Protein 5ZOP (pdb70)

Sequence (395 aa):
FTTGLVYDTLMLKHQCTCGSSSSHPEHAGRIQSIWSRLQETGLRGKCECIRGRKATLEELQTVHSEAHTLLYGTNPSVFVRLPCGGVGVDSDTIWNEVHSAGAARLAVGCVVELVFKVATGELKNGFAVVRPPGHHAEESTPMGFCYFNSVAVAAKLLQQRLSVSKILIVDWDVHHGNGTQQAFYSDPSVLYMSLHRYDDGNFFPGSGAPDEVGTGPGVGFNVNMAFTGGLDPPMGDAEYLAAFRTVVMPIASEFAPDVVLVSSGFDAVEGHPTPLGGYNLSARCFGYLTKQLMGLAGGRIVLALEGGYDLTAICDASEACVSALLGNELDPLPEKVLQQRPNANAVRSMEKVMEIHSKYWRCLQRTTSTAGRSLIEAQTCENEGSITQGTPLKY

GO terms:
  GO:0005634 nucleus (C, IDA)
  GO:0000122 negative regulation of transcription by RNA polymerase II (P, IDA)
  GO:0016604 nuclear body (C, IDA)
  GO:0008047 enzyme activator activity (F, IDA)
  GO:0016363 nuclear matrix (C, IDA)
  GO:0005634 nucleus (C, EXP)
  GO:0003714 transcription corepressor activity (F, IMP)
  GO:0045892 negative regulation of DNA-templated transcription (P, IMP)
  GO:0060766 negative regulation of androgen receptor signaling pathway (P, IMP)
  GO:0005515 protein binding (F, IPI)
  GO:0003714 transcription corepressor activity (F, TAS)
  GO:0005654 nucleoplasm (C, TAS)
  GO:0060633 negative regulation of transcription initiation by RNA polymerase II (P, TAS)
  GO:0000785 chromatin (C, IDA)
  GO:0003714 transcription corepressor activity (F, IDA)
  GO:0017053 transcription repressor complex (C, IDA)
  GO:0005634 nucleus (C, IC)
  GO:0010565 regulation of ketone metabolic process (P, IMP)
  GO:1902894 negative regulation of miRNA transcription (P, IMP)
  GO:0000122 negative regulation of transcription by RNA polymerase II (P, IMP)

Secondary structure (DSSP, 8-state):
---TTTTPPP--/--EEEE--GGGGG---TT--GGG-SS-THHHHHHHHHHHHTSHHHHSEEE---PPPHHHHTTTS-HHHHHHHH------EE-TTSSEESSSS-B--TTTHHHHHHHHHHHHHHHHHHHHTTS-SEEEE--SS--TT--SS--BTTBSS-HHHHHHHHHHHHH--S-EEEEE-SSS--HHHHHHTTT-TTEEEEEEEE-TTTTSTT----TT----GGGTT-EEEEEE-STTSSPP-HHHHHHHIIIIIHHHHHHH--SEEEEEE--TTBTTS-GGG----B-HHHHHHHHHHHTTGGGG-EEEEE-----HHHHHHHHHHHHHHHTTPPPPPPPHHHHHPPPPHHHHHHHHHHHHHHTTT-TTTTTTTT-TT--HHHHHHHT-

Foldseek 3Di:
DAEEEEDDLLLQVFAWPLPDPVQALQHSVLLVLQVVLCVVVCLVVRHHYDYFDFADLVLLLLFAPSVLCPCQQDAPPQWDQEPSGTIANDSHAGGDRPRRNRQQRRQLRRQLRQLVCLLVPVHLEYEYSGDDFALQDARRDDDDNHRTHSLLSSVSCCCVPVVFQAEEEEEAAQADRPRSCVRCLAPLRYAYAYEYEAQCQPAPPSDQDLLSQGDHNRGLRYFRLYFHDAPPPAFELQLVVLCCVQPVVLVLVLSQGLAYEYADAQQLDPPHDRNSHNHHYQLLSLLVVLLSCCVGNVSRYYYYYHHDRDNVRSNSNSVSNSCSSSVHDGDDDDPCQQQDWTDVRSQVSSLVSLVNSVVPRVSSPVVVDVSGGGNVRVVVVVD/DADPVVPGDDDD

Structure (mmCIF, N/CA/C/O backbone):
data_5ZOP
#
_entry.id   5ZOP
#
_cell.length_a   131.998
_cell.length_b   131.998
_cell.length_c   67.786
_cell.angle_alpha   90.000
_cell.angle_beta   90.000
_cell.angle_gamma   120.000
#
_symmetry.space_group_name_H-M   'P 31 2 1'
#
loop_
_entity.id
_entity.type
_entity.pdbx_description
1 polymer 'Histone deacetylase 4'
2 polymer 'SMRT corepressor SP2 fragment'
3 non-polymer 'POTASSIUM ION'
4 non-polymer 'ZINC ION'
5 water water
#
loop_
_atom_site.group_PDB
_atom_site.id
_atom_site.type_symbol
_atom_site.label_atom_id
_atom_site.label_alt_id
_atom_site.label_comp_id
_atom_site.label_asym_id
_atom_site.label_entity_id
_atom_site.label_seq_id
_atom_site.pdbx_PDB_ins_code
_atom_site.Cartn_x
_atom_site.Cartn_y
_atom_site.Cartn_z
_atom_site.occupancy
_atom_site.B_iso_or_equiv
_atom_site.auth_seq_id
_atom_site.auth_comp_id
_atom_site.auth_asym_id
_atom_site.auth_atom_id
_atom_site.pdbx_PDB_model_num
ATOM 1 N N . PHE A 1 1 ? -71.645 36.180 10.238 1.00 55.60 652 PHE G N 1
ATOM 2 C CA . PHE A 1 1 ? -71.008 36.534 8.974 1.00 52.72 652 PHE G CA 1
ATOM 3 C C . PHE A 1 1 ? -71.183 35.410 7.952 1.00 49.73 652 PHE G C 1
ATOM 4 O O . PHE A 1 1 ? -71.251 34.235 8.311 1.00 49.25 652 PHE G O 1
ATOM 12 N N . THR A 1 2 ? -71.262 35.788 6.678 1.00 46.92 653 THR G N 1
ATOM 13 C CA . THR A 1 2 ? -71.602 34.842 5.624 1.00 43.20 653 THR G CA 1
ATOM 14 C C . THR A 1 2 ? -70.492 33.821 5.394 1.00 34.34 653 THR G C 1
ATOM 15 O O . THR A 1 2 ? -69.304 34.156 5.383 1.00 32.16 653 THR G O 1
ATOM 19 N N . THR A 1 3 ? -70.892 32.563 5.220 1.00 28.55 654 THR G N 1
ATOM 20 C CA . THR A 1 3 ? -70.037 31.548 4.622 1.00 23.73 654 THR G CA 1
ATOM 21 C C . THR A 1 3 ? -70.032 31.712 3.104 1.00 23.00 654 THR G C 1
ATOM 22 O O . THR A 1 3 ? -71.010 32.172 2.507 1.00 24.68 654 THR G O 1
ATOM 26 N N . GLY A 1 4 ? -68.927 31.331 2.479 1.00 20.84 655 GLY G N 1
ATOM 27 C CA . GLY A 1 4 ? -68.768 31.459 1.038 1.00 21.48 655 GLY G CA 1
ATOM 28 C C . GLY A 1 4 ? -68.529 30.119 0.369 1.00 23.59 655 GLY G C 1
ATOM 29 O O . GLY A 1 4 ? -67.809 29.272 0.899 1.00 23.66 655 GLY G O 1
ATOM 30 N N . LEU A 1 5 ? -69.146 29.935 -0.797 1.00 24.63 656 LEU G N 1
ATOM 31 C CA . LEU A 1 5 ? -68.900 28.792 -1.666 1.00 20.67 656 LEU G CA 1
ATOM 32 C C . LEU A 1 5 ? -68.367 29.293 -3.000 1.00 20.88 656 LEU G C 1
ATOM 33 O O . LEU A 1 5 ? -68.804 30.335 -3.499 1.00 22.37 656 LEU G O 1
ATOM 38 N N . VAL A 1 6 ? -67.432 28.549 -3.583 1.00 21.03 657 VAL G N 1
ATOM 39 C CA . VAL A 1 6 ? -66.925 28.854 -4.914 1.00 21.37 657 VAL G CA 1
ATOM 40 C C . VAL A 1 6 ? -66.969 27.584 -5.752 1.00 20.92 657 VAL G C 1
ATOM 41 O O . VAL A 1 6 ? -66.633 26.494 -5.272 1.00 19.99 657 VAL G O 1
ATOM 45 N N . TYR A 1 7 ? -67.408 27.728 -6.998 1.00 21.10 658 TYR G N 1
ATOM 46 C CA . TYR A 1 7 ? -67.611 26.604 -7.899 1.00 22.95 658 TYR G CA 1
ATOM 47 C C . TYR A 1 7 ? -67.710 27.150 -9.315 1.00 29.57 658 TYR G C 1
ATOM 48 O O . TYR A 1 7 ? -68.224 28.250 -9.532 1.00 32.73 658 TYR G O 1
ATOM 57 N N . ASP A 1 8 ? -67.209 26.375 -10.273 1.00 32.48 659 ASP G N 1
ATOM 58 C CA . ASP A 1 8 ? -67.268 26.778 -11.670 1.00 35.00 659 ASP G CA 1
ATOM 59 C C . ASP A 1 8 ? -67.403 25.533 -12.530 1.00 35.15 659 ASP G C 1
ATOM 60 O O . ASP A 1 8 ? -66.720 24.531 -12.300 1.00 35.47 659 ASP G O 1
ATOM 65 N N . THR A 1 9 ? -68.281 25.611 -13.528 1.00 35.84 660 THR G N 1
ATOM 66 C CA . THR A 1 9 ? -68.565 24.467 -14.380 1.00 35.13 660 THR G CA 1
ATOM 67 C C . THR A 1 9 ? -67.504 24.233 -15.446 1.00 35.96 660 THR G C 1
ATOM 68 O O . THR A 1 9 ? -67.528 23.182 -16.094 1.00 40.74 660 THR G O 1
ATOM 72 N N . LEU A 1 10 ? -66.584 25.178 -15.649 1.00 32.23 661 LEU G N 1
ATOM 73 C CA . LEU A 1 10 ? -65.471 24.935 -16.559 1.00 31.27 661 LEU G CA 1
ATOM 74 C C . LEU A 1 10 ? -64.542 23.844 -16.047 1.00 31.09 661 LEU G C 1
ATOM 75 O O . LEU A 1 10 ? -63.850 23.208 -16.849 1.00 33.77 661 LEU G O 1
ATOM 80 N N . MET A 1 11 ? -64.508 23.616 -14.732 1.00 29.88 662 MET G N 1
ATOM 81 C CA . MET A 1 11 ? -63.724 22.519 -14.182 1.00 28.97 662 MET G CA 1
ATOM 82 C C . MET A 1 11 ? -64.278 21.156 -14.583 1.00 28.66 662 MET G C 1
ATOM 83 O O . MET A 1 11 ? -63.549 20.160 -14.513 1.00 29.08 662 MET G O 1
ATOM 88 N N . LEU A 1 12 ? -65.549 21.087 -14.991 1.00 26.74 663 LEU G N 1
ATOM 89 C CA . LEU A 1 12 ? -66.097 19.837 -15.509 1.00 30.22 663 LEU G CA 1
ATOM 90 C C . LEU A 1 12 ? -65.416 19.420 -16.807 1.00 30.98 663 LEU G C 1
ATOM 91 O O . LEU A 1 12 ? -65.397 18.231 -17.144 1.00 32.90 663 LEU G O 1
ATOM 96 N N . LYS A 1 13 ? -64.859 20.381 -17.548 1.00 33.16 664 LYS G N 1
ATOM 97 C CA . LYS A 1 13 ? -64.271 20.089 -18.851 1.00 34.77 664 LYS G CA 1
ATOM 98 C C . LYS A 1 13 ? -62.998 19.256 -18.752 1.00 37.37 664 LYS G C 1
ATOM 99 O O . LYS A 1 13 ? -62.588 18.659 -19.753 1.00 37.86 664 LYS G O 1
ATOM 105 N N . HIS A 1 14 ? -62.358 19.212 -17.584 1.00 38.28 665 HIS G N 1
ATOM 106 C CA . HIS A 1 14 ? -61.160 18.394 -17.393 1.00 39.59 665 HIS G CA 1
ATOM 107 C C . HIS A 1 14 ? -61.571 16.929 -17.402 1.00 41.55 665 HIS G C 1
ATOM 108 O O . HIS A 1 14 ? -61.997 16.380 -16.383 1.00 43.46 665 HIS G O 1
ATOM 115 N N . GLN A 1 15 ? -61.440 16.284 -18.558 1.00 41.74 666 GLN G N 1
ATOM 116 C CA . GLN A 1 15 ? -61.968 14.943 -18.742 1.00 42.83 666 GLN G CA 1
ATOM 117 C C . GLN A 1 15 ? -61.134 14.218 -19.787 1.00 41.18 666 GLN G C 1
ATOM 118 O O . GLN A 1 15 ? -60.641 14.828 -20.740 1.00 43.40 666 GLN G O 1
ATOM 124 N N . CYS A 1 16 ? -60.973 12.912 -19.594 1.00 38.74 667 CYS G N 1
ATOM 125 C CA . CYS A 1 16 ? -60.205 12.109 -20.533 1.00 39.62 667 CYS G CA 1
ATOM 126 C C . CYS A 1 16 ? -60.977 11.901 -21.832 1.00 43.56 667 CYS G C 1
ATOM 127 O O . CYS A 1 16 ? -62.208 11.813 -21.848 1.00 45.68 667 CYS G O 1
ATOM 130 N N . THR A 1 17 ? -60.231 11.817 -22.933 1.00 44.36 668 THR G N 1
ATOM 131 C CA . THR A 1 17 ? -60.819 11.647 -24.255 1.00 44.44 668 THR G CA 1
ATOM 132 C C . THR A 1 17 ? -61.288 10.223 -24.531 1.00 50.04 668 THR G C 1
ATOM 133 O O . THR A 1 17 ? -62.021 10.013 -25.503 1.00 51.97 668 THR G O 1
ATOM 137 N N . CYS A 1 18 ? -60.885 9.248 -23.710 1.00 54.60 669 CYS G N 1
ATOM 138 C CA . CYS A 1 18 ? -61.160 7.848 -24.022 1.00 59.35 669 CYS G CA 1
ATOM 139 C C . CYS A 1 18 ? -62.650 7.529 -24.007 1.00 65.21 669 CYS G C 1
ATOM 140 O O . CYS A 1 18 ? -63.095 6.634 -24.734 1.00 66.26 669 CYS G O 1
ATOM 143 N N . GLY A 1 19 ? -63.433 8.243 -23.202 1.00 71.07 670 GLY G N 1
ATOM 144 C CA . GLY A 1 19 ? -64.835 7.915 -23.046 1.00 80.17 670 GLY G CA 1
ATOM 145 C C . GLY A 1 19 ? -65.132 6.785 -22.085 1.00 87.86 670 GLY G C 1
ATOM 146 O O . GLY A 1 19 ? -66.269 6.300 -22.060 1.00 89.56 670 GLY G O 1
ATOM 147 N N . SER A 1 20 ? -64.149 6.338 -21.307 1.00 88.53 671 SER G N 1
ATOM 148 C CA . SER A 1 20 ? -64.339 5.306 -20.288 1.00 86.27 671 SER G CA 1
ATOM 149 C C . SER A 1 20 ? -64.338 5.988 -18.922 1.00 83.15 671 SER G C 1
ATOM 150 O O . SER A 1 20 ? -63.277 6.232 -18.341 1.00 82.76 671 SER G O 1
ATOM 153 N N . SER A 1 21 ? -65.534 6.301 -18.417 1.00 79.71 672 SER G N 1
ATOM 154 C CA . SER A 1 21 ? -65.642 6.978 -17.127 1.00 73.89 672 SER G CA 1
ATOM 155 C C . SER A 1 21 ? -65.182 6.091 -15.976 1.00 68.67 672 SER G C 1
ATOM 156 O O . SER A 1 21 ? -64.740 6.603 -14.941 1.00 67.68 672 SER G O 1
ATOM 159 N N . SER A 1 22 ? -65.291 4.768 -16.130 1.00 63.43 673 SER G N 1
ATOM 160 C CA . SER A 1 22 ? -64.953 3.856 -15.040 1.00 57.34 673 SER G CA 1
ATOM 161 C C . SER A 1 22 ? -63.464 3.870 -14.708 1.00 49.87 673 SER G C 1
ATOM 162 O O . SER A 1 22 ? -63.086 3.597 -13.563 1.00 45.38 673 SER G O 1
ATOM 165 N N . SER A 1 23 ? -62.609 4.180 -15.683 1.00 46.34 674 SER G N 1
ATOM 166 C CA . SER A 1 23 ? -61.166 4.064 -15.503 1.00 39.60 674 SER G CA 1
ATOM 167 C C . SER A 1 23 ? -60.543 5.244 -14.767 1.00 34.37 674 SER G C 1
ATOM 168 O O . SER A 1 23 ? -59.369 5.163 -14.391 1.00 31.25 674 SER G O 1
ATOM 171 N N . HIS A 1 24 ? -61.280 6.334 -14.562 1.00 33.17 675 HIS G N 1
ATOM 172 C CA . HIS A 1 24 ? -60.738 7.552 -13.961 1.00 31.57 675 HIS G CA 1
ATOM 173 C C . HIS A 1 24 ? -61.601 7.964 -12.778 1.00 28.36 675 HIS G C 1
ATOM 174 O O . HIS A 1 24 ? -62.622 8.646 -12.946 1.00 26.33 675 HIS G O 1
ATOM 181 N N . PRO A 1 25 ? -61.229 7.553 -11.562 1.00 28.96 676 PRO G N 1
ATOM 182 C CA . PRO A 1 25 ? -62.041 7.904 -10.384 1.00 28.93 676 PRO G CA 1
ATOM 183 C C . PRO A 1 25 ? -62.197 9.401 -10.179 1.00 28.17 676 PRO G C 1
ATOM 184 O O . PRO A 1 25 ? -63.245 9.842 -9.690 1.00 26.45 676 PRO G O 1
ATOM 188 N N . GLU A 1 26 ? -61.186 10.196 -10.532 1.00 28.72 677 GLU G N 1
ATOM 189 C CA . GLU A 1 26 ? -61.267 11.653 -10.422 1.00 28.46 677 GLU G CA 1
ATOM 190 C C . GLU A 1 26 ? -61.920 12.186 -11.694 1.00 25.88 677 GLU G C 1
ATOM 191 O O . GLU A 1 26 ? -61.261 12.640 -12.631 1.00 27.22 677 GLU G O 1
ATOM 197 N N . HIS A 1 27 ? -63.246 12.122 -11.721 1.00 22.64 678 HIS G N 1
ATOM 198 C CA . HIS A 1 27 ? -64.022 12.528 -12.882 1.00 24.74 678 HIS G CA 1
ATOM 199 C C . HIS A 1 27 ? -64.868 13.753 -12.554 1.00 25.95 678 HIS G C 1
ATOM 200 O O . HIS A 1 27 ? -65.037 14.135 -11.393 1.00 28.91 678 HIS G O 1
ATOM 207 N N . ALA A 1 28 ? -65.406 14.365 -13.613 1.00 25.79 679 ALA G N 1
ATOM 208 C CA . ALA A 1 28 ? -66.104 15.639 -13.487 1.00 23.11 679 ALA G CA 1
ATOM 209 C C . ALA A 1 28 ? -67.350 15.557 -12.614 1.00 24.92 679 ALA G C 1
ATOM 210 O O . ALA A 1 28 ? -67.753 16.575 -12.042 1.00 28.21 679 ALA G O 1
ATOM 212 N N . GLY A 1 29 ? -67.960 14.381 -12.477 1.00 24.06 680 GLY G N 1
ATOM 213 C CA . GLY A 1 29 ? -69.186 14.287 -11.706 1.00 25.74 680 GLY G CA 1
ATOM 214 C C . GLY A 1 29 ? -69.005 14.363 -10.209 1.00 25.55 680 GLY G C 1
ATOM 215 O O . GLY A 1 29 ? -69.999 14.494 -9.488 1.00 26.40 680 GLY G O 1
ATOM 216 N N . ARG A 1 30 ? -67.762 14.282 -9.724 1.00 25.29 681 ARG G N 1
ATOM 217 C CA . ARG A 1 30 ? -67.521 14.379 -8.287 1.00 22.76 681 ARG G CA 1
ATOM 218 C C . ARG A 1 30 ? -67.937 15.739 -7.739 1.00 24.71 681 ARG G C 1
ATOM 219 O O . ARG A 1 30 ? -68.485 15.828 -6.634 1.00 24.52 681 ARG G O 1
ATOM 227 N N . ILE A 1 31 ? -67.698 16.808 -8.495 1.00 26.44 682 ILE G N 1
ATOM 228 C CA . ILE A 1 31 ? -68.093 18.132 -8.029 1.00 26.35 682 ILE G CA 1
ATOM 229 C C . ILE A 1 31 ? -69.523 18.468 -8.439 1.00 26.37 682 ILE G C 1
ATOM 230 O O . ILE A 1 31 ? -70.201 19.228 -7.740 1.00 24.49 682 ILE G O 1
ATOM 235 N N . GLN A 1 32 ? -69.992 17.931 -9.568 1.00 28.42 683 GLN G N 1
ATOM 236 C CA . GLN A 1 32 ? -71.360 18.208 -9.987 1.00 28.46 683 GLN G CA 1
ATOM 237 C C . GLN A 1 32 ? -72.366 17.612 -9.010 1.00 26.87 683 GLN G C 1
ATOM 238 O O . GLN A 1 32 ? -73.376 18.249 -8.686 1.00 24.80 683 GLN G O 1
ATOM 244 N N . SER A 1 33 ? -72.103 16.396 -8.522 0.50 25.18 684 SER G N 1
ATOM 245 C CA . SER A 1 33 ? -72.969 15.806 -7.508 0.50 17.60 684 SER G CA 1
ATOM 246 C C . SER A 1 33 ? -72.886 16.566 -6.192 0.50 17.02 684 SER G C 1
ATOM 247 O O . SER A 1 33 ? -73.886 16.672 -5.474 0.50 17.36 684 SER G O 1
ATOM 250 N N . ILE A 1 34 ? -71.713 17.113 -5.870 1.00 16.25 685 ILE G N 1
ATOM 251 C CA . ILE A 1 34 ? -71.556 17.863 -4.628 1.00 19.94 685 ILE G CA 1
ATOM 252 C C . ILE A 1 34 ? -72.306 19.183 -4.712 1.00 20.86 685 ILE G C 1
ATOM 253 O O . ILE A 1 34 ? -73.035 19.564 -3.788 1.00 25.66 685 ILE G O 1
ATOM 258 N N . TRP A 1 35 ? -72.143 19.899 -5.827 1.00 20.14 686 TRP G N 1
ATOM 259 C CA . TRP A 1 35 ? -72.866 21.151 -5.999 1.00 18.00 686 TRP G CA 1
ATOM 260 C C . TRP A 1 35 ? -74.368 20.918 -6.060 1.00 20.09 686 TRP G C 1
ATOM 261 O O . TRP A 1 35 ? -75.143 21.742 -5.564 1.00 22.32 686 TRP G O 1
ATOM 272 N N . SER A 1 36 ? -74.797 19.801 -6.651 0.50 19.74 687 SER G N 1
ATOM 273 C CA . SER A 1 36 ? -76.221 19.492 -6.674 0.50 18.29 687 SER G CA 1
ATOM 274 C C . SER A 1 36 ? -76.743 19.193 -5.274 0.50 22.06 687 SER G C 1
ATOM 275 O O . SER A 1 36 ? -77.875 19.558 -4.937 0.50 18.97 687 SER G O 1
ATOM 278 N N . ARG A 1 37 ? -75.929 18.534 -4.442 1.00 22.59 688 ARG G N 1
ATOM 279 C CA . ARG A 1 37 ? -76.338 18.259 -3.068 1.00 20.46 688 ARG G CA 1
ATOM 280 C C . ARG A 1 37 ? -76.430 19.531 -2.237 1.00 21.64 688 ARG G C 1
ATOM 281 O O . ARG A 1 37 ? -77.303 19.642 -1.369 1.00 23.46 688 ARG G O 1
ATOM 289 N N . LEU A 1 38 ? -75.550 20.501 -2.492 1.00 19.82 689 LEU G N 1
ATOM 290 C CA . LEU A 1 38 ? -75.629 21.769 -1.783 1.00 22.51 689 LEU G CA 1
ATOM 291 C C . LEU A 1 38 ? -76.828 22.593 -2.225 1.00 24.40 689 LEU G C 1
ATOM 292 O O . LEU A 1 38 ? -77.288 23.454 -1.468 1.00 25.76 689 LEU G O 1
ATOM 297 N N . GLN A 1 39 ? -77.336 22.352 -3.434 1.00 25.81 690 GLN G N 1
ATOM 298 C CA . GLN A 1 39 ? -78.515 23.067 -3.903 1.00 27.66 690 GLN G CA 1
ATOM 299 C C . GLN A 1 39 ? -79.796 22.442 -3.365 1.00 30.77 690 GLN G C 1
ATOM 300 O O . GLN A 1 39 ? -80.688 23.151 -2.886 1.00 32.05 690 GLN G O 1
ATOM 306 N N . GLU A 1 40 ? -79.908 21.112 -3.437 1.00 33.56 691 GLU G N 1
ATOM 307 C CA . GLU A 1 40 ? -81.128 20.449 -2.985 1.00 37.62 691 GLU G CA 1
ATOM 308 C C . GLU A 1 40 ? -81.301 20.523 -1.470 1.00 35.47 691 GLU G C 1
ATOM 309 O O . GLU A 1 40 ? -82.435 20.494 -0.980 1.00 36.26 691 GLU G O 1
ATOM 315 N N . THR A 1 41 ? -80.206 20.609 -0.714 1.00 32.90 692 THR G N 1
ATOM 316 C CA . THR A 1 41 ? -80.308 20.739 0.736 1.00 32.98 692 THR G CA 1
ATOM 317 C C . THR A 1 41 ? -80.589 22.166 1.189 1.00 33.17 692 THR G C 1
ATOM 318 O O . THR A 1 41 ? -80.890 22.375 2.370 1.00 32.77 692 THR G O 1
ATOM 322 N N . GLY A 1 42 ? -80.492 23.143 0.292 1.00 31.69 693 GLY G N 1
ATOM 323 C CA . GLY A 1 42 ? -80.702 24.528 0.642 1.00 29.12 693 GLY G CA 1
ATOM 324 C C . GLY A 1 42 ? -79.500 25.222 1.239 1.00 26.43 693 GLY G C 1
ATOM 325 O O . GLY A 1 42 ? -79.589 26.417 1.552 1.00 25.88 693 GLY G O 1
ATOM 326 N N . LEU A 1 43 ? -78.378 24.516 1.409 1.00 24.90 694 LEU G N 1
ATOM 327 C CA . LEU A 1 43 ? -77.180 25.144 1.953 1.00 25.88 694 LEU G CA 1
ATOM 328 C C . LEU A 1 43 ? -76.601 26.183 1.002 1.00 26.74 694 LEU G C 1
ATOM 329 O O . LEU A 1 43 ? -75.973 27.148 1.453 1.00 29.08 694 LEU G O 1
ATOM 334 N N . ARG A 1 44 ? -76.798 26.009 -0.308 1.00 27.44 695 ARG G N 1
ATOM 335 C CA . ARG A 1 44 ? -76.276 26.983 -1.261 1.00 28.26 695 ARG G CA 1
ATOM 336 C C . ARG A 1 44 ? -76.945 28.341 -1.095 1.00 31.10 695 ARG G C 1
ATOM 337 O O . ARG A 1 44 ? -76.309 29.375 -1.325 1.00 31.30 695 ARG G O 1
ATOM 345 N N . GLY A 1 45 ? -78.213 28.362 -0.673 1.00 33.03 696 GLY G N 1
ATOM 346 C CA . GLY A 1 45 ? -78.883 29.626 -0.437 1.00 32.68 696 GLY G CA 1
ATOM 347 C C . GLY A 1 45 ? -78.489 30.305 0.854 1.00 32.72 696 GLY G C 1
ATOM 348 O O . GLY A 1 45 ? -78.745 31.502 1.015 1.00 33.57 696 GLY G O 1
ATOM 349 N N . LYS A 1 46 ? -77.877 29.565 1.779 1.00 32.17 697 LYS G N 1
ATOM 350 C CA . LYS A 1 46 ? -77.353 30.150 3.004 1.00 32.34 697 LYS G CA 1
ATOM 351 C C . LYS A 1 46 ? -75.969 30.761 2.830 1.00 31.21 697 LYS G C 1
ATOM 352 O O . LYS A 1 46 ? -75.523 31.500 3.715 1.00 32.27 697 LYS G O 1
ATOM 358 N N . CYS A 1 47 ? -75.288 30.483 1.722 1.00 30.36 698 CYS G N 1
ATOM 359 C CA . CYS A 1 47 ? -73.917 30.923 1.508 1.00 28.57 698 CYS G CA 1
ATOM 360 C C . CYS A 1 47 ? -73.846 31.957 0.392 1.00 29.10 698 CYS G C 1
ATOM 361 O O . CYS A 1 47 ? -74.701 32.000 -0.497 1.00 29.04 698 CYS G O 1
ATOM 364 N N . GLU A 1 48 ? -72.822 32.803 0.462 1.00 29.77 699 GLU G N 1
ATOM 365 C CA . GLU A 1 48 ? -72.508 33.697 -0.642 1.00 35.49 699 GLU G CA 1
ATOM 366 C C . GLU A 1 48 ? -71.938 32.905 -1.814 1.00 32.48 699 GLU G C 1
ATOM 367 O O . GLU A 1 48 ? -71.194 31.939 -1.627 1.00 31.22 699 GLU G O 1
ATOM 373 N N . CYS A 1 49 ? -72.290 33.317 -3.031 1.00 34.04 700 CYS G N 1
ATOM 374 C CA . CYS A 1 49 ? -71.776 32.683 -4.242 1.00 32.32 700 CYS G CA 1
ATOM 375 C C . CYS A 1 49 ? -70.540 33.446 -4.702 1.00 30.95 700 CYS G C 1
ATOM 376 O O . CYS A 1 49 ? -70.637 34.602 -5.126 1.00 30.91 700 CYS G O 1
ATOM 379 N N . ILE A 1 50 ? -69.378 32.804 -4.614 1.00 29.42 701 ILE G N 1
ATOM 380 C CA . ILE A 1 50 ? -68.110 33.413 -4.998 1.00 29.45 701 ILE G CA 1
ATOM 381 C C . ILE A 1 50 ? -67.776 32.989 -6.420 1.00 29.94 701 ILE G C 1
ATOM 382 O O . ILE A 1 50 ? -67.842 31.799 -6.754 1.00 30.11 701 ILE G O 1
ATOM 387 N N . ARG A 1 51 ? -67.421 33.959 -7.259 1.00 30.98 702 ARG G N 1
ATOM 388 C CA . ARG A 1 51 ? -67.022 33.684 -8.632 1.00 30.59 702 ARG G CA 1
ATOM 389 C C . ARG A 1 51 ? -65.524 33.425 -8.703 1.00 26.98 702 ARG G C 1
ATOM 390 O O . ARG A 1 51 ? -64.725 34.142 -8.094 1.00 26.97 702 ARG G O 1
ATOM 398 N N . GLY A 1 52 ? -65.148 32.394 -9.459 1.00 25.94 703 GLY G N 1
ATOM 399 C CA . GLY A 1 52 ? -63.759 32.017 -9.596 1.00 26.01 703 GLY G CA 1
ATOM 400 C C . GLY A 1 52 ? -63.045 32.768 -10.704 1.00 27.87 703 GLY G C 1
ATOM 401 O O . GLY A 1 52 ? -63.620 33.574 -11.435 1.00 30.25 703 GLY G O 1
ATOM 402 N N . ARG A 1 53 ? -61.752 32.481 -10.820 1.00 26.70 704 ARG G N 1
ATOM 403 C CA . ARG A 1 53 ? -60.915 33.042 -11.869 1.00 26.36 704 ARG G CA 1
ATOM 404 C C . ARG A 1 53 ? -59.734 32.109 -12.072 1.00 24.99 704 ARG G C 1
ATOM 405 O O . ARG A 1 53 ? -59.378 31.331 -11.184 1.00 22.52 704 ARG G O 1
ATOM 413 N N . LYS A 1 54 ? -59.141 32.178 -13.258 1.00 27.11 705 LYS G N 1
ATOM 414 C CA . LYS A 1 54 ? -57.910 31.443 -13.498 1.00 26.47 705 LYS G CA 1
ATOM 415 C C . LYS A 1 54 ? -56.762 32.083 -12.728 1.00 23.83 705 LYS G C 1
ATOM 416 O O . LYS A 1 54 ? -56.680 33.308 -12.605 1.00 21.43 705 LYS G O 1
ATOM 422 N N . ALA A 1 55 ? -55.887 31.244 -12.180 1.00 23.55 706 ALA G N 1
ATOM 423 C CA . ALA A 1 55 ? -54.670 31.744 -11.559 1.00 21.62 706 ALA G CA 1
ATOM 424 C C . ALA A 1 55 ? -53.689 32.216 -12.625 1.00 23.77 706 ALA G C 1
ATOM 425 O O . ALA A 1 55 ? -53.591 31.627 -13.706 1.00 24.61 706 ALA G O 1
ATOM 427 N N . THR A 1 56 ? -52.965 33.289 -12.322 1.00 25.19 707 THR G N 1
ATOM 428 C CA . THR A 1 56 ? -51.909 33.753 -13.209 1.00 25.67 707 THR G CA 1
ATOM 429 C C . THR A 1 56 ? -50.689 32.844 -13.100 1.00 25.05 707 THR G C 1
ATOM 430 O O . THR A 1 56 ? -50.473 32.165 -12.092 1.00 23.55 707 THR G O 1
ATOM 434 N N . LEU A 1 57 ? -49.892 32.823 -14.172 1.00 28.44 708 LEU G N 1
ATOM 435 C CA . LEU A 1 57 ? -48.675 32.018 -14.162 1.00 31.67 708 LEU G CA 1
ATOM 436 C C . LEU A 1 57 ? -47.715 32.465 -13.067 1.00 36.48 708 LEU G C 1
ATOM 437 O O . LEU A 1 57 ? -47.002 31.634 -12.492 1.00 36.51 708 LEU G O 1
ATOM 442 N N . GLU A 1 58 ? -47.682 33.765 -12.758 1.00 42.03 709 GLU G N 1
ATOM 443 C CA . GLU A 1 58 ? -46.860 34.228 -11.645 1.00 45.17 709 GLU G CA 1
ATOM 444 C C . GLU A 1 58 ? -47.384 33.718 -10.308 1.00 37.66 709 GLU G C 1
ATOM 445 O O . GLU A 1 58 ? -46.595 33.461 -9.392 1.00 36.15 709 GLU G O 1
ATOM 451 N N . GLU A 1 59 ? -48.705 33.564 -10.176 1.00 32.34 710 GLU G N 1
ATOM 452 C CA . GLU A 1 59 ? -49.262 33.014 -8.944 1.00 29.49 710 GLU G CA 1
ATOM 453 C C . GLU A 1 59 ? -48.900 31.544 -8.782 1.00 29.82 710 GLU G C 1
ATOM 454 O O . GLU A 1 59 ? -48.580 31.096 -7.674 1.00 30.13 710 GLU G O 1
ATOM 460 N N . LEU A 1 60 ? -48.931 30.782 -9.879 1.00 31.00 711 LEU G N 1
ATOM 461 C CA . LEU A 1 60 ? -48.547 29.377 -9.825 1.00 28.39 711 LEU G CA 1
ATOM 462 C C . LEU A 1 60 ? -47.059 29.191 -9.566 1.00 30.29 711 LEU G C 1
ATOM 463 O O . LEU A 1 60 ? -46.661 28.149 -9.035 1.00 31.59 711 LEU G O 1
ATOM 468 N N . GLN A 1 61 ? -46.231 30.176 -9.918 1.00 31.35 712 GLN G N 1
ATOM 469 C CA . GLN A 1 61 ? -44.785 30.057 -9.781 1.00 32.62 712 GLN G CA 1
ATOM 470 C C . GLN A 1 61 ? -44.294 30.301 -8.361 1.00 31.10 712 GLN G C 1
ATOM 471 O O . GLN A 1 61 ? -43.101 30.114 -8.098 1.00 32.78 712 GLN G O 1
ATOM 477 N N . THR A 1 62 ? -45.170 30.727 -7.447 1.00 29.56 713 THR G N 1
ATOM 478 C CA . THR A 1 62 ? -44.786 30.768 -6.041 1.00 29.94 713 THR G CA 1
ATOM 479 C C . THR A 1 62 ? -44.480 29.373 -5.513 1.00 31.16 713 THR G C 1
ATOM 480 O O . THR A 1 62 ? -43.683 29.222 -4.580 1.00 33.47 713 THR G O 1
ATOM 484 N N . VAL A 1 63 ? -45.092 28.348 -6.101 1.00 29.46 714 VAL G N 1
ATOM 485 C CA . VAL A 1 63 ? -44.916 26.964 -5.680 1.00 26.48 714 VAL G CA 1
ATOM 486 C C . VAL A 1 63 ? -44.182 26.146 -6.739 1.00 27.56 714 VAL G C 1
ATOM 487 O O . VAL A 1 63 ? -43.249 25.404 -6.426 1.00 28.61 714 VAL G O 1
ATOM 491 N N . HIS A 1 64 ? -44.595 26.262 -7.997 1.00 25.90 715 HIS G N 1
ATOM 492 C CA . HIS A 1 64 ? -44.078 25.421 -9.065 1.00 27.21 715 HIS G CA 1
ATOM 493 C C . HIS A 1 64 ? -43.042 26.155 -9.909 1.00 30.78 715 HIS G C 1
ATOM 494 O O . HIS A 1 64 ? -43.063 27.382 -10.034 1.00 30.92 715 HIS G O 1
ATOM 501 N N . SER A 1 65 ? -42.134 25.377 -10.495 1.00 33.73 716 SER G N 1
ATOM 502 C CA . SER A 1 65 ? -41.141 25.918 -11.410 1.00 35.20 716 SER G CA 1
ATOM 503 C C . SER A 1 65 ? -41.809 26.421 -12.685 1.00 38.98 716 SER G C 1
ATOM 504 O O . SER A 1 65 ? -42.883 25.954 -13.075 1.00 39.68 716 SER G O 1
ATOM 507 N N . GLU A 1 66 ? -41.164 27.399 -13.328 1.00 41.28 717 GLU G N 1
ATOM 508 C CA . GLU A 1 66 ? -41.755 28.023 -14.508 1.00 43.18 717 GLU G CA 1
ATOM 509 C C . GLU A 1 66 ? -41.977 27.021 -15.633 1.00 43.62 717 GLU G C 1
ATOM 510 O O . GLU A 1 66 ? -42.953 27.140 -16.382 1.00 44.12 717 GLU G O 1
ATOM 516 N N . ALA A 1 67 ? -41.095 26.027 -15.767 1.00 44.79 718 ALA G N 1
ATOM 517 C CA . ALA A 1 67 ? -41.306 24.997 -16.779 1.00 45.13 718 ALA G CA 1
ATOM 518 C C . ALA A 1 67 ? -42.550 24.170 -16.488 1.00 41.91 718 ALA G C 1
ATOM 519 O O . ALA A 1 67 ? -43.215 23.702 -17.419 1.00 40.97 718 ALA G O 1
ATOM 521 N N . HIS A 1 68 ? -42.884 23.988 -15.208 1.00 41.44 719 HIS G N 1
ATOM 522 C CA . HIS A 1 68 ? -44.082 23.235 -14.853 1.00 40.01 719 HIS G CA 1
ATOM 523 C C . HIS A 1 68 ? -45.344 24.030 -15.162 1.00 37.74 719 HIS G C 1
ATOM 524 O O . HIS A 1 68 ? -46.311 23.484 -15.707 1.00 36.29 719 HIS G O 1
ATOM 531 N N . THR A 1 69 ? -45.354 25.323 -14.820 1.00 37.01 720 THR G N 1
ATOM 532 C CA . THR A 1 69 ? -46.522 26.150 -15.100 1.00 35.49 720 THR G CA 1
ATOM 533 C C . THR A 1 69 ? -46.733 26.349 -16.596 1.00 34.46 720 THR G C 1
ATOM 534 O O . THR A 1 69 ? -47.876 26.464 -17.047 1.00 35.10 720 THR G O 1
ATOM 538 N N . LEU A 1 70 ? -45.654 26.398 -17.380 1.00 33.47 721 LEU G N 1
ATOM 539 C CA . LEU A 1 70 ? -45.808 26.539 -18.825 1.00 34.45 721 LEU G CA 1
ATOM 540 C C . LEU A 1 70 ? -46.269 25.240 -19.474 1.00 35.55 721 LEU G C 1
ATOM 541 O O . LEU A 1 70 ? -47.016 25.271 -20.458 1.00 37.72 721 LEU G O 1
ATOM 546 N N . LEU A 1 71 ? -45.834 24.095 -18.943 1.00 33.52 722 LEU G N 1
ATOM 547 C CA . LEU A 1 71 ? -46.203 22.816 -19.540 1.00 32.28 722 LEU G CA 1
ATOM 548 C C . LEU A 1 71 ? -47.678 22.503 -19.319 1.00 30.41 722 LEU G C 1
ATOM 549 O O . LEU A 1 71 ? -48.357 22.013 -20.228 1.00 31.60 722 LEU G O 1
ATOM 554 N N . TYR A 1 72 ? -48.193 22.780 -18.120 1.00 30.39 723 TYR G N 1
ATOM 555 C CA . TYR A 1 72 ? -49.552 22.403 -17.760 1.00 29.72 723 TYR G CA 1
ATOM 556 C C . TYR A 1 72 ? -50.501 23.584 -17.608 1.00 29.79 723 TYR G C 1
ATOM 557 O O . TYR A 1 72 ? -51.701 23.366 -17.410 1.00 28.79 723 TYR G O 1
ATOM 566 N N . GLY A 1 73 ? -50.008 24.816 -17.687 1.00 31.43 724 GLY G N 1
ATOM 567 C CA . GLY A 1 73 ? -50.878 25.971 -17.592 1.00 36.09 724 GLY G CA 1
ATOM 568 C C . GLY A 1 73 ? -51.220 26.616 -18.920 1.00 43.61 724 GLY G C 1
ATOM 569 O O . GLY A 1 73 ? -52.080 27.499 -18.977 1.00 44.42 724 GLY G O 1
ATOM 570 N N . THR A 1 74 ? -50.559 26.190 -19.996 1.00 50.53 725 THR G N 1
ATOM 571 C CA . THR A 1 74 ? -50.725 26.814 -21.302 1.00 53.96 725 THR G CA 1
ATOM 572 C C . THR A 1 74 ? -50.726 25.744 -22.384 1.00 60.54 725 THR G C 1
ATOM 573 O O . THR A 1 74 ? -50.310 24.604 -22.163 1.00 59.53 725 THR G O 1
ATOM 577 N N . ASN A 1 75 ? -51.202 26.133 -23.564 1.00 69.29 726 ASN G N 1
ATOM 578 C CA . ASN A 1 75 ? -51.283 25.268 -24.729 1.00 76.65 726 ASN G CA 1
ATOM 579 C C . ASN A 1 75 ? -50.691 25.969 -25.942 1.00 79.55 726 ASN G C 1
ATOM 580 O O . ASN A 1 75 ? -50.715 27.202 -26.027 1.00 80.18 726 ASN G O 1
ATOM 585 N N . PRO A 1 76 ? -50.145 25.204 -26.902 1.00 81.89 727 PRO G N 1
ATOM 586 C CA . PRO A 1 76 ? -49.628 25.764 -28.157 1.00 82.88 727 PRO G CA 1
ATOM 587 C C . PRO A 1 76 ? -50.743 26.211 -29.100 1.00 80.71 727 PRO G C 1
ATOM 588 O O . PRO A 1 76 ? -50.839 27.401 -29.402 1.00 78.89 727 PRO G O 1
ATOM 592 N N . SER A 1 93 ? -41.085 14.595 -25.099 1.00 88.41 744 SER G N 1
ATOM 593 C CA . SER A 1 93 ? -42.325 15.090 -24.511 1.00 86.88 744 SER G CA 1
ATOM 594 C C . SER A 1 93 ? -42.755 14.211 -23.340 1.00 86.02 744 SER G C 1
ATOM 595 O O . SER A 1 93 ? -42.730 12.983 -23.434 1.00 85.90 744 SER G O 1
ATOM 598 N N . VAL A 1 94 ? -43.140 14.849 -22.231 1.00 83.67 745 VAL G N 1
ATOM 599 C CA . VAL A 1 94 ? -43.570 14.098 -21.055 1.00 80.17 745 VAL G CA 1
ATOM 600 C C . VAL A 1 94 ? -44.876 13.356 -21.318 1.00 77.85 745 VAL G C 1
ATOM 601 O O . VAL A 1 94 ? -45.157 12.338 -20.673 1.00 78.38 745 VAL G O 1
ATOM 605 N N . PHE A 1 95 ? -45.692 13.842 -22.252 1.00 74.59 746 PHE G N 1
ATOM 606 C CA . PHE A 1 95 ? -46.971 13.207 -22.540 1.00 71.81 746 PHE G CA 1
ATOM 607 C C . PHE A 1 95 ? -46.774 11.853 -23.214 1.00 75.06 746 PHE G C 1
ATOM 608 O O . PHE A 1 95 ? -45.832 11.643 -23.982 1.00 78.76 746 PHE G O 1
ATOM 616 N N . VAL A 1 96 ? -47.691 10.926 -22.920 1.00 75.67 747 VAL G N 1
ATOM 617 C CA . VAL A 1 96 ? -47.631 9.561 -23.427 1.00 72.55 747 VAL G CA 1
ATOM 618 C C . VAL A 1 96 ? -49.041 9.090 -23.757 1.00 64.25 747 VAL G C 1
ATOM 619 O O . VAL A 1 96 ? -50.036 9.643 -23.282 1.00 62.67 747 VAL G O 1
ATOM 623 N N . ARG A 1 97 ? -49.116 8.056 -24.594 1.00 58.60 748 ARG G N 1
ATOM 624 C CA . ARG A 1 97 ? -50.391 7.439 -24.939 1.00 51.80 748 ARG G CA 1
ATOM 625 C C . ARG A 1 97 ? -50.762 6.410 -23.877 1.00 47.76 748 ARG G C 1
ATOM 626 O O . ARG A 1 97 ? -50.043 5.423 -23.682 1.00 47.04 748 ARG G O 1
ATOM 634 N N . LEU A 1 98 ? -51.881 6.639 -23.197 1.00 43.91 749 LEU G N 1
ATOM 635 C CA . LEU A 1 98 ? -52.341 5.770 -22.126 1.00 37.90 749 LEU G CA 1
ATOM 636 C C . LEU A 1 98 ? -52.999 4.508 -22.676 1.00 33.83 749 LEU G C 1
ATOM 637 O O . LEU A 1 98 ? -53.476 4.487 -23.813 1.00 32.35 749 LEU G O 1
ATOM 642 N N . PRO A 1 99 ? -53.025 3.431 -21.884 1.00 35.43 750 PRO G N 1
ATOM 643 C CA . PRO A 1 99 ? -53.757 2.225 -22.311 1.00 36.81 750 PRO G CA 1
ATOM 644 C C . PRO A 1 99 ? -55.232 2.476 -22.565 1.00 35.66 750 PRO G C 1
ATOM 645 O O . PRO A 1 99 ? -55.830 1.799 -23.411 1.00 35.16 750 PRO G O 1
ATOM 649 N N . CYS A 1 100 ? -55.846 3.420 -21.847 1.00 36.67 751 CYS G N 1
ATOM 650 C CA . CYS A 1 100 ? -57.235 3.774 -22.111 1.00 38.51 751 CYS G CA 1
ATOM 651 C C . CYS A 1 100 ? -57.418 4.419 -23.480 1.00 41.20 751 CYS G C 1
ATOM 652 O O . CYS A 1 100 ? -58.535 4.413 -24.009 1.00 42.40 751 CYS G O 1
ATOM 655 N N . GLY A 1 101 ? -56.352 4.967 -24.063 1.00 41.43 752 GLY G N 1
ATOM 656 C CA . GLY A 1 101 ? -56.419 5.656 -25.333 1.00 41.68 752 GLY G CA 1
ATOM 6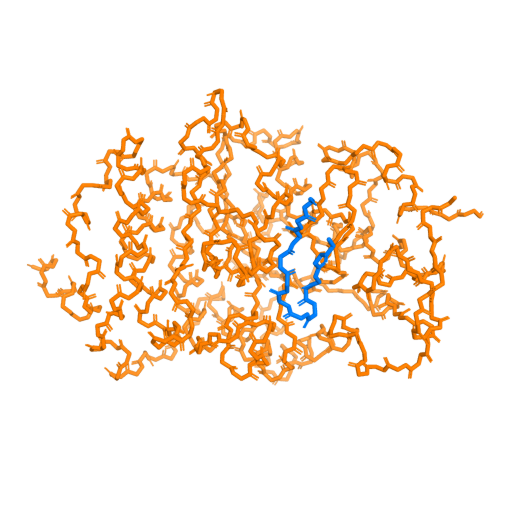57 C C . GLY A 1 101 ? -56.341 7.166 -25.248 1.00 45.12 752 GLY G C 1
ATOM 658 O O . GLY A 1 101 ? -56.128 7.816 -26.279 1.00 50.92 752 GLY G O 1
ATOM 659 N N . GLY A 1 102 ? -56.517 7.746 -24.061 1.00 41.43 753 GLY G N 1
ATOM 660 C CA . GLY A 1 102 ? -56.318 9.169 -23.902 1.00 42.51 753 GLY G CA 1
ATOM 661 C C . GLY A 1 102 ? -54.859 9.533 -23.694 1.00 41.52 753 GLY G C 1
ATOM 662 O O . GLY A 1 102 ? -53.995 8.683 -23.485 1.00 41.34 753 GLY G O 1
ATOM 663 N N . VAL A 1 103 ? -54.588 10.832 -23.774 1.00 42.23 754 VAL G N 1
ATOM 664 C CA . VAL A 1 103 ? -53.270 11.365 -23.449 1.00 41.23 754 VAL G CA 1
ATOM 665 C C . VAL A 1 103 ? -53.139 11.506 -21.937 1.00 43.10 754 VAL G C 1
ATOM 666 O O . VAL A 1 103 ? -54.130 11.679 -21.219 1.00 41.20 754 VAL G O 1
ATOM 670 N N . GLY A 1 104 ? -51.906 11.434 -21.446 1.00 46.90 755 GLY G N 1
ATOM 671 C CA . GLY A 1 104 ? -51.654 11.652 -20.032 1.00 51.13 755 GLY G CA 1
ATOM 672 C C . GLY A 1 104 ? -50.169 11.658 -19.749 1.00 55.11 755 GLY G C 1
ATOM 673 O O . GLY A 1 104 ? -49.347 11.328 -20.609 1.00 55.86 755 GLY G O 1
ATOM 674 N N . VAL A 1 105 ? -49.834 12.056 -18.524 1.00 59.98 756 VAL G N 1
ATOM 675 C CA . VAL A 1 105 ? -48.445 12.018 -18.082 1.00 65.79 756 VAL G CA 1
ATOM 676 C C . VAL A 1 105 ? -48.088 10.673 -17.452 1.00 73.34 756 VAL G C 1
ATOM 677 O O . VAL A 1 105 ? -46.928 10.253 -17.508 1.00 78.60 756 VAL G O 1
ATOM 681 N N . ASP A 1 106 ? -49.063 9.989 -16.860 1.00 73.59 757 ASP G N 1
ATOM 682 C CA . ASP A 1 106 ? -48.884 8.647 -16.321 1.00 74.21 757 ASP G CA 1
ATOM 683 C C . ASP A 1 106 ? -50.253 7.978 -16.296 1.00 70.92 757 ASP G C 1
ATOM 684 O O . ASP A 1 106 ? -51.250 8.549 -16.747 1.00 68.94 757 ASP G O 1
ATOM 689 N N . SER A 1 107 ? -50.293 6.750 -15.776 1.00 70.10 758 SER G N 1
ATOM 690 C CA . SER A 1 107 ? -51.540 5.991 -15.785 1.00 67.15 758 SER G CA 1
ATOM 691 C C . SER A 1 107 ? -52.629 6.665 -14.958 1.00 60.88 758 SER G C 1
ATOM 692 O O . SER A 1 107 ? -53.817 6.522 -15.268 1.00 60.44 758 SER G O 1
ATOM 695 N N . ASP A 1 108 ? -52.254 7.401 -13.910 1.00 55.65 759 ASP G N 1
ATOM 696 C CA . ASP A 1 108 ? -53.258 8.016 -13.047 1.00 52.95 759 ASP G CA 1
ATOM 697 C C . ASP A 1 108 ? -53.768 9.337 -13.613 1.00 51.87 759 ASP G C 1
ATOM 698 O O . ASP A 1 108 ? -54.979 9.583 -13.642 1.00 53.61 759 ASP G O 1
ATOM 703 N N . THR A 1 109 ? -52.862 10.192 -14.079 1.00 48.52 760 THR G N 1
ATOM 704 C CA . THR A 1 109 ? -53.169 11.596 -14.346 1.00 45.13 760 THR G CA 1
ATOM 705 C C . THR A 1 109 ? -53.367 11.800 -15.846 1.00 38.80 760 THR G C 1
ATOM 706 O O . THR A 1 109 ? -52.403 11.970 -16.598 1.00 35.19 760 THR G O 1
ATOM 710 N N . ILE A 1 110 ? -54.630 11.789 -16.276 1.00 36.96 761 ILE G N 1
ATOM 711 C CA . ILE A 1 110 ? -54.967 12.055 -17.670 1.00 36.28 761 ILE G CA 1
ATOM 712 C C . ILE A 1 110 ? -54.842 13.546 -17.969 1.00 35.02 761 ILE G C 1
ATOM 713 O O . ILE A 1 110 ? -54.985 14.398 -17.083 1.00 36.26 761 ILE G O 1
ATOM 718 N N . TRP A 1 111 ? -54.590 13.871 -19.236 1.00 32.77 762 TRP G N 1
ATOM 719 C CA . TRP A 1 111 ? -54.424 15.257 -19.667 1.00 32.54 762 TRP G CA 1
ATOM 720 C C . TRP A 1 111 ? -55.223 15.501 -20.942 1.00 32.84 762 TRP G C 1
ATOM 721 O O . TRP A 1 111 ? -54.907 14.937 -21.995 1.00 35.64 762 TRP G O 1
ATOM 732 N N . ASN A 1 112 ? -56.252 16.341 -20.849 1.00 30.82 763 ASN G N 1
ATOM 733 C CA . ASN A 1 112 ? -56.989 16.797 -22.021 1.00 32.23 763 ASN G CA 1
ATOM 734 C C . ASN A 1 112 ? -56.271 18.008 -22.603 1.00 36.17 763 ASN G C 1
ATOM 735 O O . ASN A 1 112 ? -56.161 19.047 -21.942 1.00 37.07 763 ASN G O 1
ATOM 740 N N . GLU A 1 113 ? -55.806 17.885 -23.845 1.00 40.87 764 GLU G N 1
ATOM 741 C CA . GLU A 1 113 ? -54.947 18.913 -24.422 1.00 44.78 764 GLU G CA 1
ATOM 742 C C . GLU A 1 113 ? -55.671 20.235 -24.639 1.00 44.28 764 GLU G C 1
ATOM 743 O O . GLU A 1 113 ? -55.010 21.268 -24.791 1.00 43.84 764 GLU G O 1
ATOM 749 N N . VAL A 1 114 ? -57.000 20.230 -24.667 1.00 44.10 765 VAL G N 1
ATOM 750 C CA . VAL A 1 114 ? -57.763 21.450 -24.917 1.00 42.55 765 VAL G CA 1
ATOM 751 C C . VAL A 1 114 ? -58.159 22.145 -23.617 1.00 40.12 765 VAL G C 1
ATOM 752 O O . VAL A 1 114 ? -57.888 23.334 -23.432 1.00 38.63 765 VAL G O 1
ATOM 756 N N . HIS A 1 115 ? -58.809 21.424 -22.700 1.00 39.59 766 HIS G N 1
ATOM 757 C CA . HIS A 1 115 ? -59.443 22.048 -21.543 1.00 38.42 766 HIS G CA 1
ATOM 758 C C . HIS A 1 115 ? -58.663 21.926 -20.238 1.00 36.66 766 HIS G C 1
ATOM 759 O O . HIS A 1 115 ? -58.918 22.711 -19.318 1.00 33.78 766 HIS G O 1
ATOM 766 N N . SER A 1 116 ? -57.740 20.966 -20.118 1.00 37.31 767 SER G N 1
ATOM 767 C CA . SER A 1 116 ? -57.166 20.670 -18.807 1.00 35.79 767 SER G CA 1
ATOM 768 C C . SER A 1 116 ? -56.356 21.833 -18.246 1.00 32.46 767 SER G C 1
ATOM 769 O O . SER A 1 116 ? -56.318 22.024 -17.025 1.00 30.85 767 SER G O 1
ATOM 772 N N . ALA A 1 117 ? -55.697 22.614 -19.108 1.00 32.94 768 ALA G N 1
ATOM 773 C CA . ALA A 1 117 ? -54.872 23.710 -18.609 1.00 31.04 768 ALA G CA 1
ATOM 774 C C . ALA A 1 117 ? -55.721 24.787 -17.948 1.00 29.57 768 ALA G C 1
ATOM 775 O O . ALA A 1 117 ? -55.330 25.349 -16.917 1.00 27.99 768 ALA G O 1
ATOM 777 N N . GLY A 1 118 ? -56.897 25.074 -18.510 1.00 28.31 769 GLY G N 1
ATOM 778 C CA . GLY A 1 118 ? -57.775 26.055 -17.903 1.00 27.88 769 GLY G CA 1
ATOM 779 C C . GLY A 1 118 ? -58.525 25.551 -16.694 1.00 27.14 769 GLY G C 1
ATOM 780 O O . GLY A 1 118 ? -58.969 26.358 -15.873 1.00 28.27 769 GLY G O 1
ATOM 781 N N . ALA A 1 119 ? -58.666 24.232 -16.559 1.00 26.80 770 ALA G N 1
ATOM 782 C CA . ALA A 1 119 ? -59.319 23.682 -15.379 1.00 24.58 770 ALA G CA 1
ATOM 783 C C . ALA A 1 119 ? -58.398 23.720 -14.168 1.00 23.68 770 ALA G C 1
ATOM 784 O O . ALA A 1 119 ? -58.839 24.045 -13.061 1.00 25.34 770 ALA G O 1
ATOM 786 N N . ALA A 1 120 ? -57.118 23.394 -14.359 1.00 23.75 771 ALA G N 1
ATOM 787 C CA . ALA A 1 120 ? -56.188 23.398 -13.236 1.00 25.23 771 ALA G CA 1
ATOM 788 C C . ALA A 1 120 ? -55.941 24.812 -12.724 1.00 27.64 771 ALA G C 1
ATOM 789 O O . ALA A 1 120 ? -55.877 25.033 -11.509 1.00 28.16 771 ALA G O 1
ATOM 791 N N . ARG A 1 121 ? -55.797 25.781 -13.632 1.00 28.12 772 ARG G N 1
ATOM 792 C CA . ARG A 1 121 ? -55.650 27.169 -13.203 1.00 26.89 772 ARG G CA 1
ATOM 793 C C . ARG A 1 121 ? -56.922 27.679 -12.540 1.00 26.85 772 ARG G C 1
ATOM 794 O O . ARG A 1 121 ? -56.861 28.469 -11.590 1.00 26.94 772 ARG G O 1
ATOM 802 N N . LEU A 1 122 ? -58.084 27.241 -13.029 1.00 27.53 773 LEU G N 1
ATOM 803 C CA . LEU A 1 122 ? -59.341 27.640 -12.406 1.00 26.21 773 LEU G CA 1
ATOM 804 C C . LEU A 1 122 ? -59.486 27.056 -11.008 1.00 26.42 773 LEU G C 1
ATOM 805 O O . LEU A 1 122 ? -60.066 27.699 -10.126 1.00 26.32 773 LEU G O 1
ATOM 810 N N . ALA A 1 123 ? -58.958 25.851 -10.781 1.00 25.47 774 ALA G N 1
ATOM 811 C CA . ALA A 1 123 ? -59.034 25.262 -9.450 1.00 24.26 774 ALA G CA 1
ATOM 812 C C . ALA A 1 123 ? -58.154 26.017 -8.464 1.00 25.61 774 ALA G C 1
ATOM 813 O O . ALA A 1 123 ? -58.561 26.268 -7.324 1.00 27.57 774 ALA G O 1
ATOM 815 N N . VAL A 1 124 ? -56.944 26.391 -8.884 1.00 25.12 775 VAL G N 1
ATOM 816 C CA . VAL A 1 124 ? -56.075 27.173 -8.014 1.00 23.32 775 VAL G CA 1
ATOM 817 C C . VAL A 1 124 ? -56.657 28.561 -7.783 1.00 23.45 775 VAL G C 1
ATOM 818 O O . VAL A 1 124 ? -56.573 29.108 -6.678 1.00 21.64 775 VAL G O 1
ATOM 822 N N . GLY A 1 125 ? -57.273 29.146 -8.811 1.00 22.57 776 GLY G N 1
ATOM 823 C CA . GLY A 1 125 ? -57.789 30.495 -8.674 1.00 22.86 776 GLY G CA 1
ATOM 824 C C . GLY A 1 125 ? -59.058 30.582 -7.854 1.00 22.48 776 GLY G C 1
ATOM 825 O O . GLY A 1 125 ? -59.270 31.568 -7.143 1.00 23.06 776 GLY G O 1
ATOM 826 N N . CYS A 1 126 ? -59.923 29.570 -7.946 1.00 23.68 777 CYS G N 1
ATOM 827 C CA . CYS A 1 126 ? -61.121 29.558 -7.115 1.00 23.93 777 CYS G CA 1
ATOM 828 C C . CYS A 1 126 ? -60.760 29.442 -5.641 1.00 24.88 777 CYS G C 1
ATOM 829 O O . CYS A 1 126 ? -61.428 30.030 -4.780 1.00 22.73 777 CYS G O 1
ATOM 832 N N . VAL A 1 127 ? -59.697 28.697 -5.330 1.00 24.57 778 VAL G N 1
ATOM 833 C CA . VAL A 1 127 ? -59.261 28.588 -3.945 1.00 22.90 778 VAL G CA 1
ATOM 834 C C . VAL A 1 127 ? -58.617 29.890 -3.490 1.00 22.48 778 VAL G C 1
ATOM 835 O O . VAL A 1 127 ? -58.839 30.344 -2.363 1.00 23.25 778 VAL G O 1
ATOM 839 N N . VAL A 1 128 ? -57.823 30.520 -4.360 1.00 23.33 779 VAL G N 1
ATOM 840 C CA . VAL A 1 128 ? -57.172 31.775 -3.993 1.00 21.49 779 VAL G CA 1
ATOM 841 C C . VAL A 1 128 ? -58.200 32.887 -3.810 1.00 23.70 779 VAL G C 1
ATOM 842 O O . VAL A 1 128 ? -58.090 33.704 -2.889 1.00 26.67 779 VAL G O 1
ATOM 846 N N . GLU A 1 129 ? -59.221 32.931 -4.670 1.00 24.08 780 GLU G N 1
ATOM 847 C CA . GLU A 1 129 ? -60.244 33.964 -4.532 1.00 25.96 780 GLU G CA 1
ATOM 848 C C . GLU A 1 129 ? -61.055 33.776 -3.259 1.00 25.27 780 GLU G C 1
ATOM 849 O O . GLU A 1 129 ? -61.425 34.756 -2.602 1.00 25.94 780 GLU G O 1
ATOM 855 N N . LEU A 1 130 ? -61.328 32.527 -2.884 1.00 26.26 781 LEU G N 1
ATOM 856 C CA . LEU A 1 130 ? -62.103 32.279 -1.675 1.00 26.91 781 LEU G CA 1
ATOM 857 C C . LEU A 1 130 ? -61.267 32.524 -0.426 1.00 25.73 781 LEU G C 1
ATOM 858 O O . LEU A 1 130 ? -61.750 33.119 0.545 1.00 12.26 781 LEU G O 1
ATOM 863 N N . VAL A 1 131 ? -60.008 32.078 -0.437 1.00 23.55 782 VAL G N 1
ATOM 864 C CA . VAL A 1 131 ? -59.150 32.242 0.733 1.00 22.05 782 VAL G CA 1
ATOM 865 C C . VAL A 1 131 ? -58.904 33.717 1.017 1.00 22.15 782 VAL G C 1
ATOM 866 O O . VAL A 1 131 ? -58.916 34.152 2.176 1.00 22.56 782 VAL G O 1
ATOM 870 N N . PHE A 1 132 ? -58.698 34.516 -0.033 1.00 22.19 783 PHE G N 1
ATOM 871 C CA . PHE A 1 132 ? -58.450 35.938 0.176 1.00 22.68 783 PHE G CA 1
ATOM 872 C C . PHE A 1 132 ? -59.698 36.661 0.666 1.00 26.21 783 PHE G C 1
ATOM 873 O O . PHE A 1 132 ? -59.602 37.587 1.479 1.00 28.32 783 PHE G O 1
ATOM 881 N N . LYS A 1 133 ? -60.879 36.255 0.192 1.00 26.67 784 LYS G N 1
ATOM 882 C CA . LYS A 1 133 ? -62.101 36.895 0.665 1.00 27.22 784 LYS G CA 1
ATOM 883 C C . LYS A 1 133 ? -62.357 36.598 2.136 1.00 28.17 784 LYS G C 1
ATOM 884 O O . LYS A 1 133 ? -62.940 37.429 2.843 1.00 27.10 784 LYS G O 1
ATOM 890 N N . VAL A 1 134 ? -61.922 35.433 2.617 1.00 27.50 785 VAL G N 1
ATOM 891 C CA . VAL A 1 134 ? -62.036 35.135 4.040 1.00 25.57 785 VAL G CA 1
ATOM 892 C C . VAL A 1 134 ? -60.938 35.839 4.827 1.00 27.05 785 VAL G C 1
ATOM 893 O O . VAL A 1 134 ? -61.188 36.391 5.905 1.00 27.38 785 VAL G O 1
ATOM 897 N N . ALA A 1 135 ? -59.710 35.838 4.302 1.00 27.91 786 ALA G N 1
ATOM 898 C CA . ALA A 1 135 ? -58.602 36.471 5.008 1.00 28.63 786 ALA G CA 1
ATOM 899 C C . ALA A 1 135 ? -58.794 37.977 5.133 1.00 31.05 786 ALA G C 1
ATOM 900 O O . ALA A 1 135 ? -58.374 38.575 6.130 1.00 33.45 786 ALA G O 1
ATOM 902 N N . THR A 1 136 ? -59.426 38.603 4.143 1.00 31.42 787 THR G N 1
ATOM 903 C CA . THR A 1 136 ? -59.673 40.038 4.162 1.00 32.05 787 THR G CA 1
ATOM 904 C C . THR A 1 136 ? -60.948 40.412 4.907 1.00 32.31 787 THR G C 1
ATOM 905 O O . THR A 1 136 ? -61.238 41.605 5.045 1.00 33.49 787 THR G O 1
ATOM 909 N N . GLY A 1 137 ? -61.708 39.434 5.390 1.00 32.06 788 GLY G N 1
ATOM 910 C CA . GLY A 1 137 ? -62.909 39.710 6.148 1.00 35.52 788 GLY G CA 1
ATOM 911 C C . GLY A 1 137 ? -64.178 39.904 5.348 1.00 36.41 788 GLY G C 1
ATOM 912 O O . GLY A 1 137 ? -65.169 40.384 5.908 1.00 37.45 788 GLY G O 1
ATOM 913 N N . GLU A 1 138 ? -64.181 39.576 4.058 1.00 38.66 789 GLU G N 1
ATOM 914 C CA . GLU A 1 138 ? -65.430 39.567 3.307 1.00 40.21 789 GLU G CA 1
ATOM 915 C C . GLU A 1 138 ? -66.286 38.339 3.595 1.00 36.60 789 GLU G C 1
ATOM 916 O O . GLU A 1 138 ? -67.467 38.329 3.233 1.00 36.59 789 GLU G O 1
ATOM 922 N N . LEU A 1 139 ? -65.727 37.317 4.243 1.00 33.59 790 LEU G N 1
ATOM 923 C CA . LEU A 1 139 ? -66.448 36.090 4.552 1.00 30.22 790 LEU G CA 1
ATOM 924 C C . LEU A 1 139 ? -65.938 35.542 5.876 1.00 24.50 790 LEU G C 1
ATOM 925 O O . LEU A 1 139 ? -64.771 35.732 6.229 1.00 24.08 790 LEU G O 1
ATOM 930 N N . LYS A 1 140 ? -66.822 34.860 6.609 1.00 22.09 791 LYS G N 1
ATOM 931 C CA . LYS A 1 140 ? -66.391 34.201 7.839 1.00 21.58 791 LYS G CA 1
ATOM 932 C C . LYS A 1 140 ? -65.577 32.947 7.541 1.00 19.70 791 LYS G C 1
ATOM 933 O O . LYS A 1 140 ? -64.574 32.676 8.212 1.00 20.19 791 LYS G O 1
ATOM 939 N N . ASN A 1 141 ? -65.992 32.173 6.541 1.00 17.93 792 ASN G N 1
ATOM 940 C CA . ASN A 1 141 ? -65.316 30.935 6.177 1.00 18.28 792 ASN G CA 1
ATOM 941 C C . ASN A 1 141 ? -65.764 30.544 4.777 1.00 19.58 792 ASN G C 1
ATOM 942 O O . ASN A 1 141 ? -66.678 31.144 4.208 1.00 12.80 792 ASN G O 1
ATOM 947 N N . GLY A 1 142 ? -65.097 29.532 4.218 1.00 12.25 793 GLY G N 1
ATOM 948 C CA . GLY A 1 142 ? -65.382 29.135 2.854 1.00 17.71 793 GLY G CA 1
ATOM 949 C C . GLY A 1 142 ? -65.217 27.649 2.619 1.00 17.05 793 GLY G C 1
ATOM 950 O O . GLY A 1 142 ? -64.633 26.922 3.425 1.00 11.98 793 GLY G O 1
ATOM 951 N N . PHE A 1 143 ? -65.754 27.209 1.481 1.00 17.83 794 PHE G N 1
ATOM 952 C CA . PHE A 1 143 ? -65.620 25.840 1.003 1.00 19.36 794 PHE G CA 1
ATOM 953 C C . PHE A 1 143 ? -65.504 25.873 -0.513 1.00 19.87 794 PHE G C 1
ATOM 954 O O . PHE A 1 143 ? -66.365 26.445 -1.188 1.00 20.83 794 PHE G O 1
ATOM 962 N N . ALA A 1 144 ? -64.448 25.261 -1.044 1.00 17.74 795 ALA G N 1
ATOM 963 C CA . ALA A 1 144 ? -64.137 25.314 -2.470 1.00 16.97 795 ALA G CA 1
ATOM 964 C C . ALA A 1 144 ? -64.433 23.960 -3.105 1.00 14.90 795 ALA G C 1
ATOM 965 O O . ALA A 1 144 ? -63.727 22.979 -2.848 1.00 12.24 795 ALA G O 1
ATOM 967 N N . VAL A 1 145 ? -65.470 23.912 -3.939 1.00 14.18 796 VAL G N 1
ATOM 968 C CA . VAL A 1 145 ? -65.814 22.704 -4.693 1.00 16.39 796 VAL G CA 1
ATOM 969 C C . VAL A 1 145 ? -64.991 22.757 -5.977 1.00 16.84 796 VAL G C 1
ATOM 970 O O . VAL A 1 145 ? -65.439 23.258 -7.008 1.00 17.47 796 VAL G O 1
ATOM 974 N N . VAL A 1 146 ? -63.769 22.227 -5.916 1.00 16.39 797 VAL G N 1
ATOM 975 C CA . VAL A 1 146 ? -62.804 22.386 -6.997 1.00 16.40 797 VAL G CA 1
ATOM 976 C C . VAL A 1 146 ? -62.207 21.039 -7.377 1.00 17.39 797 VAL G C 1
ATOM 977 O O . VAL A 1 146 ? -62.033 20.150 -6.538 1.00 20.03 797 VAL G O 1
ATOM 981 N N . ARG A 1 147 ? -61.922 20.891 -8.663 1.00 17.05 798 ARG G N 1
ATOM 982 C CA . ARG A 1 147 ? -61.143 19.800 -9.224 1.00 17.59 798 ARG G CA 1
ATOM 983 C C . ARG A 1 147 ? -60.300 20.365 -10.355 1.00 20.57 798 ARG G C 1
ATOM 984 O O . ARG A 1 147 ? -60.654 21.395 -10.941 1.00 18.93 798 ARG G O 1
ATOM 992 N N . PRO A 1 148 ? -59.165 19.724 -10.682 1.00 22.84 799 PRO G N 1
ATOM 993 C CA . PRO A 1 148 ? -58.473 18.585 -10.062 1.00 24.82 799 PRO G CA 1
ATOM 994 C C . PRO A 1 148 ? -57.895 18.885 -8.677 1.00 27.84 799 PRO G C 1
ATOM 995 O O . PRO A 1 148 ? -57.574 20.039 -8.390 1.00 27.47 799 PRO G O 1
ATOM 999 N N . PRO A 1 149 ? -57.774 17.855 -7.837 1.00 31.48 800 PRO G N 1
ATOM 1000 C CA . PRO A 1 149 ? -57.129 18.037 -6.531 1.00 31.21 800 PRO G CA 1
ATOM 1001 C C . PRO A 1 149 ? -55.672 18.436 -6.705 1.00 34.62 800 PRO G C 1
ATOM 1002 O O . PRO A 1 149 ? -55.035 18.107 -7.706 1.00 39.77 800 PRO G O 1
ATOM 1006 N N . GLY A 1 150 ? -55.167 19.218 -5.752 1.00 28.78 801 GLY G N 1
ATOM 1007 C CA . GLY A 1 150 ? -53.816 19.729 -5.874 1.00 27.64 801 GLY G CA 1
ATOM 1008 C C . GLY A 1 150 ? -52.754 19.244 -4.904 1.00 26.60 801 GLY G C 1
ATOM 1009 O O . GLY A 1 150 ? -51.571 19.523 -5.115 1.00 27.92 801 GLY G O 1
ATOM 1010 N N . HIS A 1 151 ? -53.129 18.512 -3.851 1.00 24.91 802 HIS G N 1
ATOM 1011 C CA . HIS A 1 151 ? -52.187 18.322 -2.751 1.00 24.30 802 HIS G CA 1
ATOM 1012 C C . HIS A 1 151 ? -51.060 17.340 -3.070 1.00 25.94 802 HIS G C 1
ATOM 1013 O O . HIS A 1 151 ? -50.051 17.337 -2.357 1.00 29.30 802 HIS G O 1
ATOM 1020 N N . HIS A 1 152 ? -51.193 16.509 -4.107 1.00 24.74 803 HIS G N 1
ATOM 1021 C CA . HIS A 1 152 ? -50.096 15.620 -4.480 1.00 24.77 803 HIS G CA 1
ATOM 1022 C C . HIS A 1 152 ? -49.064 16.265 -5.399 1.00 24.88 803 HIS G C 1
ATOM 1023 O O . HIS A 1 152 ? -47.965 15.718 -5.547 1.00 25.33 803 HIS G O 1
ATOM 1030 N N . ALA A 1 153 ? -49.382 17.395 -6.024 1.00 23.75 804 ALA G N 1
ATOM 1031 C CA . ALA A 1 153 ? -48.471 17.990 -6.995 1.00 23.20 804 ALA G CA 1
ATOM 1032 C C . ALA A 1 153 ? -47.239 18.578 -6.316 1.00 22.93 804 ALA G C 1
ATOM 1033 O O . ALA A 1 153 ? -47.333 19.216 -5.265 1.00 22.48 804 ALA G O 1
ATOM 1035 N N . GLU A 1 154 ? -46.084 18.399 -6.951 1.00 24.19 805 GLU G N 1
ATOM 1036 C CA . GLU A 1 154 ? -44.811 18.899 -6.458 1.00 24.88 805 GLU G CA 1
ATOM 1037 C C . GLU A 1 154 ? -44.346 20.073 -7.319 1.00 26.28 805 GLU G C 1
ATOM 1038 O O . GLU A 1 154 ? -45.063 20.538 -8.213 1.00 23.98 805 GLU G O 1
ATOM 1044 N N . GLU A 1 155 ? -43.126 20.548 -7.048 1.00 31.38 806 GLU G N 1
ATOM 1045 C CA . GLU A 1 155 ? -42.621 21.738 -7.729 1.00 36.61 806 GLU G CA 1
ATOM 1046 C C . GLU A 1 155 ? -42.549 21.541 -9.236 1.00 36.84 806 GLU G C 1
ATOM 1047 O O . GLU A 1 155 ? -42.747 22.496 -9.995 1.00 36.33 806 GLU G O 1
ATOM 1053 N N . SER A 1 156 ? -42.288 20.315 -9.692 1.00 39.18 807 SER G N 1
ATOM 1054 C CA . SER A 1 156 ? -42.221 20.044 -11.121 1.00 38.98 807 SER G CA 1
ATOM 1055 C C . SER A 1 156 ? -42.835 18.701 -11.500 1.00 39.43 807 SER G C 1
ATOM 1056 O O . SER A 1 156 ? -42.757 18.315 -12.674 1.00 43.42 807 SER G O 1
ATOM 1059 N N . THR A 1 157 ? -43.440 17.979 -10.561 1.00 36.52 808 THR G N 1
ATOM 1060 C CA . THR A 1 157 ? -43.927 16.623 -10.816 1.00 37.84 808 THR G CA 1
ATOM 1061 C C . THR A 1 157 ? -45.424 16.512 -10.561 1.00 40.34 808 THR G C 1
ATOM 1062 O O . THR A 1 157 ? -45.851 16.424 -9.395 1.00 43.63 808 THR G O 1
ATOM 1066 N N . PRO A 1 158 ? -46.261 16.535 -11.598 1.00 38.65 809 PRO G N 1
ATOM 1067 C CA . PRO A 1 158 ? -47.660 16.125 -11.417 1.00 36.50 809 PRO G CA 1
ATOM 1068 C C . PRO A 1 158 ? -47.751 14.654 -11.033 1.00 37.47 809 PRO G C 1
ATOM 1069 O O . PRO A 1 158 ? -46.968 13.824 -11.500 1.00 39.30 809 PRO G O 1
ATOM 1073 N N . MET A 1 159 ? -48.729 14.334 -10.186 1.00 35.67 810 MET G N 1
ATOM 1074 C CA . MET A 1 159 ? -48.990 12.957 -9.780 1.00 35.06 810 MET G CA 1
ATOM 1075 C C . MET A 1 159 ? -50.284 12.926 -8.981 1.00 29.22 810 MET G C 1
ATOM 1076 O O . MET A 1 159 ? -50.710 13.941 -8.424 1.00 26.14 810 MET G O 1
ATOM 1081 N N . GLY A 1 160 ? -50.901 11.749 -8.929 1.00 28.61 811 GLY G N 1
ATOM 1082 C CA . GLY A 1 160 ? -52.053 11.558 -8.062 1.00 26.87 811 GLY G CA 1
ATOM 1083 C C . GLY A 1 160 ? -53.284 12.358 -8.433 1.00 25.99 811 GLY G C 1
ATOM 1084 O O . GLY A 1 160 ? -53.991 12.840 -7.539 1.00 27.06 811 GLY G O 1
ATOM 1085 N N . PHE A 1 161 ? -53.548 12.524 -9.731 1.00 26.74 812 PHE G N 1
ATOM 1086 C CA . PHE A 1 161 ? -54.611 13.376 -10.266 1.00 25.21 812 PHE G CA 1
ATOM 1087 C C . PHE A 1 161 ? -54.360 14.857 -10.005 1.00 24.58 812 PHE G C 1
ATOM 1088 O O . PHE A 1 161 ? -55.286 15.669 -10.110 1.00 22.90 812 PHE G O 1
ATOM 1096 N N . CYS A 1 162 ? -53.126 15.237 -9.679 1.00 26.56 813 CYS G N 1
ATOM 1097 C CA . CYS A 1 162 ? -52.807 16.603 -9.293 1.00 26.25 813 CYS G CA 1
ATOM 1098 C C . CYS A 1 162 ? -51.832 17.230 -10.281 1.00 24.29 813 CYS G C 1
ATOM 1099 O O . CYS A 1 162 ? -50.974 16.551 -10.851 1.00 25.56 813 CYS G O 1
ATOM 1102 N N . TYR A 1 163 ? -51.971 18.542 -10.468 1.00 23.80 814 TYR G N 1
ATOM 1103 C CA . TYR A 1 163 ? -51.105 19.295 -11.367 1.00 25.59 814 TYR G CA 1
ATOM 1104 C C . TYR A 1 163 ? -50.495 20.493 -10.653 1.00 24.84 814 TYR G C 1
ATOM 1105 O O . TYR A 1 163 ? -49.270 20.653 -10.626 1.00 25.68 814 TYR G O 1
ATOM 1114 N N . PHE A 1 164 ? -51.342 21.345 -10.085 1.00 24.93 815 PHE G N 1
ATOM 1115 C CA . PHE A 1 164 ? -50.904 22.478 -9.286 1.00 26.05 815 PHE G CA 1
ATOM 1116 C C . PHE A 1 164 ? -51.465 22.341 -7.879 1.00 26.82 815 PHE G C 1
ATOM 1117 O O . PHE A 1 164 ? -52.606 21.908 -7.699 1.00 27.73 815 PHE G O 1
ATOM 1125 N N . ASN A 1 165 ? -50.663 22.719 -6.883 1.00 26.71 816 ASN G N 1
ATOM 1126 C CA . ASN A 1 165 ? -51.058 22.592 -5.481 1.00 27.93 816 ASN G CA 1
ATOM 1127 C C . ASN A 1 165 ? -51.828 23.845 -5.087 1.00 27.71 816 ASN G C 1
ATOM 1128 O O . ASN A 1 165 ? -51.251 24.848 -4.665 1.00 30.10 816 ASN G O 1
ATOM 1133 N N . SER A 1 166 ? -53.156 23.778 -5.220 1.00 25.53 817 SER G N 1
ATOM 1134 C CA . SER A 1 166 ? -53.983 24.966 -5.029 1.00 24.61 817 SER G CA 1
ATOM 1135 C C . SER A 1 166 ? -53.888 25.501 -3.605 1.00 22.94 817 SER G C 1
ATOM 1136 O O . SER A 1 166 ? -53.875 26.719 -3.393 1.00 22.26 817 SER G O 1
ATOM 1139 N N . VAL A 1 167 ? -53.812 24.609 -2.614 1.00 22.72 818 VAL G N 1
ATOM 1140 C CA . VAL A 1 167 ? -53.736 25.065 -1.230 1.00 22.66 818 VAL G CA 1
ATOM 1141 C C . VAL A 1 167 ? -52.382 25.704 -0.952 1.00 24.38 818 VAL G C 1
ATOM 1142 O O . VAL A 1 167 ? -52.289 26.704 -0.229 1.00 24.89 818 VAL G O 1
ATOM 1146 N N . ALA A 1 168 ? -51.311 25.139 -1.516 1.00 23.21 819 ALA G N 1
ATOM 1147 C CA . ALA A 1 168 ? -49.986 25.718 -1.319 1.00 21.41 819 ALA G CA 1
ATOM 1148 C C . ALA A 1 168 ? -49.853 27.082 -1.988 1.00 19.43 819 ALA G C 1
ATOM 1149 O O . ALA A 1 168 ? -49.160 27.959 -1.463 1.00 20.34 819 ALA G O 1
ATOM 1151 N N . VAL A 1 169 ? -50.509 27.285 -3.133 1.00 17.60 820 VAL G N 1
ATOM 1152 C CA . VAL A 1 169 ? -50.428 28.578 -3.806 1.00 19.04 820 VAL G CA 1
ATOM 1153 C C . VAL A 1 169 ? -51.182 29.638 -3.015 1.00 19.67 820 VAL G C 1
ATOM 1154 O O . VAL A 1 169 ? -50.714 30.774 -2.867 1.00 21.51 820 VAL G O 1
ATOM 1158 N N . ALA A 1 170 ? -52.354 29.284 -2.483 1.00 19.95 821 ALA G N 1
ATOM 1159 C CA . ALA A 1 170 ? -53.103 30.230 -1.665 1.00 17.97 821 ALA G CA 1
ATOM 1160 C C . ALA A 1 170 ? -52.354 30.571 -0.386 1.00 21.17 821 ALA G C 1
ATOM 1161 O O . ALA A 1 170 ? -52.460 31.698 0.113 1.00 25.60 821 ALA G O 1
ATOM 1163 N N . ALA A 1 171 ? -51.581 29.623 0.149 1.00 17.07 822 ALA G N 1
ATOM 1164 C CA . ALA A 1 171 ? -50.812 29.901 1.356 1.00 19.11 822 ALA G CA 1
ATOM 1165 C C . ALA A 1 171 ? -49.639 30.825 1.060 1.00 19.24 822 ALA G C 1
ATOM 1166 O O . ALA A 1 171 ? -49.393 31.782 1.804 1.00 19.23 822 ALA G O 1
ATOM 1168 N N . LYS A 1 172 ? -48.905 30.559 -0.025 1.00 18.57 823 LYS G N 1
ATOM 1169 C CA . LYS A 1 172 ? -47.799 31.434 -0.396 1.00 16.53 823 LYS G CA 1
ATOM 1170 C C . LYS A 1 172 ? -48.293 32.835 -0.729 1.00 17.50 823 LYS G C 1
ATOM 1171 O O . LYS A 1 172 ? -47.649 33.830 -0.375 1.00 18.64 823 LYS G O 1
ATOM 1177 N N . LEU A 1 173 ? -49.443 32.934 -1.404 1.00 18.19 824 LEU G N 1
ATOM 1178 C CA . LEU A 1 173 ? -49.989 34.243 -1.745 1.00 20.06 824 LEU G CA 1
ATOM 1179 C C . LEU A 1 173 ? -50.475 34.996 -0.513 1.00 22.05 824 LEU G C 1
ATOM 1180 O O . LEU A 1 173 ? -50.445 36.232 -0.495 1.00 21.16 824 LEU G O 1
ATOM 1185 N N . LEU A 1 174 ? -50.928 34.280 0.519 1.00 23.20 825 LEU G N 1
ATOM 1186 C CA . LEU A 1 174 ? -51.278 34.953 1.765 1.00 22.21 825 LEU G CA 1
ATOM 1187 C C . LEU A 1 174 ? -50.055 35.579 2.416 1.00 22.45 825 LEU G C 1
ATOM 1188 O O . LEU A 1 174 ? -50.171 36.608 3.089 1.00 23.46 825 LEU G O 1
ATOM 1193 N N . GLN A 1 175 ? -48.881 34.977 2.226 1.00 23.10 826 GLN G N 1
ATOM 1194 C CA . GLN A 1 175 ? -47.655 35.535 2.782 1.00 26.24 826 GLN G CA 1
ATOM 1195 C C . GLN A 1 175 ? -47.162 36.723 1.965 1.00 29.62 826 GLN G C 1
ATOM 1196 O O . GLN A 1 175 ? -46.849 37.781 2.521 1.00 32.13 826 GLN G O 1
ATOM 1202 N N . GLN A 1 176 ? -47.086 36.566 0.643 1.00 31.92 827 GLN G N 1
ATOM 1203 C CA . GLN A 1 176 ? -46.497 37.596 -0.202 1.00 34.22 827 GLN G CA 1
ATOM 1204 C C . GLN A 1 176 ? -47.412 38.793 -0.423 1.00 32.76 827 GLN G C 1
ATOM 1205 O O . GLN A 1 176 ? -46.925 39.859 -0.815 1.00 33.93 827 GLN G O 1
ATOM 1211 N N . ARG A 1 177 ? -48.714 38.654 -0.175 1.00 30.02 828 ARG G N 1
ATOM 1212 C CA . ARG A 1 177 ? -49.659 39.733 -0.434 1.00 28.87 828 ARG G CA 1
ATOM 1213 C C . ARG A 1 177 ? -50.307 40.300 0.817 1.00 28.43 828 ARG G C 1
ATOM 1214 O O . ARG A 1 177 ? -50.588 41.499 0.856 1.00 29.44 828 ARG G O 1
ATOM 1222 N N . LEU A 1 178 ? -50.565 39.475 1.831 1.00 26.37 829 LEU G N 1
ATOM 1223 C CA . LEU A 1 178 ? -51.139 39.946 3.083 1.00 24.95 829 LEU G CA 1
ATOM 1224 C C . LEU A 1 178 ? -50.186 39.831 4.265 1.00 25.00 829 LEU G C 1
ATOM 1225 O O . LEU A 1 178 ? -50.543 40.255 5.368 1.00 26.00 829 LEU G O 1
ATOM 1230 N N . SER A 1 179 ? -48.989 39.276 4.068 1.00 24.92 830 SER G N 1
ATOM 1231 C CA . SER A 1 179 ? -47.970 39.186 5.117 1.00 28.56 830 SER G CA 1
ATOM 1232 C C . SER A 1 179 ? -48.489 38.471 6.365 1.00 30.71 830 SER G C 1
ATOM 1233 O O . SER A 1 179 ? -48.166 38.848 7.494 1.00 33.87 830 SER G O 1
ATOM 1236 N N . VAL A 1 180 ? -49.306 37.434 6.169 1.00 29.52 831 VAL G N 1
ATOM 1237 C CA . VAL A 1 180 ? -49.743 36.615 7.294 1.00 28.71 831 VAL G CA 1
ATOM 1238 C C . VAL A 1 180 ? -48.541 35.897 7.894 1.00 28.03 831 VAL G C 1
ATOM 1239 O O . VAL A 1 180 ? -47.698 35.347 7.172 1.00 28.75 831 VAL G O 1
ATOM 1243 N N . SER A 1 181 ? -48.457 35.895 9.226 1.00 27.08 832 SER G N 1
ATOM 1244 C CA . SER A 1 181 ? -47.290 35.346 9.907 1.00 27.58 832 SER G CA 1
ATOM 1245 C C . SER A 1 181 ? -47.446 33.882 10.302 1.00 26.85 832 SER G C 1
ATOM 1246 O O . SER A 1 181 ? -46.441 33.168 10.396 1.00 28.42 832 SER G O 1
ATOM 1249 N N . LYS A 1 182 ? -48.669 33.410 10.538 1.00 24.67 833 LYS G N 1
ATOM 1250 C CA . LYS A 1 182 ? -48.904 32.034 10.962 1.00 24.74 833 LYS G CA 1
ATOM 1251 C C . LYS A 1 182 ? -50.046 31.457 10.143 1.00 21.26 833 LYS G C 1
ATOM 1252 O O . LYS A 1 182 ? -51.160 31.992 10.165 1.00 21.57 833 LYS G O 1
ATOM 1258 N N . ILE A 1 183 ? -49.774 30.366 9.431 1.00 18.90 834 ILE G N 1
ATOM 1259 C CA . ILE A 1 183 ? -50.761 29.703 8.586 1.00 15.48 834 ILE G CA 1
ATOM 1260 C C . ILE A 1 183 ? -50.775 28.226 8.950 1.00 15.50 834 ILE G C 1
ATOM 1261 O O . ILE A 1 183 ? -49.727 27.568 8.927 1.00 17.10 834 ILE G O 1
ATOM 1266 N N . LEU A 1 184 ? -51.950 27.710 9.297 1.00 13.45 835 LEU G N 1
ATOM 1267 C CA . LEU A 1 184 ? -52.135 26.290 9.557 1.00 13.05 835 LEU G CA 1
ATOM 1268 C C . LEU A 1 184 ? -52.765 25.630 8.340 1.00 28.07 835 LEU G C 1
ATOM 1269 O O . LEU A 1 184 ? -53.746 26.142 7.789 1.00 25.91 835 LEU G O 1
ATOM 1274 N N . ILE A 1 185 ? -52.208 24.493 7.932 1.00 30.25 836 ILE G N 1
ATOM 1275 C CA . ILE A 1 185 ? -52.756 23.685 6.850 1.00 12.49 836 ILE G CA 1
ATOM 1276 C C . ILE A 1 185 ? -53.042 22.303 7.417 1.00 13.50 836 ILE G C 1
ATOM 1277 O O . ILE A 1 185 ? -52.113 21.554 7.746 1.00 14.23 836 ILE G O 1
ATOM 1282 N N . VAL A 1 186 ? -54.316 21.973 7.554 1.00 14.64 837 VAL G N 1
ATOM 1283 C CA . VAL A 1 186 ? -54.733 20.619 7.889 1.00 17.01 837 VAL G CA 1
ATOM 1284 C C . VAL A 1 186 ? -55.031 19.877 6.595 1.00 21.53 837 VAL G C 1
ATOM 1285 O O . VAL A 1 186 ? -55.598 20.443 5.652 1.00 22.86 837 VAL G O 1
ATOM 1289 N N . ASP A 1 187 ? -54.645 18.602 6.544 1.00 22.10 838 ASP G N 1
ATOM 1290 C CA . ASP A 1 187 ? -54.819 17.750 5.368 1.00 18.47 838 ASP G CA 1
ATOM 1291 C C . ASP A 1 187 ? -55.410 16.438 5.871 1.00 19.97 838 ASP G C 1
ATOM 1292 O O . ASP A 1 187 ? -54.673 15.519 6.237 1.00 21.31 838 ASP G O 1
ATOM 1297 N N . TRP A 1 188 ? -56.740 16.352 5.905 1.00 22.26 839 TRP G N 1
ATOM 1298 C CA . TRP A 1 188 ? -57.409 15.130 6.326 1.00 22.37 839 TRP G CA 1
ATOM 1299 C C . TRP A 1 188 ? -57.839 14.259 5.151 1.00 24.07 839 TRP G C 1
ATOM 1300 O O . TRP A 1 188 ? -58.651 13.346 5.333 1.00 28.61 839 TRP G O 1
ATOM 1311 N N . ASP A 1 189 ? -57.328 14.531 3.952 1.00 21.14 840 ASP G N 1
ATOM 1312 C CA . ASP A 1 189 ? -57.429 13.565 2.867 1.00 19.11 840 ASP G CA 1
ATOM 1313 C C . ASP A 1 189 ? -56.704 12.288 3.271 1.00 18.34 840 ASP G C 1
ATOM 1314 O O . ASP A 1 189 ? -55.664 12.332 3.932 1.00 20.64 840 ASP G O 1
ATOM 1319 N N . VAL A 1 190 ? -57.266 11.139 2.891 1.00 17.00 841 VAL G N 1
ATOM 1320 C CA . VAL A 1 190 ? -56.721 9.880 3.390 1.00 16.59 841 VAL G CA 1
ATOM 1321 C C . VAL A 1 190 ? -55.304 9.645 2.872 1.00 16.75 841 VAL G C 1
ATOM 1322 O O . VAL A 1 190 ? -54.518 8.934 3.508 1.00 18.50 841 VAL G O 1
ATOM 1326 N N . HIS A 1 191 ? -54.954 10.213 1.721 1.00 16.00 842 HIS G N 1
ATOM 1327 C CA . HIS A 1 191 ? -53.588 10.151 1.223 1.00 17.38 842 HIS G CA 1
ATOM 1328 C C . HIS A 1 191 ? -52.752 11.281 1.811 1.00 18.23 842 HIS G C 1
ATOM 1329 O O . HIS A 1 191 ? -53.255 12.373 2.085 1.00 17.34 842 HIS G O 1
ATOM 1336 N N . HIS A 1 192 ? -51.461 11.012 1.988 1.00 15.38 843 HIS G N 1
ATOM 1337 C CA . HIS A 1 192 ? -50.533 12.057 2.400 1.00 21.34 843 HIS G CA 1
ATOM 1338 C C . HIS A 1 192 ? -50.376 13.098 1.297 1.00 22.98 843 HIS G C 1
ATOM 1339 O O . HIS A 1 192 ? -50.316 12.766 0.110 1.00 24.21 843 HIS G O 1
ATOM 1346 N N . GLY A 1 193 ? -50.302 14.365 1.695 1.00 23.48 844 GLY G N 1
ATOM 1347 C CA . GLY A 1 193 ? -50.097 15.444 0.748 1.00 18.81 844 GLY G CA 1
ATOM 1348 C C . GLY A 1 193 ? -48.630 15.775 0.576 1.00 19.14 844 GLY G C 1
ATOM 1349 O O . GLY A 1 193 ? -48.121 16.718 1.190 1.00 21.04 844 GLY G O 1
ATOM 1350 N N . ASN A 1 194 ? -47.942 14.994 -0.259 1.00 17.90 845 ASN G N 1
ATOM 1351 C CA . ASN A 1 194 ? -46.495 15.126 -0.385 1.00 20.66 845 ASN G CA 1
ATOM 1352 C C . ASN A 1 194 ? -46.084 16.491 -0.919 1.00 22.05 845 ASN G C 1
ATOM 1353 O O . ASN A 1 194 ? -45.039 17.021 -0.525 1.00 24.69 845 ASN G O 1
ATOM 1358 N N . GLY A 1 195 ? -46.878 17.075 -1.811 1.00 21.38 846 GLY G N 1
ATOM 1359 C CA . GLY A 1 195 ? -46.515 18.362 -2.367 1.00 23.19 846 GLY G CA 1
ATOM 1360 C C . GLY A 1 195 ? -46.721 19.523 -1.419 1.00 25.07 846 GLY G C 1
ATOM 1361 O O . GLY A 1 195 ? -45.943 20.481 -1.429 1.00 26.90 846 GLY G O 1
ATOM 1362 N N . THR A 1 196 ? -47.767 19.455 -0.590 1.00 25.01 847 THR G N 1
ATOM 1363 C CA . THR A 1 196 ? -47.957 20.482 0.427 1.00 24.39 847 THR G CA 1
ATOM 1364 C C . THR A 1 196 ? -46.886 20.399 1.507 1.00 25.65 847 THR G C 1
ATOM 1365 O O . THR A 1 196 ? -46.522 21.421 2.100 1.00 24.61 847 THR G O 1
ATOM 1369 N N . GLN A 1 197 ? -46.365 19.198 1.767 1.00 26.02 848 GLN G N 1
ATOM 1370 C CA . GLN A 1 197 ? -45.275 19.058 2.725 1.00 27.14 848 GLN G CA 1
ATOM 1371 C C . GLN A 1 197 ? -43.972 19.607 2.159 1.00 33.53 848 GLN G C 1
ATOM 1372 O O . GLN A 1 197 ? -43.241 20.327 2.850 1.00 35.84 848 GLN G O 1
ATOM 1378 N N . GLN A 1 198 ? -43.671 19.283 0.898 1.00 38.10 849 GLN G N 1
ATOM 1379 C CA . GLN A 1 198 ? -42.437 19.753 0.276 1.00 37.33 849 GLN G CA 1
ATOM 1380 C C . GLN A 1 198 ? -42.417 21.269 0.124 1.00 33.48 849 GLN G C 1
ATOM 1381 O O . GLN A 1 198 ? -41.355 21.891 0.244 1.00 32.20 849 GLN G O 1
ATOM 1387 N N . ALA A 1 199 ? -43.578 21.881 -0.119 1.00 30.88 850 ALA G N 1
ATOM 1388 C CA . ALA A 1 199 ? -43.626 23.319 -0.362 1.00 29.95 850 ALA G CA 1
ATOM 1389 C C . ALA A 1 199 ? -43.253 24.126 0.875 1.00 28.52 850 ALA G C 1
ATOM 1390 O O . ALA A 1 199 ? -42.770 25.257 0.750 1.00 28.98 850 ALA G O 1
ATOM 1392 N N . PHE A 1 200 ? -43.470 23.573 2.072 1.00 29.58 851 PHE G N 1
ATOM 1393 C CA . PHE A 1 200 ? -43.238 24.309 3.310 1.00 29.50 851 PHE G CA 1
ATOM 1394 C C . PHE A 1 200 ? -42.307 23.564 4.262 1.00 31.11 851 PHE G C 1
ATOM 1395 O O . PHE A 1 200 ? -42.286 23.874 5.456 1.00 33.74 851 PHE G O 1
ATOM 1403 N N . TYR A 1 201 ? -41.523 22.606 3.760 1.00 31.64 852 TYR G N 1
ATOM 1404 C CA . TYR A 1 201 ? -40.769 21.724 4.648 1.00 32.03 852 TYR G CA 1
ATOM 1405 C C . TYR A 1 201 ? -39.747 22.485 5.483 1.00 30.18 852 TYR G C 1
ATOM 1406 O O . TYR A 1 201 ? -39.385 22.037 6.577 1.00 30.29 852 TYR G O 1
ATOM 1415 N N . SER A 1 202 ? -39.267 23.626 4.991 1.00 31.12 853 SER G N 1
ATOM 1416 C CA . SER A 1 202 ? -38.281 24.432 5.699 1.00 32.97 853 SER G CA 1
ATOM 1417 C C . SER A 1 202 ? -38.864 25.720 6.271 1.00 32.25 853 SER G C 1
ATOM 1418 O O . SER A 1 202 ? -38.101 26.599 6.690 1.00 31.04 853 SER G O 1
ATOM 1421 N N . ASP A 1 203 ? -40.188 25.861 6.301 1.00 30.43 854 ASP G N 1
ATOM 1422 C CA . ASP A 1 203 ? -40.803 27.125 6.692 1.00 29.86 854 ASP G CA 1
ATOM 1423 C C . ASP A 1 203 ? -41.443 27.015 8.070 1.00 29.28 854 ASP G C 1
ATOM 1424 O O . ASP A 1 203 ? -42.463 26.323 8.221 1.00 29.17 854 ASP G O 1
ATOM 1429 N N . PRO A 1 204 ? -40.884 27.668 9.093 1.00 28.50 855 PRO G N 1
ATOM 1430 C CA . PRO A 1 204 ? -41.559 27.718 10.403 1.00 27.17 855 PRO G CA 1
ATOM 1431 C C . PRO A 1 204 ? -42.942 28.351 10.367 1.00 24.27 855 PRO G C 1
ATOM 1432 O O . PRO A 1 204 ? -43.803 27.981 11.175 1.00 21.81 855 PRO G O 1
ATOM 1436 N N . SER A 1 205 ? -43.178 29.308 9.466 1.00 22.50 856 SER G N 1
ATOM 1437 C CA . SER A 1 205 ? -44.381 30.131 9.500 1.00 22.35 856 SER G CA 1
ATOM 1438 C C . SER A 1 205 ? -45.627 29.415 8.989 1.00 21.46 856 SER G C 1
ATOM 1439 O O . SER A 1 205 ? -46.727 29.964 9.114 1.00 22.35 856 SER G O 1
ATOM 1442 N N . VAL A 1 206 ? -45.489 28.226 8.408 1.00 20.58 857 VAL G N 1
ATOM 1443 C CA . VAL A 1 206 ? -46.627 27.431 7.960 1.00 17.76 857 VAL G CA 1
ATOM 1444 C C . VAL A 1 206 ? -46.524 26.055 8.603 1.00 18.61 857 VAL G C 1
ATOM 1445 O O . VAL A 1 206 ? -45.523 25.354 8.416 1.00 18.18 857 VAL G O 1
ATOM 1449 N N . LEU A 1 207 ? -47.547 25.671 9.364 1.00 17.18 858 LEU G N 1
ATOM 1450 C CA . LEU A 1 207 ? -47.599 24.360 10.011 1.00 17.40 858 LEU G CA 1
ATOM 1451 C C . LEU A 1 207 ? -48.432 23.424 9.142 1.00 19.34 858 LEU G C 1
ATOM 1452 O O . LEU A 1 207 ? -49.661 23.526 9.104 1.00 22.00 858 LEU G O 1
ATOM 1457 N N . TYR A 1 208 ? -47.761 22.540 8.409 1.00 19.45 859 TYR G N 1
ATOM 1458 C CA . TYR A 1 208 ? -48.451 21.448 7.739 1.00 16.74 859 TYR G CA 1
ATOM 1459 C C . TYR A 1 208 ? -48.834 20.368 8.745 1.00 18.99 859 TYR G C 1
ATOM 1460 O O . TYR A 1 208 ? -48.067 20.055 9.660 1.00 22.00 859 TYR G O 1
ATOM 1469 N N . MET A 1 209 ? -50.015 19.773 8.552 1.00 20.58 860 MET G N 1
ATOM 1470 C CA . MET A 1 209 ? -50.509 18.720 9.444 1.00 27.05 860 MET G CA 1
ATOM 1471 C C . MET A 1 209 ? -51.359 17.768 8.608 1.00 29.91 860 MET G C 1
ATOM 1472 O O . MET A 1 209 ? -52.506 18.086 8.278 1.00 13.55 860 MET G O 1
ATOM 1477 N N . SER A 1 210 ? -50.800 16.606 8.283 1.00 28.57 861 SER G N 1
ATOM 1478 C CA . SER A 1 210 ? -51.473 15.606 7.465 1.00 25.22 861 SER G CA 1
ATOM 1479 C C . SER A 1 210 ? -51.910 14.427 8.326 1.00 22.80 861 SER G C 1
ATOM 1480 O O . SER A 1 210 ? -51.123 13.909 9.124 1.00 20.11 861 SER G O 1
ATOM 1483 N N . LEU A 1 211 ? -53.164 14.011 8.162 1.00 24.80 862 LEU G N 1
ATOM 1484 C CA . LEU A 1 211 ? -53.661 12.741 8.679 1.00 26.33 862 LEU G CA 1
ATOM 1485 C C . LEU A 1 211 ? -53.866 11.815 7.492 1.00 26.85 862 LEU G C 1
ATOM 1486 O O . LEU A 1 211 ? -54.613 12.149 6.566 1.00 28.31 862 LEU G O 1
ATOM 1491 N N . HIS A 1 212 ? -53.215 10.656 7.515 1.00 26.54 863 HIS G N 1
ATOM 1492 C CA . HIS A 1 212 ? -53.254 9.803 6.339 1.00 26.50 863 HIS G CA 1
ATOM 1493 C C . HIS A 1 212 ? -52.970 8.361 6.721 1.00 28.06 863 HIS G C 1
ATOM 1494 O O . HIS A 1 212 ? -52.303 8.084 7.721 1.00 30.22 863 HIS G O 1
ATOM 1501 N N . ARG A 1 213 ? -53.508 7.452 5.914 1.00 27.37 864 ARG G N 1
ATOM 1502 C CA . ARG A 1 213 ? -53.061 6.069 5.923 1.00 24.15 864 ARG G CA 1
ATOM 1503 C C . ARG A 1 213 ? -51.614 6.003 5.450 1.00 22.82 864 ARG G C 1
ATOM 1504 O O . ARG A 1 213 ? -51.237 6.649 4.469 1.00 20.92 864 ARG G O 1
ATOM 1512 N N . TYR A 1 214 ? -50.798 5.214 6.148 1.00 22.37 865 TYR G N 1
ATOM 1513 C CA . TYR A 1 214 ? -49.376 5.157 5.829 1.00 24.51 865 TYR G CA 1
ATOM 1514 C C . TYR A 1 214 ? -48.894 3.719 5.697 1.00 30.69 865 TYR G C 1
ATOM 1515 O O . TYR A 1 214 ? -48.301 3.354 4.676 1.00 33.79 865 TYR G O 1
ATOM 1524 N N . ASP A 1 215 ? -49.141 2.902 6.723 1.00 34.83 866 ASP G N 1
ATOM 1525 C CA . ASP A 1 215 ? -48.822 1.472 6.696 1.00 37.94 866 ASP G CA 1
ATOM 1526 C C . ASP A 1 215 ? -47.350 1.230 6.368 1.00 41.56 866 ASP G C 1
ATOM 1527 O O . ASP A 1 215 ? -47.006 0.355 5.569 1.00 42.38 866 ASP G O 1
ATOM 1532 N N . ASP A 1 216 ? -46.474 2.016 6.997 1.00 44.72 867 ASP G N 1
ATOM 1533 C CA . ASP A 1 216 ? -45.025 1.909 6.807 1.00 49.03 867 ASP G CA 1
ATOM 1534 C C . ASP A 1 216 ? -44.630 2.081 5.341 1.00 46.65 867 ASP G C 1
ATOM 1535 O O . ASP A 1 216 ? -43.784 1.354 4.818 1.00 47.80 867 ASP G O 1
ATOM 1540 N N . GLY A 1 217 ? -45.247 3.053 4.672 1.00 42.11 868 GLY G N 1
ATOM 1541 C CA . GLY A 1 217 ? -44.879 3.384 3.311 1.00 39.65 868 GLY G CA 1
ATOM 1542 C C . GLY A 1 217 ? -45.427 2.466 2.244 1.00 39.71 868 GLY G C 1
ATOM 1543 O O . GLY A 1 217 ? -44.959 2.528 1.101 1.00 41.93 868 GLY G O 1
ATOM 1544 N N . ASN A 1 218 ? -46.391 1.608 2.575 1.00 37.42 869 ASN G N 1
ATOM 1545 C CA . ASN A 1 218 ? -46.970 0.664 1.630 1.00 35.37 869 ASN G CA 1
ATOM 1546 C C . ASN A 1 218 ? -48.278 1.166 1.029 1.00 31.86 869 ASN G C 1
ATOM 1547 O O . ASN A 1 218 ? -49.063 0.366 0.506 1.00 31.83 869 ASN G O 1
ATOM 1552 N N . PHE A 1 219 ? -48.529 2.470 1.102 1.00 30.04 870 PHE G N 1
ATOM 1553 C CA . PHE A 1 219 ? -49.715 3.090 0.533 1.00 29.48 870 PHE G CA 1
ATOM 1554 C C . PHE A 1 219 ? -49.285 4.285 -0.307 1.00 29.52 870 PHE G C 1
ATOM 1555 O O . PHE A 1 219 ? -48.193 4.828 -0.128 1.00 33.13 870 PHE G O 1
ATOM 1563 N N . PHE A 1 220 ? -50.141 4.682 -1.243 1.00 26.05 871 PHE G N 1
ATOM 1564 C CA . PHE A 1 220 ? -49.821 5.831 -2.079 1.00 24.55 871 PHE G CA 1
ATOM 1565 C C . PHE A 1 220 ? -49.842 7.107 -1.241 1.00 25.07 871 PHE G C 1
ATOM 1566 O O . PHE A 1 220 ? -50.743 7.296 -0.418 1.00 26.61 871 PHE G O 1
ATOM 1574 N N . PRO A 1 221 ? -48.870 8.015 -1.433 1.00 24.52 872 PRO G N 1
ATOM 1575 C CA . PRO A 1 221 ? -47.740 7.914 -2.364 1.00 24.66 872 PRO G CA 1
ATOM 1576 C C . PRO A 1 221 ? -46.490 7.263 -1.770 1.00 26.72 872 PRO G C 1
ATOM 1577 O O . PRO A 1 221 ? -45.473 7.169 -2.459 1.00 28.11 872 PRO G O 1
ATOM 1581 N N . GLY A 1 222 ? -46.568 6.820 -0.515 1.00 26.73 873 GLY G N 1
ATOM 1582 C CA . GLY A 1 222 ? -45.435 6.244 0.180 1.00 27.12 873 GLY G CA 1
ATOM 1583 C C . GLY A 1 222 ? -44.624 7.209 1.020 1.00 29.06 873 GLY G C 1
ATOM 1584 O O . GLY A 1 222 ? -43.733 6.765 1.756 1.00 30.86 873 GLY G O 1
ATOM 1585 N N . SER A 1 223 ? -44.896 8.507 0.939 1.00 28.01 874 SER G N 1
ATOM 1586 C CA . SER A 1 223 ? -44.254 9.490 1.796 1.00 26.27 874 SER G CA 1
ATOM 1587 C C . SER A 1 223 ? -45.112 9.763 3.030 1.00 25.21 874 SER G C 1
ATOM 1588 O O . SER A 1 223 ? -46.261 9.329 3.131 1.00 25.09 874 SER G O 1
ATOM 1591 N N . GLY A 1 224 ? -44.531 10.482 3.985 1.00 24.32 875 GLY G N 1
ATOM 1592 C CA . GLY A 1 224 ? -45.286 10.924 5.141 1.00 22.44 875 GLY G CA 1
ATOM 1593 C C . GLY A 1 224 ? -45.038 10.126 6.403 1.00 22.89 875 GLY G C 1
ATOM 1594 O O . GLY A 1 224 ? -45.970 9.856 7.166 1.00 24.10 875 GLY G O 1
ATOM 1595 N N . ALA A 1 225 ? -43.788 9.739 6.633 1.00 23.37 876 ALA G N 1
ATOM 1596 C CA . ALA A 1 225 ? -43.442 9.082 7.880 1.00 24.34 876 ALA G CA 1
ATOM 1597 C C . ALA A 1 225 ? -43.535 10.075 9.038 1.00 28.34 876 ALA G C 1
ATOM 1598 O O . ALA A 1 225 ? -43.347 11.281 8.849 1.00 27.41 876 ALA G O 1
ATOM 1600 N N . PRO A 1 226 ? -43.846 9.595 10.244 1.00 30.68 877 PRO G N 1
ATOM 1601 C CA . PRO A 1 226 ? -43.845 10.494 11.410 1.00 30.10 877 PRO G CA 1
ATOM 1602 C C . PRO A 1 226 ? -42.502 11.159 11.662 1.00 30.46 877 PRO G C 1
ATOM 1603 O O . PRO A 1 226 ? -42.466 12.289 12.167 1.00 26.85 877 PRO G O 1
ATOM 1607 N N . ASP A 1 227 ? -41.392 10.495 11.327 1.00 36.84 878 ASP G N 1
ATOM 1608 C CA . ASP A 1 227 ? -40.069 11.066 11.561 1.00 36.59 878 ASP G CA 1
ATOM 1609 C C . ASP A 1 227 ? -39.779 12.265 10.664 1.00 36.59 878 ASP G C 1
ATOM 1610 O O . ASP A 1 227 ? -38.823 13.001 10.931 1.00 35.55 878 ASP G O 1
ATOM 1615 N N . GLU A 1 228 ? -40.563 12.468 9.604 1.00 36.54 879 GLU G N 1
ATOM 1616 C CA . GLU A 1 228 ? -40.380 13.595 8.688 1.00 33.98 879 GLU G CA 1
ATOM 1617 C C . GLU A 1 228 ? -40.957 14.843 9.348 1.00 29.07 879 GLU G C 1
ATOM 1618 O O . GLU A 1 228 ? -42.137 15.167 9.202 1.00 24.54 879 GLU G O 1
ATOM 1624 N N . VAL A 1 229 ? -40.107 15.556 10.088 1.00 29.37 880 VAL G N 1
ATOM 1625 C CA . VAL A 1 229 ? -40.541 16.654 10.946 1.00 28.35 880 VAL G CA 1
ATOM 1626 C C . VAL A 1 229 ? -40.215 18.023 10.355 1.00 26.12 880 VAL G C 1
ATOM 1627 O O . VAL A 1 229 ? -40.355 19.037 11.046 1.00 23.59 880 VAL G O 1
ATOM 1631 N N . GLY A 1 230 ? -39.800 18.083 9.093 1.00 26.82 881 GLY G N 1
ATOM 1632 C CA . GLY A 1 230 ? -39.297 19.320 8.529 1.00 24.66 881 GLY G CA 1
ATOM 1633 C C . GLY A 1 230 ? -37.797 19.451 8.693 1.00 27.22 881 GLY G C 1
ATOM 1634 O O . GLY A 1 230 ? -37.122 18.616 9.303 1.00 30.57 881 GLY G O 1
ATOM 1635 N N . THR A 1 231 ? -37.257 20.530 8.127 1.00 28.14 882 THR G N 1
ATOM 1636 C CA . THR A 1 231 ? -35.814 20.716 8.077 1.00 32.28 882 THR G CA 1
ATOM 1637 C C . THR A 1 231 ? -35.470 22.184 8.289 1.00 31.95 882 THR G C 1
ATOM 1638 O O . THR A 1 231 ? -36.288 23.079 8.061 1.00 30.93 882 THR G O 1
ATOM 1642 N N . GLY A 1 232 ? -34.236 22.415 8.740 1.00 34.18 883 GLY G N 1
ATOM 1643 C CA . GLY A 1 232 ? -33.715 23.746 8.944 1.00 35.54 883 GLY G CA 1
ATOM 1644 C C . GLY A 1 232 ? -34.491 24.550 9.967 1.00 37.19 883 GLY G C 1
ATOM 1645 O O . GLY A 1 232 ? -34.802 24.076 11.065 1.00 37.47 883 GLY G O 1
ATOM 1646 N N . PRO A 1 233 ? -34.796 25.805 9.629 1.00 37.42 884 PRO G N 1
ATOM 1647 C CA . PRO A 1 233 ? -35.630 26.625 10.523 1.00 35.99 884 PRO G CA 1
ATOM 1648 C C . PRO A 1 233 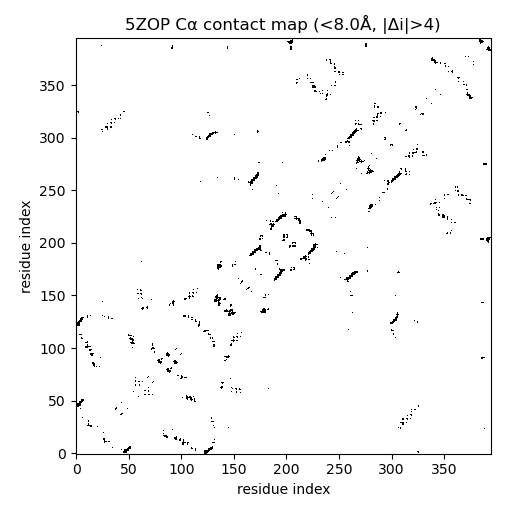? -36.996 26.020 10.787 1.00 34.25 884 PRO G C 1
ATOM 1649 O O . PRO A 1 233 ? -37.577 26.259 11.854 1.00 35.13 884 PRO G O 1
ATOM 1653 N N . GLY A 1 234 ? -37.530 25.252 9.841 1.00 31.64 885 GLY G N 1
ATOM 1654 C CA . GLY A 1 234 ? -38.853 24.669 9.892 1.00 28.80 885 GLY G CA 1
ATOM 1655 C C . GLY A 1 234 ? -38.973 23.354 10.626 1.00 29.08 885 GLY G C 1
ATOM 1656 O O . GLY A 1 234 ? -40.024 22.713 10.540 1.00 31.09 885 GLY G O 1
ATOM 1657 N N . VAL A 1 235 ? -37.924 22.911 11.325 1.00 28.85 886 VAL G N 1
ATOM 1658 C CA . VAL A 1 235 ? -38.003 21.663 12.076 1.00 30.59 886 VAL G CA 1
ATOM 1659 C C . VAL A 1 235 ? -39.092 21.761 13.137 1.00 31.22 886 VAL G C 1
ATOM 1660 O O . VAL A 1 235 ? -39.213 22.767 13.848 1.00 32.31 886 VAL G O 1
ATOM 1664 N N . GLY A 1 236 ? -39.890 20.699 13.249 1.00 30.19 887 GLY G N 1
ATOM 1665 C CA . GLY A 1 236 ? -40.985 20.641 14.192 1.00 28.61 887 GLY G CA 1
ATOM 1666 C C . GLY A 1 236 ? -42.280 21.254 13.710 1.00 28.25 887 GLY G C 1
ATOM 1667 O O . GLY A 1 236 ? -43.273 21.223 14.447 1.00 29.87 887 GLY G O 1
ATOM 1668 N N . PHE A 1 237 ? -42.306 21.805 12.496 1.00 26.52 888 PHE G N 1
ATOM 1669 C CA . PHE A 1 237 ? -43.500 22.425 11.938 1.00 24.51 888 PHE G CA 1
ATOM 1670 C C . PHE A 1 237 ? -44.114 21.594 10.816 1.00 24.18 888 PHE G C 1
ATOM 1671 O O . PHE A 1 237 ? -44.860 22.125 9.988 1.00 24.96 888 PHE G O 1
ATOM 1679 N N . ASN A 1 238 ? -43.798 20.302 10.763 1.00 23.87 889 ASN G N 1
ATOM 1680 C CA . ASN A 1 238 ? -44.444 19.364 9.852 1.00 21.87 889 ASN G CA 1
ATOM 1681 C C . ASN A 1 238 ? -44.858 18.149 10.670 1.00 24.69 889 ASN G C 1
ATOM 1682 O O . ASN A 1 238 ? -44.002 17.385 11.127 1.00 27.64 889 ASN G O 1
ATOM 1687 N N . VAL A 1 239 ? -46.163 17.976 10.859 1.00 24.74 890 VAL G N 1
ATOM 1688 C CA . VAL A 1 239 ? -46.712 16.933 11.719 1.00 22.80 890 VAL G CA 1
ATOM 1689 C C . VAL A 1 239 ? -47.422 15.920 10.832 1.00 24.33 890 VAL G C 1
ATOM 1690 O O . VAL A 1 239 ? -48.504 16.197 10.300 1.00 25.97 890 VAL G O 1
ATOM 1694 N N . ASN A 1 240 ? -46.819 14.744 10.673 1.00 24.34 891 ASN G N 1
ATOM 1695 C CA . ASN A 1 240 ? -47.416 13.642 9.921 1.00 24.18 891 ASN G CA 1
ATOM 1696 C C . ASN A 1 240 ? -48.095 12.692 10.903 1.00 25.70 891 ASN G C 1
ATOM 1697 O O . ASN A 1 240 ? -47.438 11.864 11.538 1.00 27.96 891 ASN G O 1
ATOM 1702 N N . MET A 1 241 ? -49.418 12.812 11.024 1.00 24.08 892 MET G N 1
ATOM 1703 C CA . MET A 1 241 ? -50.216 11.880 11.822 1.00 23.91 892 MET G CA 1
ATOM 1704 C C . MET A 1 241 ? -50.489 10.649 10.960 1.00 22.74 892 MET G C 1
ATOM 1705 O O . MET A 1 241 ? -51.569 10.460 10.396 1.00 21.73 892 MET G O 1
ATOM 1710 N N . ALA A 1 242 ? -49.468 9.802 10.849 1.00 24.76 893 ALA G N 1
ATOM 1711 C CA . ALA A 1 242 ? -49.494 8.657 9.948 1.00 24.90 893 ALA G CA 1
ATOM 1712 C C . ALA A 1 242 ? -50.048 7.431 10.666 1.00 26.80 893 ALA G C 1
ATOM 1713 O O . ALA A 1 242 ? -49.454 6.954 11.639 1.00 27.82 893 ALA G O 1
ATOM 1715 N N . PHE A 1 243 ? -51.184 6.928 10.189 1.00 26.89 894 PHE G N 1
ATOM 1716 C CA . PHE A 1 243 ? -51.723 5.669 10.681 1.00 29.46 894 PHE G CA 1
ATOM 1717 C C . PHE A 1 243 ? -50.980 4.486 10.067 1.00 33.71 894 PHE G C 1
ATOM 1718 O O . PHE A 1 243 ? -50.486 4.553 8.938 1.00 36.02 894 PHE G O 1
ATOM 1726 N N . THR A 1 244 ? -50.928 3.386 10.814 1.00 34.67 895 THR G N 1
ATOM 1727 C CA . THR A 1 244 ? -50.171 2.211 10.405 1.00 34.68 895 THR G CA 1
ATOM 1728 C C . THR A 1 244 ? -50.883 0.971 10.933 1.00 39.11 895 THR G C 1
ATOM 1729 O O . THR A 1 244 ? -51.643 1.036 11.903 1.00 41.22 895 THR G O 1
ATOM 1733 N N . GLY A 1 245 ? -50.626 -0.163 10.287 1.00 39.94 896 GLY G N 1
ATOM 1734 C CA . GLY A 1 245 ? -51.311 -1.400 10.590 1.00 40.50 896 GLY G CA 1
ATOM 1735 C C . GLY A 1 245 ? -52.393 -1.805 9.616 1.00 40.86 896 GLY G C 1
ATOM 1736 O O . GLY A 1 245 ? -53.082 -2.802 9.865 1.00 41.44 896 GLY G O 1
ATOM 1737 N N . GLY A 1 246 ? -52.567 -1.071 8.518 1.00 40.97 897 GLY G N 1
ATOM 1738 C CA . GLY A 1 246 ? -53.532 -1.481 7.518 1.00 38.91 897 GLY G CA 1
ATOM 1739 C C . GLY A 1 246 ? -54.967 -1.299 7.983 1.00 37.45 897 GLY G C 1
ATOM 1740 O O . GLY A 1 246 ? -55.297 -0.399 8.762 1.00 35.00 897 GLY G O 1
ATOM 1741 N N . LEU A 1 247 ? -55.838 -2.168 7.475 1.00 39.08 898 LEU G N 1
ATOM 1742 C CA . LEU A 1 247 ? -57.261 -2.101 7.777 1.00 40.94 898 LEU G CA 1
ATOM 1743 C C . LEU A 1 247 ? -57.666 -3.235 8.709 1.00 46.02 898 LEU G C 1
ATOM 1744 O O . LEU A 1 247 ? -58.628 -3.959 8.432 1.00 47.96 898 LEU G O 1
ATOM 1749 N N . ASP A 1 248 ? -56.938 -3.405 9.812 1.00 50.62 899 ASP G N 1
ATOM 1750 C CA . ASP A 1 248 ? -57.125 -4.536 10.721 1.00 54.11 899 ASP G CA 1
ATOM 1751 C C . ASP A 1 248 ? -57.178 -4.064 12.169 1.00 53.73 899 ASP G C 1
ATOM 1752 O O . ASP A 1 248 ? -56.198 -4.208 12.912 1.00 53.54 899 ASP G O 1
ATOM 1757 N N . PRO A 1 249 ? -58.310 -3.492 12.612 1.00 53.62 900 PRO G N 1
ATOM 1758 C CA . PRO A 1 249 ? -59.492 -2.987 11.901 1.00 54.69 900 PRO G CA 1
ATOM 1759 C C . PRO A 1 249 ? -59.232 -1.678 11.154 1.00 53.46 900 PRO G C 1
ATOM 1760 O O . PRO A 1 249 ? -58.297 -0.958 11.507 1.00 53.73 900 PRO G O 1
ATOM 1764 N N . PRO A 1 250 ? -60.036 -1.381 10.133 1.00 53.93 901 PRO G N 1
ATOM 1765 C CA . PRO A 1 250 ? -59.940 -0.070 9.480 1.00 51.04 901 PRO G CA 1
ATOM 1766 C C . PRO A 1 250 ? -60.284 1.052 10.450 1.00 44.44 901 PRO G C 1
ATOM 1767 O O . PRO A 1 250 ? -61.120 0.897 11.343 1.00 42.92 901 PRO G O 1
ATOM 1771 N N . MET A 1 251 ? -59.618 2.191 10.269 1.00 40.26 902 MET G N 1
ATOM 1772 C CA . MET A 1 251 ? -59.835 3.328 11.154 1.00 38.45 902 MET G CA 1
ATOM 1773 C C . MET A 1 251 ? -61.259 3.857 11.017 1.00 37.73 902 MET G C 1
ATOM 1774 O O . MET A 1 251 ? -61.812 3.926 9.917 1.00 36.30 902 MET G O 1
ATOM 1779 N N . GLY A 1 252 ? -61.848 4.237 12.149 1.00 40.07 903 GLY G N 1
ATOM 1780 C CA . GLY A 1 252 ? -63.197 4.770 12.172 1.00 38.14 903 GLY G CA 1
ATOM 1781 C C . GLY A 1 252 ? -63.262 6.160 12.770 1.00 34.74 903 GLY G C 1
ATOM 1782 O O . GLY A 1 252 ? -62.236 6.834 12.887 1.00 32.41 903 GLY G O 1
ATOM 1783 N N . ASP A 1 253 ? -64.46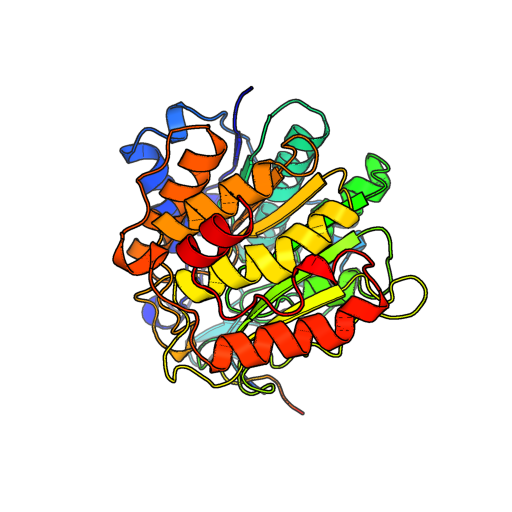5 6.609 13.141 1.00 37.21 904 ASP G N 1
ATOM 1784 C CA . ASP A 1 253 ? -64.608 7.952 13.693 1.00 41.73 904 ASP G CA 1
ATOM 1785 C C . ASP A 1 253 ? -63.881 8.086 15.024 1.00 39.84 904 ASP G C 1
ATOM 1786 O O . ASP A 1 253 ? -63.317 9.144 15.328 1.00 39.12 904 ASP G O 1
ATOM 1791 N N . ALA A 1 254 ? -63.869 7.018 15.824 1.00 36.09 905 ALA G N 1
ATOM 1792 C CA . ALA A 1 254 ? -63.247 7.098 17.140 1.00 34.51 905 ALA G CA 1
ATOM 1793 C C . ALA A 1 254 ? -61.743 7.297 17.039 1.00 32.21 905 ALA G C 1
ATOM 1794 O O . ALA A 1 254 ? -61.140 7.918 17.921 1.00 33.25 905 ALA G O 1
ATOM 1796 N N . GLU A 1 255 ? -61.125 6.780 15.978 1.00 29.64 906 GLU G N 1
ATOM 1797 C CA . GLU A 1 255 ? -59.685 6.918 15.806 1.00 26.64 906 GLU G CA 1
ATOM 1798 C C . GLU A 1 255 ? -59.306 8.317 15.338 1.00 27.00 906 GLU G C 1
ATOM 1799 O O . GLU A 1 255 ? -58.289 8.866 15.775 1.00 28.71 906 GLU G O 1
ATOM 1805 N N . TYR A 1 256 ? -60.105 8.904 14.443 1.00 26.69 907 TYR G N 1
ATOM 1806 C CA . TYR A 1 256 ? -59.821 10.260 13.985 1.00 24.66 907 TYR G CA 1
ATOM 1807 C C . TYR A 1 256 ? -60.134 11.289 15.064 1.00 24.58 907 TYR G C 1
ATOM 1808 O O . TYR A 1 256 ? -59.391 12.263 15.234 1.00 25.15 907 TYR G O 1
ATOM 1817 N N . LEU A 1 257 ? -61.230 11.095 15.802 1.00 23.16 908 LEU G N 1
ATOM 1818 C CA . LEU A 1 257 ? -61.543 12.013 16.890 1.00 22.69 908 LEU G CA 1
ATOM 1819 C C . LEU A 1 257 ? -60.496 11.949 17.993 1.00 25.35 908 LEU G C 1
ATOM 1820 O O . LEU A 1 257 ? -60.215 12.966 18.638 1.00 27.38 908 LEU G O 1
ATOM 1825 N N . ALA A 1 258 ? -59.909 10.771 18.223 1.00 24.87 909 ALA G N 1
ATOM 1826 C CA . ALA A 1 258 ? -58.842 10.658 19.211 1.00 22.77 909 ALA G CA 1
ATOM 1827 C C . ALA A 1 258 ? -57.570 11.343 18.731 1.00 24.16 909 ALA G C 1
ATOM 1828 O O . ALA A 1 258 ? -56.869 11.985 19.522 1.00 26.36 909 ALA G O 1
ATOM 1830 N N . ALA A 1 259 ? -57.258 11.221 17.438 1.00 23.30 910 ALA G N 1
ATOM 1831 C CA . ALA A 1 259 ? -56.083 11.894 16.898 1.00 23.15 910 ALA G CA 1
ATOM 1832 C C . ALA A 1 259 ? -56.225 13.410 16.962 1.00 24.38 910 ALA G C 1
ATOM 1833 O O . ALA A 1 259 ? -55.226 14.117 17.137 1.00 25.22 910 ALA G O 1
ATOM 1835 N N . PHE A 1 260 ? -57.448 13.925 16.824 1.00 23.22 911 PHE G N 1
ATOM 1836 C CA . PHE A 1 260 ? -57.661 15.358 16.992 1.00 22.50 911 PHE G CA 1
ATOM 1837 C C . PHE A 1 260 ? -57.502 15.771 18.448 1.00 27.46 911 PHE G C 1
ATOM 1838 O O . PHE A 1 260 ? -56.861 16.785 18.747 1.00 31.81 911 PHE G O 1
ATOM 1846 N N . ARG A 1 261 ? -58.079 14.994 19.367 1.00 27.12 912 ARG G N 1
ATOM 1847 C CA . ARG A 1 261 ? -58.005 15.333 20.783 1.00 26.84 912 ARG G CA 1
ATOM 1848 C C . ARG A 1 261 ? -56.584 15.228 21.327 1.00 27.60 912 ARG G C 1
ATOM 1849 O O . ARG A 1 261 ? -56.200 16.012 22.202 1.00 28.17 912 ARG G O 1
ATOM 1857 N N . THR A 1 262 ? -55.785 14.295 20.813 1.00 28.75 913 THR G N 1
ATOM 1858 C CA . THR A 1 262 ? -54.464 14.043 21.376 1.00 28.24 913 THR G CA 1
ATOM 1859 C C . THR A 1 262 ? -53.326 14.722 20.627 1.00 29.73 913 THR G C 1
ATOM 1860 O O . THR A 1 262 ? -52.319 15.069 21.254 1.00 33.74 913 THR G O 1
ATOM 1864 N N . VAL A 1 263 ? -53.455 14.918 19.310 1.00 27.64 914 VAL G N 1
ATOM 1865 C CA . VAL A 1 263 ? -52.351 15.358 18.464 1.00 25.93 914 VAL G CA 1
ATOM 1866 C C . VAL A 1 263 ? -52.687 16.640 17.710 1.00 26.77 914 VAL G C 1
ATOM 1867 O O . VAL A 1 263 ? -51.952 17.631 17.790 1.00 26.25 914 VAL G O 1
ATOM 1871 N N . VAL A 1 264 ? -53.796 16.641 16.970 1.00 25.68 915 VAL G N 1
ATOM 1872 C CA . VAL A 1 264 ? -54.079 17.753 16.064 1.00 25.37 915 VAL G CA 1
ATOM 1873 C C . VAL A 1 264 ? -54.353 19.031 16.849 1.00 22.91 915 VAL G C 1
ATOM 1874 O O . VAL A 1 264 ? -53.642 20.034 16.707 1.00 21.13 915 VAL G O 1
ATOM 1878 N N . MET A 1 265 ? -55.399 19.018 17.672 1.00 22.00 916 MET G N 1
ATOM 1879 C CA . MET A 1 265 ? -55.769 20.222 18.413 1.00 22.47 916 MET G CA 1
ATOM 1880 C C . MET A 1 265 ? -54.666 20.734 19.332 1.00 25.64 916 MET G C 1
ATOM 1881 O O . MET A 1 265 ? -54.413 21.951 19.325 1.00 29.36 916 MET G O 1
ATOM 1886 N N . PRO A 1 266 ? -53.996 19.909 20.153 1.00 24.90 917 PRO G N 1
ATOM 1887 C CA . PRO A 1 266 ? -52.929 20.473 21.000 1.00 22.01 917 PRO G CA 1
ATOM 1888 C C . PRO A 1 266 ? -51.819 21.148 20.216 1.00 21.33 917 PRO G C 1
ATOM 1889 O O . PRO A 1 266 ? -51.303 22.186 20.647 1.00 21.41 917 PRO G O 1
ATOM 1893 N N . ILE A 1 267 ? -51.465 20.619 19.045 1.00 20.53 918 ILE G N 1
ATOM 1894 C CA . ILE A 1 267 ? -50.395 21.234 18.269 1.00 20.72 918 ILE G CA 1
ATOM 1895 C C . ILE A 1 267 ? -50.899 22.482 17.560 1.00 19.72 918 ILE G C 1
ATOM 1896 O O . ILE A 1 267 ? -50.234 23.525 17.565 1.00 16.36 918 ILE G O 1
ATOM 1901 N N . ALA A 1 268 ? -52.091 22.405 16.962 1.00 18.35 919 ALA G N 1
ATOM 1902 C CA . ALA A 1 268 ? -52.649 23.568 16.284 1.00 15.18 919 ALA G CA 1
ATOM 1903 C C . ALA A 1 268 ? -52.951 24.697 17.260 1.00 23.00 919 ALA G C 1
ATOM 1904 O O . ALA A 1 268 ? -52.823 25.874 16.903 1.00 23.25 919 ALA G O 1
ATOM 1906 N N . SER A 1 269 ? -53.336 24.364 18.494 1.00 23.68 920 SER G N 1
ATOM 1907 C CA . SER A 1 269 ? -53.616 25.403 19.480 1.00 21.68 920 SER G CA 1
ATOM 1908 C C . SER A 1 269 ? -52.339 26.102 19.927 1.00 20.32 920 SER G C 1
ATOM 1909 O O . SER A 1 269 ? -52.317 27.330 20.071 1.00 19.23 920 SER G O 1
ATOM 1912 N N . GLU A 1 270 ? -51.265 25.341 20.160 1.00 21.38 921 GLU G N 1
ATOM 1913 C CA . GLU A 1 270 ? -49.999 25.963 20.533 1.00 24.62 921 GLU G CA 1
ATOM 1914 C C . GLU A 1 270 ? -49.420 26.783 19.387 1.00 23.59 921 GLU G C 1
ATOM 1915 O O . GLU A 1 270 ? -48.742 27.789 19.627 1.00 22.52 921 GLU G O 1
ATOM 1921 N N . PHE A 1 271 ? -49.675 26.372 18.142 1.00 25.05 922 PHE G N 1
ATOM 1922 C CA . PHE A 1 271 ? -49.222 27.151 16.995 1.00 25.40 922 PHE G CA 1
ATOM 1923 C C . PHE A 1 271 ? -49.940 28.491 16.900 1.00 22.65 922 PHE G C 1
ATOM 1924 O O . PHE A 1 271 ? -49.345 29.479 16.453 1.00 23.01 922 PHE G O 1
ATOM 1932 N N . ALA A 1 272 ? -51.201 28.550 17.339 1.00 20.74 923 ALA G N 1
ATOM 1933 C CA . ALA A 1 272 ? -52.046 29.740 17.273 1.00 22.01 923 ALA G CA 1
ATOM 1934 C C . ALA A 1 272 ? -52.038 30.350 15.874 1.00 22.87 923 ALA G C 1
ATOM 1935 O O . ALA A 1 272 ? -51.538 31.467 15.686 1.00 24.96 923 ALA G O 1
ATOM 1937 N N . PRO A 1 273 ? -52.572 29.651 14.873 1.00 21.48 924 PRO G N 1
ATOM 1938 C CA . PRO A 1 273 ? -52.541 30.175 13.504 1.00 21.20 924 PRO G CA 1
ATOM 1939 C C . PRO A 1 273 ? -53.365 31.443 13.342 1.00 23.65 924 PRO G C 1
ATOM 1940 O O . PRO A 1 273 ? -54.365 31.658 14.030 1.00 24.41 924 PRO G O 1
ATOM 1944 N N . ASP A 1 274 ? -52.911 32.301 12.426 1.00 23.79 925 ASP G N 1
ATOM 1945 C CA . ASP A 1 274 ? -53.733 33.417 11.975 1.00 24.20 925 ASP G CA 1
ATOM 1946 C C . ASP A 1 274 ? -54.755 33.005 10.923 1.00 21.04 925 ASP G C 1
ATOM 1947 O O . ASP A 1 274 ? -55.761 33.701 10.749 1.00 18.80 925 ASP G O 1
ATOM 1952 N N . VAL A 1 275 ? -54.520 31.894 10.220 1.00 21.70 926 VAL G N 1
ATOM 1953 C CA . VAL A 1 275 ? -55.419 31.381 9.192 1.00 21.27 926 VAL G CA 1
ATOM 1954 C C . VAL A 1 275 ? -55.365 29.861 9.252 1.00 22.28 926 VAL G C 1
ATOM 1955 O O . VAL A 1 275 ? -54.358 29.276 9.660 1.00 28.45 926 VAL G O 1
ATOM 1959 N N . VAL A 1 276 ? -56.456 29.217 8.843 1.00 20.44 927 VAL G N 1
ATOM 1960 C CA . VAL A 1 276 ? -56.533 27.761 8.774 1.00 19.82 927 VAL G CA 1
ATOM 1961 C C . VAL A 1 276 ? -57.029 27.379 7.385 1.00 18.35 927 VAL G C 1
ATOM 1962 O O . VAL A 1 276 ? -58.190 27.635 7.044 1.00 17.96 927 VAL G O 1
ATOM 1966 N N . LEU A 1 277 ? -56.153 26.786 6.582 1.00 16.27 928 LEU G N 1
ATOM 1967 C CA . LEU A 1 277 ? -56.537 26.162 5.326 1.00 15.72 928 LEU G CA 1
ATOM 1968 C C . LEU A 1 277 ? -56.661 24.657 5.526 1.00 17.23 928 LEU G C 1
ATOM 1969 O O . LEU A 1 277 ? -55.923 24.055 6.310 1.00 19.45 928 LEU G O 1
ATOM 1974 N N . VAL A 1 278 ? -57.606 24.048 4.815 1.00 16.03 929 VAL G N 1
ATOM 1975 C CA . VAL A 1 278 ? -57.870 22.621 4.945 1.00 17.03 929 VAL G CA 1
ATOM 1976 C C . VAL A 1 278 ? -57.850 21.983 3.563 1.00 20.64 929 VAL G C 1
ATOM 1977 O O . VAL A 1 278 ? -58.543 22.446 2.649 1.00 22.38 929 VAL G O 1
ATOM 1981 N N . SER A 1 279 ? -57.054 20.926 3.413 1.00 20.37 930 SER G N 1
ATOM 1982 C CA . SER A 1 279 ? -57.113 20.059 2.237 1.00 19.77 930 SER G CA 1
ATOM 1983 C C . SER A 1 279 ? -58.209 19.037 2.506 1.00 17.88 930 SER G C 1
ATOM 1984 O O . SER A 1 279 ? -57.967 17.959 3.050 1.00 12.33 930 SER G O 1
ATOM 1987 N N . SER A 1 280 ? -59.437 19.388 2.124 1.00 19.35 931 SER G N 1
ATOM 1988 C CA . SER A 1 280 ? -60.627 18.647 2.543 1.00 21.24 931 SER G CA 1
ATOM 1989 C C . SER A 1 280 ? -60.863 17.463 1.607 1.00 21.90 931 SER G C 1
ATOM 1990 O O . SER A 1 280 ? -61.740 17.474 0.740 1.00 20.34 931 SER G O 1
ATOM 1993 N N . GLY A 1 281 ? -60.050 16.423 1.788 1.00 23.11 932 GLY G N 1
ATOM 1994 C CA . GLY A 1 281 ? -60.285 15.167 1.091 1.00 26.15 932 GLY G CA 1
ATOM 1995 C C . GLY A 1 281 ? -61.297 14.307 1.834 1.00 32.83 932 GLY G C 1
ATOM 1996 O O . GLY A 1 281 ? -61.346 14.288 3.063 1.00 38.54 932 GLY G O 1
ATOM 1997 N N . PHE A 1 282 ? -62.114 13.583 1.065 1.00 28.81 933 PHE G N 1
ATOM 1998 C CA . PHE A 1 282 ? -63.192 12.770 1.619 1.00 25.56 933 PHE G CA 1
ATOM 1999 C C . PHE A 1 282 ? -63.038 11.289 1.288 1.00 26.04 933 PHE G C 1
ATOM 2000 O O . PHE A 1 282 ? -64.001 10.527 1.418 1.00 26.79 933 PHE G O 1
ATOM 2008 N N . ASP A 1 283 ? -61.850 10.859 0.862 1.00 27.53 934 ASP G N 1
ATOM 2009 C CA . ASP A 1 283 ? -61.636 9.447 0.570 1.00 27.32 934 ASP G CA 1
ATOM 2010 C C . ASP A 1 283 ? -61.510 8.594 1.828 1.00 28.59 934 ASP G C 1
ATOM 2011 O O . ASP A 1 283 ? -61.517 7.363 1.723 1.00 32.98 934 ASP G O 1
ATOM 2016 N N . ALA A 1 284 ? -61.390 9.212 3.004 1.00 25.67 935 ALA G N 1
ATOM 2017 C CA . ALA A 1 284 ? -61.417 8.483 4.265 1.00 26.42 935 ALA G CA 1
ATOM 2018 C C . ALA A 1 284 ? -62.828 8.111 4.702 1.00 25.18 935 ALA G C 1
ATOM 2019 O O . ALA A 1 284 ? -62.980 7.361 5.672 1.00 22.95 935 ALA G O 1
ATOM 2021 N N . VAL A 1 285 ? -63.857 8.624 4.023 1.00 26.75 936 VAL G N 1
ATOM 2022 C CA . VAL A 1 285 ? -65.236 8.289 4.360 1.00 28.53 936 VAL G CA 1
ATOM 2023 C C . VAL A 1 285 ? -65.518 6.827 4.019 1.00 28.93 936 VAL G C 1
ATOM 2024 O O . VAL A 1 285 ? -64.909 6.242 3.114 1.00 25.27 936 VAL G O 1
ATOM 2028 N N . GLU A 1 286 ? -66.450 6.231 4.762 1.00 35.22 937 GLU G N 1
ATOM 2029 C CA . GLU A 1 286 ? -66.836 4.842 4.557 1.00 39.96 937 GLU G CA 1
ATOM 2030 C C . GLU A 1 286 ? -67.490 4.651 3.193 1.00 43.31 937 GLU G C 1
ATOM 2031 O O . GLU A 1 286 ? -68.080 5.573 2.624 1.00 45.16 937 GLU G O 1
ATOM 2037 N N . GLY A 1 287 ? -67.374 3.432 2.669 1.00 47.82 938 GLY G N 1
ATOM 2038 C CA . GLY A 1 287 ? -67.935 3.078 1.382 1.00 43.77 938 GLY G CA 1
ATOM 2039 C C . GLY A 1 287 ? -67.017 3.259 0.193 1.00 40.85 938 GLY G C 1
ATOM 2040 O O . GLY A 1 287 ? -67.418 2.928 -0.931 1.00 42.10 938 GLY G O 1
ATOM 2041 N N . HIS A 1 288 ? -65.809 3.776 0.394 1.00 37.66 939 HIS G N 1
ATOM 2042 C CA . HIS A 1 288 ? -64.841 3.845 -0.688 1.00 36.22 939 HIS G CA 1
ATOM 2043 C C . HIS A 1 288 ? -64.248 2.467 -0.974 1.00 40.22 939 HIS G C 1
ATOM 2044 O O . HIS A 1 288 ? -64.203 1.606 -0.091 1.00 42.04 939 HIS G O 1
ATOM 2051 N N . PRO A 1 289 ? -63.804 2.230 -2.209 1.00 39.50 940 PRO G N 1
ATOM 2052 C CA . PRO A 1 289 ? -63.011 1.025 -2.479 1.00 40.40 940 PRO G CA 1
ATOM 2053 C C . PRO A 1 289 ? -61.731 1.042 -1.658 1.00 42.39 940 PRO G C 1
ATOM 2054 O O . PRO A 1 289 ? -61.119 2.092 -1.452 1.00 43.24 940 PRO G O 1
ATOM 2058 N N . THR A 1 290 ? -61.333 -0.140 -1.190 1.00 44.63 941 THR G N 1
ATOM 2059 C CA . THR A 1 290 ? -60.207 -0.237 -0.260 1.00 45.01 941 THR G CA 1
ATOM 2060 C C . THR A 1 290 ? -58.908 0.361 -0.796 1.00 42.77 941 THR G C 1
ATOM 2061 O O . THR A 1 290 ? -58.237 1.083 -0.037 1.00 43.31 941 THR G O 1
ATOM 2065 N N . PRO A 1 291 ? -58.472 0.100 -2.037 1.00 41.41 942 PRO G N 1
ATOM 2066 C CA . PRO A 1 291 ? -57.224 0.734 -2.504 1.00 40.47 942 PRO G CA 1
ATOM 2067 C C . PRO A 1 291 ? -57.260 2.254 -2.479 1.00 38.15 942 PRO G C 1
ATOM 2068 O O . PRO A 1 291 ? -56.219 2.883 -2.251 1.00 38.40 942 PRO G O 1
ATOM 2072 N N . LEU A 1 292 ? -58.421 2.865 -2.719 1.00 38.34 943 LEU G N 1
ATOM 2073 C CA . LEU A 1 292 ? -58.540 4.319 -2.716 1.00 37.93 943 LEU G CA 1
ATOM 2074 C C . LEU A 1 292 ? -58.716 4.910 -1.324 1.00 36.11 943 LEU G C 1
ATOM 2075 O O . LEU A 1 292 ? -58.706 6.138 -1.189 1.00 36.87 943 LEU G O 1
ATOM 2080 N N . GLY A 1 293 ? -58.886 4.081 -0.298 1.00 34.46 944 GLY G N 1
ATOM 2081 C CA . GLY A 1 293 ? -59.054 4.575 1.055 1.00 33.95 944 GLY G CA 1
ATOM 2082 C C . GLY A 1 293 ? -59.168 3.461 2.074 1.00 34.30 944 GLY G C 1
ATOM 2083 O O . GLY A 1 293 ? -58.189 3.115 2.741 1.00 35.50 944 GLY G O 1
ATOM 2084 N N . GLY A 1 294 ? -60.365 2.893 2.202 1.00 33.62 945 GLY G N 1
ATOM 2085 C CA . GLY A 1 294 ? -60.606 1.773 3.087 1.00 31.25 945 GLY G CA 1
ATOM 2086 C C . GLY A 1 294 ? -60.949 2.131 4.516 1.00 29.56 945 GLY G C 1
ATOM 2087 O O . GLY A 1 294 ? -61.218 1.224 5.314 1.00 29.48 945 GLY G O 1
ATOM 2088 N N . TYR A 1 295 ? -60.944 3.412 4.869 1.00 28.88 946 TYR G N 1
ATOM 2089 C CA . TYR A 1 295 ? -61.379 3.841 6.188 1.00 28.69 946 TYR G CA 1
ATOM 2090 C C . TYR A 1 295 ? -62.901 3.965 6.235 1.00 28.61 946 TYR G C 1
ATOM 2091 O O . TYR A 1 295 ? -63.575 4.079 5.208 1.00 28.33 946 TYR G O 1
ATOM 2100 N N . ASN A 1 296 ? -63.441 3.919 7.450 1.00 31.12 947 ASN G N 1
ATOM 2101 C CA . ASN A 1 296 ? -64.881 3.912 7.675 1.00 33.69 947 ASN G CA 1
ATOM 2102 C C . ASN A 1 296 ? -65.349 5.168 8.406 1.00 33.70 947 ASN G C 1
ATOM 2103 O O . ASN A 1 296 ? -66.216 5.110 9.282 1.00 34.63 947 ASN G O 1
ATOM 2108 N N . LEU A 1 297 ? -64.780 6.321 8.058 1.00 32.27 948 LEU G N 1
ATOM 2109 C CA . LEU A 1 297 ? -65.241 7.584 8.623 1.00 32.19 948 LEU G CA 1
ATOM 2110 C C . LEU A 1 297 ? -66.670 7.879 8.186 1.00 33.21 948 LEU G C 1
ATOM 2111 O O . LEU A 1 297 ? -67.025 7.717 7.015 1.00 34.08 948 LEU G O 1
ATOM 2116 N N . SER A 1 298 ? -67.498 8.305 9.135 1.00 34.01 949 SER G N 1
ATOM 2117 C CA . SER A 1 298 ? -68.821 8.807 8.800 1.00 33.96 949 SER G CA 1
ATOM 2118 C C . SER A 1 298 ? -68.726 10.237 8.288 1.00 33.58 949 SER G C 1
ATOM 2119 O O . SER A 1 298 ? -67.813 10.988 8.644 1.00 32.07 949 SER G O 1
ATOM 2122 N N . ALA A 1 299 ? -69.680 10.609 7.434 1.00 35.01 950 ALA G N 1
ATOM 2123 C CA . ALA A 1 299 ? -69.762 11.998 7.000 1.00 35.98 950 ALA G CA 1
ATOM 2124 C C . ALA A 1 299 ? -70.100 12.924 8.159 1.00 36.31 950 ALA G C 1
ATOM 2125 O O . ALA A 1 299 ? -69.675 14.085 8.169 1.00 36.22 950 ALA G O 1
ATOM 2127 N N . ARG A 1 300 ? -70.858 12.430 9.139 1.00 37.73 951 ARG G N 1
ATOM 2128 C CA . ARG A 1 300 ? -71.155 13.227 10.321 1.00 40.06 951 ARG G CA 1
ATOM 2129 C C . ARG A 1 300 ? -69.897 13.520 11.125 1.00 39.25 951 ARG G C 1
ATO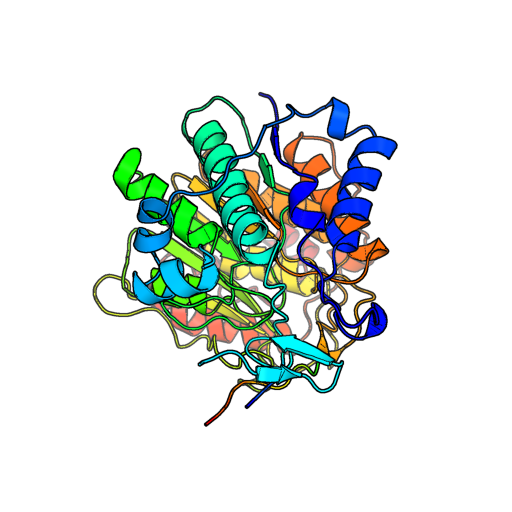M 2130 O O . ARG A 1 300 ? -69.804 14.571 11.769 1.00 41.14 951 ARG G O 1
ATOM 2138 N N . CYS A 1 301 ? -68.924 12.606 11.102 1.00 37.02 952 CYS G N 1
ATOM 2139 C CA . CYS A 1 301 ? -67.673 12.847 11.812 1.00 37.45 952 CYS G CA 1
ATOM 2140 C C . CYS A 1 301 ? -66.901 14.009 11.200 1.00 34.94 952 CYS G C 1
ATOM 2141 O O . CYS A 1 301 ? -66.256 14.780 11.920 1.00 34.71 952 CYS G O 1
ATOM 2144 N N . PHE A 1 302 ? -66.968 14.163 9.875 1.00 33.85 953 PHE G N 1
ATOM 2145 C CA . PHE A 1 302 ? -66.258 15.264 9.232 1.00 30.70 953 PHE G CA 1
ATOM 2146 C C . PHE A 1 302 ? -66.866 16.612 9.589 1.00 29.91 953 PHE G C 1
ATOM 2147 O O . PHE A 1 302 ? -66.164 17.628 9.581 1.00 27.36 953 PHE G O 1
ATOM 2155 N N . GLY A 1 303 ? -68.160 16.645 9.906 1.00 31.39 954 GLY G N 1
ATOM 2156 C CA . GLY A 1 303 ? -68.758 17.888 10.359 1.00 32.47 954 GLY G CA 1
ATOM 2157 C C . GLY A 1 303 ? -68.251 18.301 11.726 1.00 31.96 954 GLY G C 1
ATOM 2158 O O . GLY A 1 303 ? -68.054 19.491 11.993 1.00 30.00 954 GLY G O 1
ATOM 2159 N N . TYR A 1 304 ? -68.027 17.326 12.611 1.00 33.98 955 TYR G N 1
ATOM 2160 C CA . TYR A 1 304 ? -67.451 17.630 13.916 1.00 34.78 955 TYR G CA 1
ATOM 2161 C C . TYR A 1 304 ? -65.990 18.043 13.796 1.00 26.92 955 TYR G C 1
ATOM 2162 O O . TYR A 1 304 ? -65.538 18.951 14.502 1.00 23.92 955 TYR G O 1
ATOM 2171 N N . LEU A 1 305 ? -65.237 17.390 12.906 1.00 23.08 956 LEU G N 1
ATOM 2172 C CA . LEU A 1 305 ? -63.845 17.776 12.705 1.00 21.08 956 LEU G CA 1
ATOM 2173 C C . LEU A 1 305 ? -63.734 19.181 12.128 1.00 22.41 956 LEU G C 1
ATOM 2174 O O . LEU A 1 305 ? -62.783 19.907 12.441 1.00 23.34 956 LEU G O 1
ATOM 2179 N N . THR A 1 306 ? -64.696 19.585 11.296 1.00 20.99 957 THR G N 1
ATOM 2180 C CA . THR A 1 306 ? -64.708 20.957 10.804 1.00 18.36 957 THR G CA 1
ATOM 2181 C C . THR A 1 306 ? -64.983 21.941 11.934 1.00 17.72 957 THR G C 1
ATOM 2182 O O . THR A 1 306 ? -64.316 22.977 12.038 1.00 13.62 957 THR G O 1
ATOM 2186 N N . LYS A 1 307 ? -65.946 21.622 12.803 1.00 18.12 958 LYS G N 1
ATOM 2187 C CA . LYS A 1 307 ? -66.301 22.537 13.882 1.00 19.13 958 LYS G CA 1
ATOM 2188 C C . LYS A 1 307 ? -65.173 22.685 14.895 1.00 19.72 958 LYS G C 1
ATOM 2189 O O . LYS A 1 307 ? -65.018 23.758 15.491 1.00 19.85 958 LYS G O 1
ATOM 2195 N N . GLN A 1 308 ? -64.382 21.630 15.110 1.00 19.95 959 GLN G N 1
ATOM 2196 C CA . GLN A 1 308 ? -63.240 21.750 16.012 1.00 21.87 959 GLN G CA 1
ATOM 2197 C C . GLN A 1 308 ? -62.159 22.651 15.425 1.00 23.27 959 GLN G C 1
ATOM 2198 O O . GLN A 1 308 ? -61.508 23.404 16.158 1.00 25.01 959 GLN G O 1
ATOM 2204 N N . LEU A 1 309 ? -61.958 22.598 14.107 1.00 24.40 960 LEU G N 1
ATOM 2205 C CA . LEU A 1 309 ? -61.008 23.505 13.475 1.00 24.05 960 LEU G CA 1
ATOM 2206 C C . LEU A 1 309 ? -61.513 24.941 13.450 1.00 23.40 960 LEU G C 1
ATOM 2207 O O . LEU A 1 309 ? -60.705 25.869 13.334 1.00 21.81 960 LEU G O 1
ATOM 2212 N N . MET A 1 310 ? -62.828 25.144 13.566 1.00 21.87 961 MET G N 1
ATOM 2213 C CA . MET A 1 310 ? -63.389 26.488 13.504 1.00 21.21 961 MET G CA 1
ATOM 2214 C C . MET A 1 310 ? -63.061 27.318 14.739 1.00 21.31 961 MET G C 1
ATOM 2215 O O . MET A 1 310 ? -63.197 28.545 14.697 1.00 21.76 961 MET G O 1
ATOM 2220 N N . GLY A 1 311 ? -62.642 26.685 15.837 1.00 20.03 962 GLY G N 1
ATOM 2221 C CA . GLY A 1 311 ? -62.214 27.453 16.991 1.00 22.35 962 GLY G CA 1
ATOM 2222 C C . GLY A 1 311 ? -60.834 28.056 16.859 1.00 24.31 962 GLY G C 1
ATOM 2223 O O . GLY A 1 311 ? -60.475 28.937 17.646 1.00 26.18 962 GLY G O 1
ATOM 2224 N N . LEU A 1 312 ? -60.051 27.592 15.890 1.00 23.72 963 LEU G N 1
ATOM 2225 C CA . LEU A 1 312 ? -58.732 28.143 15.625 1.00 20.21 963 LEU G CA 1
ATOM 2226 C C . LEU A 1 312 ? -58.823 29.426 14.807 1.00 17.44 963 LEU G C 1
ATOM 2227 O O . LEU A 1 312 ? -59.778 29.643 14.057 1.00 17.73 963 LEU G O 1
ATOM 2232 N N . ALA A 1 313 ? -57.814 30.283 14.976 1.00 20.18 964 ALA G N 1
ATOM 2233 C CA . ALA A 1 313 ? -57.590 31.455 14.125 1.00 22.31 964 ALA G CA 1
ATOM 2234 C C . ALA A 1 313 ? -58.792 32.393 14.088 1.00 26.43 964 ALA G C 1
ATOM 2235 O O . ALA A 1 313 ? -58.990 33.123 13.113 1.00 29.46 964 ALA G O 1
ATOM 2237 N N . GLY A 1 314 ? -59.607 32.388 15.139 1.00 25.37 965 GLY G N 1
ATOM 2238 C CA . GLY A 1 314 ? -60.748 33.278 15.160 1.00 24.12 965 GLY G CA 1
ATOM 2239 C C . GLY A 1 314 ? -61.866 32.871 14.232 1.00 22.45 965 GLY G C 1
ATOM 2240 O O . GLY A 1 314 ? -62.762 33.674 13.968 1.00 21.76 965 GLY G O 1
ATOM 2241 N N . GLY A 1 315 ? -61.848 31.634 13.740 1.00 23.34 966 GLY G N 1
ATOM 2242 C CA . GLY A 1 315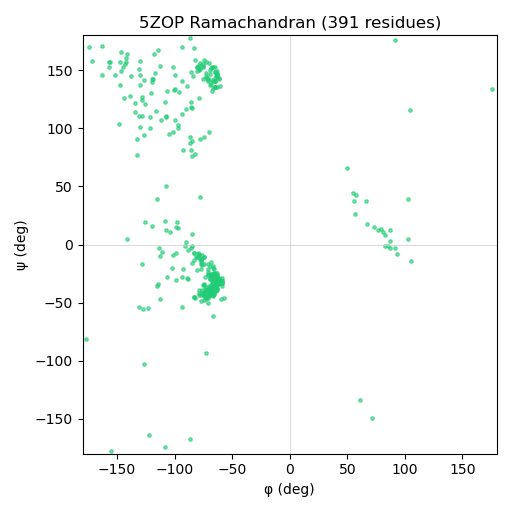 ? -62.789 31.187 12.738 1.00 22.88 966 GLY G CA 1
ATOM 2243 C C . GLY A 1 315 ? -62.391 31.450 11.301 1.00 24.26 966 GLY G C 1
ATOM 2244 O O . GLY A 1 315 ? -63.176 31.138 10.397 1.00 26.27 966 GLY G O 1
ATOM 2245 N N . ARG A 1 316 ? -61.203 32.005 11.055 1.00 25.14 967 ARG G N 1
ATOM 2246 C CA . ARG A 1 316 ? -60.733 32.203 9.687 1.00 26.72 967 ARG G CA 1
ATOM 2247 C C . ARG A 1 316 ? -60.297 30.875 9.086 1.00 23.21 967 ARG G C 1
ATOM 2248 O O . ARG A 1 316 ? -59.138 30.473 9.231 1.00 24.24 967 ARG G O 1
ATOM 2256 N N . ILE A 1 317 ? -61.208 30.195 8.397 1.00 18.26 968 ILE G N 1
ATOM 2257 C CA . ILE A 1 317 ? -60.952 28.856 7.883 1.00 15.20 968 ILE G CA 1
ATOM 2258 C C . ILE A 1 317 ? -61.513 28.753 6.472 1.00 16.52 968 ILE G C 1
ATOM 2259 O O . ILE A 1 317 ? -62.542 29.358 6.154 1.00 17.89 968 ILE G O 1
ATOM 2264 N N . VAL A 1 318 ? -60.822 27.998 5.620 1.00 14.60 969 VAL G N 1
ATOM 2265 C CA . VAL A 1 318 ? -61.290 27.698 4.272 1.00 14.82 969 VAL G CA 1
ATOM 2266 C C . VAL A 1 318 ? -60.989 26.237 3.981 1.00 18.26 969 VAL G C 1
ATOM 2267 O O . VAL A 1 318 ? -59.853 25.784 4.153 1.00 22.44 969 VAL G O 1
ATOM 2271 N N . LEU A 1 319 ? -62.005 25.498 3.549 1.00 17.30 970 LEU G N 1
ATOM 2272 C CA . LEU A 1 319 ? -61.844 24.115 3.127 1.00 17.25 970 LEU G CA 1
ATOM 2273 C C . LEU A 1 319 ? -61.769 24.062 1.607 1.00 18.56 970 LEU G C 1
ATOM 2274 O O . LEU A 1 319 ? -62.577 24.693 0.919 1.00 19.82 970 LEU G O 1
ATOM 2279 N N . ALA A 1 320 ? -60.799 23.315 1.089 1.00 19.17 971 ALA G N 1
ATOM 2280 C CA . ALA A 1 320 ? -60.649 23.103 -0.343 1.00 19.13 971 ALA G CA 1
ATOM 2281 C C . ALA A 1 320 ? -60.754 21.614 -0.633 1.00 20.37 971 ALA G C 1
ATOM 2282 O O . ALA A 1 320 ? -60.096 20.802 0.027 1.00 19.48 971 ALA G O 1
ATOM 2284 N N . LEU A 1 321 ? -61.585 21.260 -1.609 1.00 20.93 972 LEU G N 1
ATOM 2285 C CA . LEU A 1 321 ? -61.777 19.859 -1.951 1.00 22.14 972 LEU G CA 1
ATOM 2286 C C . LEU A 1 321 ? -60.488 19.259 -2.499 1.00 25.04 972 LEU G C 1
ATOM 2287 O O . LEU A 1 321 ? -59.750 19.903 -3.250 1.00 27.28 972 LEU G O 1
ATOM 2292 N N . GLU A 1 322 ? -60.220 18.012 -2.117 1.00 26.26 973 GLU G N 1
ATOM 2293 C CA . GLU A 1 322 ? -59.077 17.276 -2.642 1.00 28.08 973 GLU G CA 1
ATOM 2294 C C . GLU A 1 322 ? -59.540 15.937 -3.199 1.00 28.66 973 GLU G C 1
ATOM 2295 O O . GLU A 1 322 ? -60.108 15.876 -4.294 1.00 29.75 973 GLU G O 1
ATOM 2301 N N . GLY A 1 323 ? -59.320 14.864 -2.443 1.00 28.03 974 GLY G N 1
ATOM 2302 C CA . GLY A 1 323 ? -59.743 13.540 -2.840 1.00 27.48 974 GLY G CA 1
ATOM 2303 C C . GLY A 1 323 ? -61.170 13.244 -2.419 1.00 29.44 974 GLY G C 1
ATOM 2304 O O . GLY A 1 323 ? -61.932 14.123 -2.013 1.00 30.69 974 GLY G O 1
ATOM 2305 N N . GLY A 1 324 ? -61.527 11.967 -2.518 1.00 30.30 975 GLY G N 1
ATOM 2306 C CA . GLY A 1 324 ? -62.894 11.541 -2.301 1.00 28.55 975 GLY G CA 1
ATOM 2307 C C . GLY A 1 324 ? -63.569 11.239 -3.621 1.00 29.09 975 GLY G C 1
ATOM 2308 O O . GLY A 1 324 ? -63.754 12.137 -4.447 1.00 29.48 975 GLY G O 1
ATOM 2309 N N . TYR A 1 325 ? -63.943 9.979 -3.833 1.00 30.94 976 TYR G N 1
ATOM 2310 C CA . TYR A 1 325 ? -64.364 9.519 -5.149 1.00 33.29 976 TYR G CA 1
ATOM 2311 C C . TYR A 1 325 ? -65.698 8.788 -5.171 1.00 35.30 976 TYR G C 1
ATOM 2312 O O . TYR A 1 325 ? -66.272 8.640 -6.257 1.00 37.16 976 TYR G O 1
ATOM 2321 N N . ASP A 1 326 ? -66.208 8.322 -4.033 1.00 34.05 977 ASP G N 1
ATOM 2322 C CA . ASP A 1 326 ? -67.569 7.808 -3.975 1.00 34.67 977 ASP G CA 1
ATOM 2323 C C . ASP A 1 326 ? -68.541 8.981 -3.917 1.00 38.35 977 ASP G C 1
ATOM 2324 O O . ASP A 1 326 ? -68.420 9.852 -3.049 1.00 40.85 977 ASP G O 1
ATOM 2329 N N . LEU A 1 327 ? -69.506 9.005 -4.841 1.00 39.60 978 LEU G N 1
ATOM 2330 C CA . LEU A 1 327 ? -70.358 10.185 -4.977 1.00 39.92 978 LEU G CA 1
ATOM 2331 C C . LEU A 1 327 ? -71.240 10.392 -3.752 1.00 38.51 978 LEU G C 1
ATOM 2332 O O . LEU A 1 327 ? -71.374 11.520 -3.265 1.00 35.82 978 LEU G O 1
ATOM 2337 N N . THR A 1 328 ? -71.851 9.322 -3.238 1.00 39.07 979 THR G N 1
ATOM 2338 C CA . THR A 1 328 ? -72.694 9.468 -2.057 1.00 38.49 979 THR G CA 1
ATOM 2339 C C . THR A 1 328 ? -71.879 9.867 -0.835 1.00 33.97 979 THR G C 1
ATOM 2340 O O . THR A 1 328 ? -72.376 10.597 0.031 1.00 33.09 979 THR G O 1
ATOM 2344 N N . ALA A 1 329 ? -70.623 9.422 -0.758 1.00 32.11 980 ALA G N 1
ATOM 2345 C CA . ALA A 1 329 ? -69.804 9.724 0.409 1.00 29.53 980 ALA G CA 1
ATOM 2346 C C . ALA A 1 329 ? -69.369 11.185 0.418 1.00 27.21 980 ALA G C 1
ATOM 2347 O O . ALA A 1 329 ? -69.474 11.867 1.444 1.00 25.00 980 ALA G O 1
ATOM 2349 N N . ILE A 1 330 ? -68.878 11.686 -0.719 1.00 20.95 981 ILE G N 1
ATOM 2350 C CA . ILE A 1 330 ? -68.404 13.067 -0.751 1.00 21.30 981 ILE G CA 1
ATOM 2351 C C . ILE A 1 330 ? -69.565 14.048 -0.665 1.00 22.86 981 ILE G C 1
ATOM 2352 O O . ILE A 1 330 ? -69.387 15.189 -0.221 1.00 22.94 981 ILE G O 1
ATOM 2357 N N . CYS A 1 331 ? -70.766 13.636 -1.078 1.00 25.09 982 CYS G N 1
ATOM 2358 C CA . CYS A 1 331 ? -71.917 14.524 -0.960 1.00 24.82 982 CYS G CA 1
ATOM 2359 C C . CYS A 1 331 ? -72.383 14.631 0.484 1.00 26.76 982 CYS G C 1
ATOM 2360 O O . CYS A 1 331 ? -72.695 15.728 0.962 1.00 26.10 982 CYS G O 1
ATOM 2363 N N . ASP A 1 332 ? -72.442 13.500 1.194 1.00 29.75 983 ASP G N 1
ATOM 2364 C CA . ASP A 1 332 ? -72.787 13.538 2.610 1.00 28.99 983 ASP G CA 1
ATOM 2365 C C . ASP A 1 332 ? -71.729 14.272 3.425 1.00 25.86 983 ASP G C 1
ATOM 2366 O O . ASP A 1 332 ? -72.061 14.934 4.415 1.00 23.74 983 ASP G O 1
ATOM 2371 N N . ALA A 1 333 ? -70.460 14.177 3.023 1.00 24.36 984 ALA G N 1
ATOM 2372 C CA . ALA A 1 333 ? -69.397 14.844 3.765 1.00 21.39 984 ALA G CA 1
ATOM 2373 C C . ALA A 1 333 ? -69.337 16.331 3.445 1.00 20.26 984 ALA G C 1
ATOM 2374 O O . ALA A 1 333 ? -69.093 17.149 4.339 1.00 22.07 984 ALA G O 1
ATOM 2376 N N . SER A 1 334 ? -69.543 16.702 2.178 1.00 20.35 985 SER G N 1
ATOM 2377 C CA . SER A 1 334 ? -69.604 18.119 1.839 1.00 23.09 985 SER G CA 1
ATOM 2378 C C . SER A 1 334 ? -70.803 18.793 2.488 1.00 24.31 985 SER G C 1
ATOM 2379 O O . SER A 1 334 ? -70.728 19.970 2.859 1.00 25.14 985 SER G O 1
ATOM 2382 N N . GLU A 1 335 ? -71.909 18.062 2.648 1.00 26.07 986 GLU G N 1
ATOM 2383 C CA . GLU A 1 335 ? -73.081 18.633 3.299 1.00 26.48 986 GLU G CA 1
ATOM 2384 C C . GLU A 1 335 ? -72.825 18.868 4.781 1.00 28.69 986 GLU G C 1
ATOM 2385 O O . GLU A 1 335 ? -73.190 19.919 5.320 1.00 33.45 986 GLU G O 1
ATOM 2391 N N . ALA A 1 336 ? -72.196 17.903 5.457 1.00 24.73 987 ALA G N 1
ATOM 2392 C CA . ALA A 1 336 ? -71.901 18.067 6.875 1.00 24.05 987 ALA G CA 1
ATOM 2393 C C . ALA A 1 336 ? -70.877 19.166 7.124 1.00 22.14 987 ALA G C 1
ATOM 2394 O O . ALA A 1 336 ? -70.945 19.852 8.151 1.00 23.35 987 ALA G O 1
ATOM 2396 N N . CYS A 1 337 ? -69.929 19.356 6.204 1.00 19.18 988 CYS G N 1
ATOM 2397 C CA . CYS A 1 337 ? -68.893 20.360 6.420 1.00 16.87 988 CYS G CA 1
ATOM 2398 C C . CYS A 1 337 ? -69.440 21.767 6.223 1.00 18.35 988 CYS G C 1
ATOM 2399 O O . CYS A 1 337 ? -69.209 22.655 7.053 1.00 17.28 988 CYS G O 1
ATOM 2402 N N . VAL A 1 338 ? -70.168 21.992 5.125 1.00 19.86 989 VAL G N 1
ATOM 2403 C CA . VAL A 1 338 ? -70.755 23.307 4.891 1.00 18.79 989 VAL G CA 1
ATOM 2404 C C . VAL A 1 338 ? -71.797 23.623 5.956 1.00 18.66 989 VAL G C 1
ATOM 2405 O O . VAL A 1 338 ? -71.929 24.772 6.395 1.00 14.71 989 VAL G O 1
ATOM 2409 N N . SER A 1 339 ? -72.532 22.606 6.413 1.00 18.67 990 SER G N 1
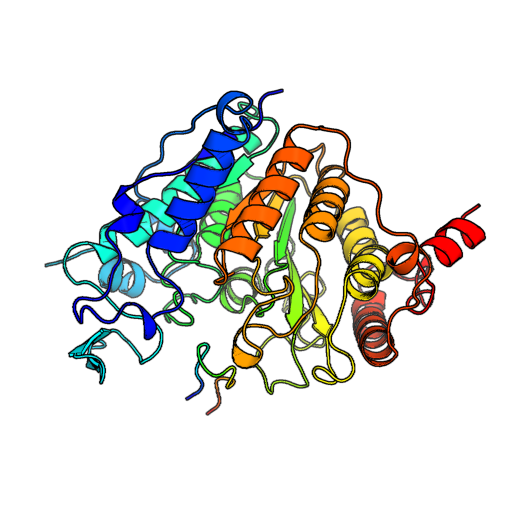ATOM 2410 C CA . SER A 1 339 ? -73.471 22.819 7.508 1.00 17.35 990 SER G CA 1
ATOM 2411 C C . SER A 1 339 ? -72.747 23.193 8.794 1.00 17.02 990 SER G C 1
ATOM 2412 O O . SER A 1 339 ? -73.282 23.950 9.612 1.00 16.96 990 SER G O 1
ATOM 2415 N N . ALA A 1 340 ? -71.530 22.678 8.990 1.00 15.20 991 ALA G N 1
ATOM 2416 C CA . ALA A 1 340 ? -70.750 23.067 10.159 1.00 20.65 991 ALA G CA 1
ATOM 2417 C C . ALA A 1 340 ? -70.196 24.479 10.010 1.00 20.46 991 ALA G C 1
ATOM 2418 O O . ALA A 1 340 ? -70.165 25.243 10.982 1.00 19.69 991 ALA G O 1
ATOM 2420 N N . LEU A 1 341 ? -69.767 24.847 8.799 1.00 17.98 992 LEU G N 1
ATOM 2421 C CA . LEU A 1 341 ? -69.231 26.186 8.580 1.00 13.92 992 LEU G CA 1
ATOM 2422 C C . LEU A 1 341 ? -70.292 27.259 8.782 1.00 23.63 992 LEU G C 1
ATOM 2423 O O . LEU A 1 341 ? -69.962 28.392 9.150 1.00 14.35 992 LEU G O 1
ATOM 2428 N N . LEU A 1 342 ? -71.563 26.921 8.557 1.00 24.05 993 LEU G N 1
ATOM 2429 C CA . LEU A 1 342 ? -72.666 27.858 8.727 1.00 24.93 993 LEU G CA 1
ATOM 2430 C C . LEU A 1 342 ? -73.074 28.043 10.181 1.00 30.83 993 LEU G C 1
ATOM 2431 O O . LEU A 1 342 ? -73.900 28.917 10.469 1.00 31.31 993 LEU G O 1
ATOM 2436 N N . GLY A 1 343 ? -72.527 27.250 11.099 1.00 37.21 994 GLY G N 1
ATOM 2437 C CA . GLY A 1 343 ? -72.942 27.311 12.483 1.00 39.05 994 GLY G CA 1
ATOM 2438 C C . GLY A 1 343 ? -74.185 26.520 12.813 1.00 40.15 994 GLY G C 1
ATOM 2439 O O . GLY A 1 343 ? -74.702 26.648 13.929 1.00 42.34 994 GLY G O 1
ATOM 2440 N N . ASN A 1 344 ? -74.689 25.716 11.878 1.00 41.49 995 ASN G N 1
ATOM 2441 C CA . ASN A 1 344 ? -75.845 24.875 12.156 1.00 46.33 995 ASN G CA 1
ATOM 2442 C C . ASN A 1 344 ? -75.502 23.834 13.213 1.00 51.02 995 ASN G C 1
ATOM 2443 O O . ASN A 1 344 ? -74.386 23.308 13.252 1.00 49.38 995 ASN G O 1
ATOM 2448 N N . GLU A 1 345 ? -76.469 23.545 14.083 1.00 57.03 996 GLU G N 1
ATOM 2449 C CA . GLU A 1 345 ? -76.262 22.527 15.102 1.00 60.41 996 GLU G CA 1
ATOM 2450 C C . GLU A 1 345 ? -76.045 21.168 14.450 1.00 58.19 996 GLU G C 1
ATOM 2451 O O . GLU A 1 345 ? -76.759 20.781 13.521 1.00 56.07 996 GLU G O 1
ATOM 2457 N N . LEU A 1 346 ? -75.048 20.444 14.946 1.00 57.71 997 LEU G N 1
ATOM 2458 C CA . LEU A 1 346 ? -74.670 19.162 14.373 1.00 57.05 997 LEU G CA 1
ATOM 2459 C C . LEU A 1 346 ? -75.614 18.052 14.817 1.00 62.38 997 LEU G C 1
ATOM 2460 O O . LEU A 1 346 ? -76.249 18.127 15.874 1.00 63.73 997 LEU G O 1
ATOM 2465 N N . ASP A 1 347 ? -75.709 17.021 13.988 1.00 66.63 998 ASP G N 1
ATOM 2466 C CA . ASP A 1 347 ? -76.352 15.785 14.413 1.00 72.01 998 ASP G CA 1
ATOM 2467 C C . ASP A 1 347 ? -75.493 15.126 15.487 1.00 73.09 998 ASP G C 1
ATOM 2468 O O . ASP A 1 347 ? -74.276 15.004 15.307 1.00 73.30 998 ASP G O 1
ATOM 2473 N N . PRO A 1 348 ? -76.075 14.694 16.605 1.00 75.48 999 PRO G N 1
ATOM 2474 C CA . PRO A 1 348 ? -75.257 14.131 17.687 1.00 74.45 999 PRO G CA 1
ATOM 2475 C C . PRO A 1 348 ? -74.536 12.866 17.245 1.00 71.54 999 PRO G C 1
ATOM 2476 O O . PRO A 1 348 ? -75.051 12.079 16.448 1.00 71.09 999 PRO G O 1
ATOM 2480 N N . LEU A 1 349 ? -73.325 12.687 17.764 1.00 67.92 1000 LEU G N 1
ATOM 2481 C CA . LEU A 1 349 ? -72.550 11.500 17.438 1.00 63.02 1000 LEU G CA 1
ATOM 2482 C C . LEU A 1 349 ? -73.210 10.261 18.040 1.00 60.00 1000 LEU G C 1
ATOM 2483 O O . LEU A 1 349 ? -73.732 10.316 19.158 1.00 57.65 1000 LEU G O 1
ATOM 2488 N N . PRO A 1 350 ? -73.207 9.138 17.325 1.00 60.04 1001 PRO G N 1
ATOM 2489 C CA . PRO A 1 350 ? -73.798 7.913 17.873 1.00 61.37 1001 PRO G CA 1
ATOM 2490 C C . PRO A 1 350 ? -73.063 7.449 19.121 1.00 62.46 1001 PRO G C 1
ATOM 2491 O O . PRO A 1 350 ? -71.852 7.638 19.262 1.00 60.66 1001 PRO G O 1
ATOM 2495 N N . GLU A 1 351 ? -73.823 6.849 20.042 1.00 65.81 1002 GLU G N 1
ATOM 2496 C CA . GLU A 1 351 ? -73.245 6.381 21.297 1.00 67.45 1002 GLU G CA 1
ATOM 2497 C C . GLU A 1 351 ? -72.168 5.331 21.063 1.00 65.09 1002 GLU G C 1
ATOM 2498 O O . GLU A 1 351 ? -71.220 5.228 21.850 1.00 64.46 1002 GLU G O 1
ATOM 2504 N N . LYS A 1 352 ? -72.286 4.551 19.984 1.00 64.30 1003 LYS G N 1
ATOM 2505 C CA . LYS A 1 352 ? -71.232 3.603 19.641 1.00 63.71 1003 LYS G CA 1
ATOM 2506 C C . LYS A 1 352 ? -69.923 4.315 19.322 1.00 59.56 1003 LYS G C 1
ATOM 2507 O O . LYS A 1 352 ? -68.844 3.769 19.571 1.00 58.97 1003 LYS G O 1
ATOM 2513 N N . VAL A 1 353 ? -69.995 5.532 18.782 1.00 57.21 1004 VAL G N 1
ATOM 2514 C CA . VAL A 1 353 ? -68.779 6.283 18.488 1.00 54.51 1004 VAL G CA 1
ATOM 2515 C C . VAL A 1 353 ? -68.215 6.929 19.749 1.00 52.35 1004 VAL G C 1
ATOM 2516 O O . VAL A 1 353 ? -67.002 6.895 19.987 1.00 51.77 1004 VAL G O 1
ATOM 2520 N N . LEU A 1 354 ? -69.080 7.523 20.578 1.00 49.81 1005 LEU G N 1
ATOM 2521 C CA . LEU A 1 354 ? -68.603 8.203 21.779 1.00 49.66 1005 LEU G CA 1
ATOM 2522 C C . LEU A 1 354 ? -67.968 7.237 22.771 1.00 52.38 1005 LEU G C 1
ATOM 2523 O O . LEU A 1 354 ? -67.034 7.615 23.489 1.00 54.52 1005 LEU G O 1
ATOM 2528 N N . GLN A 1 355 ? -68.450 5.996 22.828 1.00 51.01 1006 GLN G N 1
ATOM 2529 C CA . GLN A 1 355 ? -67.945 5.030 23.793 1.00 50.07 1006 GLN G CA 1
ATOM 2530 C C . GLN A 1 355 ? -66.817 4.163 23.252 1.00 49.49 1006 GLN G C 1
ATOM 2531 O O . GLN A 1 355 ? -66.061 3.595 24.049 1.00 52.74 1006 GLN G O 1
ATOM 2537 N N . GLN A 1 356 ? -66.692 4.031 21.933 1.00 46.15 1007 GLN G N 1
ATOM 2538 C CA . GLN A 1 356 ? -65.671 3.155 21.376 1.00 43.23 1007 GLN G CA 1
ATOM 2539 C C . GLN A 1 356 ? -64.276 3.694 21.662 1.00 40.82 1007 GLN G C 1
ATOM 2540 O O . GLN A 1 356 ? -64.004 4.886 21.495 1.00 40.05 1007 GLN G O 1
ATOM 2546 N N . ARG A 1 357 ? -63.390 2.801 22.086 1.00 39.37 1008 ARG G N 1
ATOM 2547 C CA . ARG A 1 357 ? -61.980 3.113 22.224 1.00 36.76 1008 ARG G CA 1
ATOM 2548 C C . ARG A 1 357 ? -61.285 3.022 20.867 1.00 36.19 1008 ARG G C 1
ATOM 2549 O O . ARG A 1 357 ? -61.695 2.242 20.003 1.00 36.83 1008 ARG G O 1
ATOM 2557 N N . PRO A 1 358 ? -60.241 3.820 20.647 1.00 35.06 1009 PRO G N 1
ATOM 2558 C CA . PRO A 1 358 ? -59.451 3.669 19.421 1.00 35.50 1009 PRO G CA 1
ATOM 2559 C C . PRO A 1 358 ? -58.788 2.301 19.370 1.00 37.23 1009 PRO G C 1
ATOM 2560 O O . PRO A 1 358 ? -58.384 1.744 20.394 1.00 41.35 1009 PRO G O 1
ATOM 2564 N N . ASN A 1 359 ? -58.683 1.753 18.162 1.00 35.81 1010 ASN G N 1
ATOM 2565 C CA . ASN A 1 359 ? -58.039 0.458 18.004 1.00 36.29 1010 ASN G CA 1
ATOM 2566 C C . ASN A 1 359 ? -56.537 0.583 18.249 1.00 39.01 1010 ASN G C 1
ATOM 2567 O O . ASN A 1 359 ? -55.945 1.659 18.124 1.00 40.97 1010 ASN G O 1
ATOM 2572 N N . ALA A 1 360 ? -55.927 -0.544 18.628 1.00 38.93 1011 ALA G N 1
ATOM 2573 C CA . ALA A 1 360 ? -54.537 -0.525 19.074 1.00 37.50 1011 ALA G CA 1
ATOM 2574 C C . ALA A 1 360 ? -53.592 -0.030 17.987 1.00 34.27 1011 ALA G C 1
ATOM 2575 O O . ALA A 1 360 ? -52.538 0.537 18.299 1.00 34.20 1011 ALA G O 1
ATOM 2577 N N . ASN A 1 361 ? -53.936 -0.240 16.714 1.00 31.58 1012 ASN G N 1
ATOM 2578 C CA . ASN A 1 361 ? -53.096 0.286 15.642 1.00 29.67 1012 ASN G CA 1
ATOM 2579 C C . ASN A 1 361 ? -53.104 1.809 15.632 1.00 25.79 1012 ASN G C 1
ATOM 2580 O O . ASN A 1 361 ? -52.055 2.439 15.458 1.00 23.75 1012 ASN G O 1
ATOM 2585 N N . ALA A 1 362 ? -54.277 2.419 15.824 1.00 28.58 1013 ALA G N 1
ATOM 2586 C CA . ALA A 1 362 ? -54.338 3.872 15.919 1.00 27.61 1013 ALA G CA 1
ATOM 2587 C C . ALA A 1 362 ? -53.644 4.386 17.172 1.00 28.62 1013 ALA G C 1
ATOM 2588 O O . ALA A 1 362 ? -53.064 5.477 17.152 1.00 26.31 1013 ALA G O 1
ATOM 2590 N N . VAL A 1 363 ? -53.688 3.620 18.265 1.00 29.98 1014 VAL G N 1
ATOM 2591 C CA . VAL A 1 363 ? -53.012 4.047 19.484 1.00 33.38 1014 VAL G CA 1
ATOM 2592 C C . VAL A 1 363 ? -51.502 4.004 19.298 1.00 34.78 1014 VAL G C 1
ATOM 2593 O O . VAL A 1 363 ? -50.789 4.934 19.693 1.00 37.66 1014 VAL G O 1
ATOM 2597 N N . ARG A 1 364 ? -50.990 2.943 18.667 1.00 34.96 1015 ARG G N 1
ATOM 2598 C CA . ARG A 1 364 ? -49.556 2.871 18.409 1.00 33.62 1015 ARG G CA 1
ATOM 2599 C C . ARG A 1 364 ? -49.107 3.967 17.455 1.00 31.99 1015 ARG G C 1
ATOM 2600 O O . ARG A 1 364 ? -47.972 4.447 17.553 1.00 31.72 1015 ARG G O 1
ATOM 2608 N N . SER A 1 365 ? -49.982 4.384 16.538 1.00 30.93 1016 SER G N 1
ATOM 2609 C CA . SER A 1 365 ? -49.618 5.444 15.605 1.00 29.92 1016 SER G CA 1
ATOM 2610 C C . SER A 1 365 ? -49.605 6.804 16.290 1.00 30.89 1016 SER G C 1
ATOM 2611 O O . SER A 1 365 ? -48.675 7.595 16.093 1.00 29.45 1016 SER G O 1
ATOM 2614 N N . MET A 1 366 ? -50.626 7.094 17.101 1.00 32.96 1017 MET G N 1
ATOM 2615 C CA . MET A 1 366 ? -50.677 8.385 17.777 1.00 34.78 1017 MET G CA 1
ATOM 2616 C C . MET A 1 366 ? -49.542 8.528 18.782 1.00 38.34 1017 MET G C 1
ATOM 2617 O O . MET A 1 366 ? -48.917 9.592 18.872 1.00 38.33 1017 MET G O 1
ATOM 2622 N N . GLU A 1 367 ? -49.260 7.471 19.549 1.00 41.02 1018 GLU G N 1
ATOM 2623 C CA . GLU A 1 367 ? -48.174 7.545 20.518 1.00 45.10 1018 GLU G CA 1
ATOM 2624 C C . GLU A 1 367 ? -46.815 7.657 19.839 1.00 42.01 1018 GLU G C 1
ATOM 2625 O O . GLU A 1 367 ? -45.912 8.309 20.376 1.00 41.24 1018 GLU G O 1
ATOM 2631 N N . LYS A 1 368 ? -46.648 7.037 18.667 1.00 40.12 1019 LYS G N 1
ATOM 2632 C CA . LYS A 1 368 ? -45.401 7.200 17.927 1.00 38.94 1019 LYS G CA 1
ATOM 2633 C C . LYS A 1 368 ? -45.251 8.625 17.409 1.00 37.61 1019 LYS G C 1
ATOM 2634 O O . LYS A 1 368 ? -44.145 9.180 17.410 1.00 35.61 1019 LYS G O 1
ATOM 2640 N N . VAL A 1 369 ? -46.355 9.239 16.975 1.00 37.48 1020 VAL G N 1
ATOM 2641 C CA . VAL A 1 369 ? -46.306 10.629 16.533 1.00 35.98 1020 VAL G CA 1
ATOM 2642 C C . VAL A 1 369 ? -46.080 11.559 17.718 1.00 37.84 1020 VAL G C 1
ATOM 2643 O O . VAL A 1 369 ? -45.309 12.523 17.630 1.00 36.56 1020 VAL G O 1
ATOM 2647 N N . MET A 1 370 ? -46.747 11.289 18.845 1.00 40.29 1021 MET G N 1
ATOM 2648 C CA . MET A 1 370 ? -46.546 12.109 20.035 1.00 42.50 1021 MET G CA 1
ATOM 2649 C C . MET A 1 370 ? -45.129 11.984 20.577 1.00 43.64 1021 MET G C 1
ATOM 2650 O O . MET A 1 370 ? -44.583 12.959 21.104 1.00 40.84 1021 MET G O 1
ATOM 2655 N N . GLU A 1 371 ? -44.514 10.804 20.450 1.00 48.77 1022 GLU G N 1
ATOM 2656 C CA . GLU A 1 371 ? -43.154 10.630 20.947 1.00 53.48 1022 GLU G CA 1
ATOM 2657 C C . GLU A 1 371 ? -42.162 11.495 20.183 1.00 50.97 1022 GLU G C 1
ATOM 2658 O O . GLU A 1 371 ? -41.161 11.942 20.755 1.00 53.07 1022 GLU G O 1
ATOM 2664 N N . ILE A 1 372 ? -42.423 11.748 18.902 1.00 45.77 1023 ILE G N 1
ATOM 2665 C CA . ILE A 1 372 ? -41.503 12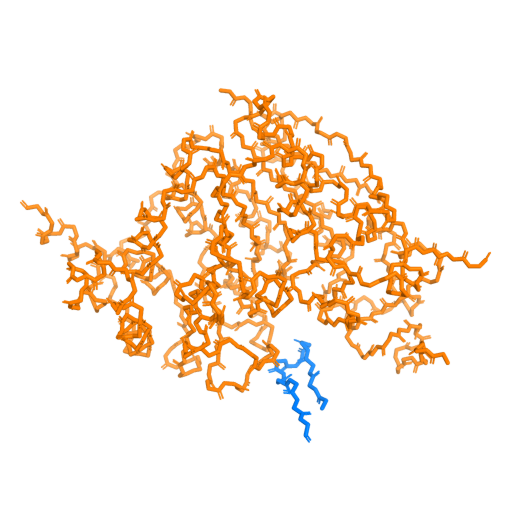.544 18.098 1.00 38.74 1023 ILE G CA 1
ATOM 2666 C C . ILE A 1 372 ? -41.748 14.034 18.308 1.00 34.64 1023 ILE G C 1
ATOM 2667 O O . ILE A 1 372 ? -40.805 14.813 18.486 1.00 32.89 1023 ILE G O 1
ATOM 2672 N N . HIS A 1 373 ? -43.013 14.453 18.299 1.00 33.82 1024 HIS G N 1
ATOM 2673 C CA . HIS A 1 373 ? -43.340 15.872 18.351 1.00 33.14 1024 HIS G CA 1
ATOM 2674 C C . HIS A 1 373 ? -43.470 16.426 19.765 1.00 35.72 1024 HIS G C 1
ATOM 2675 O O . HIS A 1 373 ? -43.655 17.639 19.917 1.00 35.27 1024 HIS G O 1
ATOM 2682 N N . SER A 1 374 ? -43.384 15.587 20.800 1.00 38.88 1025 SER G N 1
ATOM 2683 C CA . SER A 1 374 ? -43.301 16.127 22.153 1.00 40.76 1025 SER G CA 1
ATOM 2684 C C . SER A 1 374 ? -42.014 16.910 22.354 1.00 43.57 1025 SER G C 1
ATOM 2685 O O . SER A 1 374 ? -41.957 17.789 23.221 1.00 46.70 1025 SER G O 1
ATOM 2688 N N . LYS A 1 375 ? -40.981 16.601 21.568 1.00 43.14 1026 LYS G N 1
ATOM 2689 C CA . LYS A 1 375 ? -39.732 17.347 21.627 1.00 46.39 1026 LYS G CA 1
ATOM 2690 C C . LYS A 1 375 ? -39.918 18.798 21.202 1.00 44.65 1026 LYS G C 1
ATOM 2691 O O . LYS A 1 375 ? -39.191 19.680 21.673 1.00 44.88 1026 LYS G O 1
ATOM 2697 N N . TYR A 1 376 ? -40.887 19.071 20.328 1.00 43.37 1027 TYR G N 1
ATOM 2698 C CA . TYR A 1 376 ? -41.044 20.394 19.738 1.00 41.80 1027 TYR G CA 1
ATOM 2699 C C . TYR A 1 376 ? -42.223 21.188 20.279 1.00 41.57 1027 TYR G C 1
ATOM 2700 O O . TYR A 1 376 ? -42.169 22.419 20.275 1.00 40.68 1027 TYR G O 1
ATOM 2709 N N . TRP A 1 377 ? -43.283 20.528 20.739 1.00 43.28 1028 TRP G N 1
ATOM 2710 C CA . TRP A 1 377 ? -44.488 21.207 21.209 1.00 43.16 1028 TRP G CA 1
ATOM 2711 C C . TRP A 1 377 ? -44.658 20.921 22.695 1.00 49.37 1028 TRP G C 1
ATOM 2712 O O . TRP A 1 377 ? -44.879 19.771 23.091 1.00 50.48 1028 TRP G O 1
ATOM 2723 N N . ARG A 1 378 ? -44.548 21.971 23.514 1.00 54.68 1029 ARG G N 1
ATOM 2724 C CA . ARG A 1 378 ? -44.521 21.799 24.963 1.00 61.00 1029 ARG G CA 1
ATOM 2725 C C . ARG A 1 378 ? -45.833 21.251 25.510 1.00 62.45 1029 ARG G C 1
ATOM 2726 O O . ARG A 1 378 ? -45.828 20.546 26.526 1.00 64.14 1029 ARG G O 1
ATOM 2734 N N . CYS A 1 379 ? -46.959 21.549 24.865 1.00 63.32 1030 CYS G N 1
ATOM 2735 C CA . CYS A 1 379 ? -48.247 21.111 25.388 1.00 65.70 1030 CYS G CA 1
ATOM 2736 C C . CYS A 1 379 ? -48.608 19.694 24.963 1.00 65.35 1030 CYS G C 1
ATOM 2737 O O . CYS A 1 379 ? -49.670 19.200 25.358 1.00 64.67 1030 CYS G O 1
ATOM 2740 N N . LEU A 1 380 ? -47.765 19.030 24.173 1.00 66.53 1031 LEU G N 1
ATOM 2741 C CA . LEU A 1 380 ? -47.931 17.602 23.908 1.00 67.99 1031 LEU G CA 1
ATOM 2742 C C . LEU A 1 380 ? -47.439 16.741 25.065 1.00 74.65 1031 LEU G C 1
ATOM 2743 O O . LEU A 1 380 ? -46.794 15.712 24.855 1.00 75.71 1031 LEU G O 1
ATOM 2748 N N . GLN A 1 381 ? -47.717 17.163 26.295 1.00 80.09 1032 GLN G N 1
ATOM 2749 C CA . GLN A 1 381 ? -47.432 16.409 27.509 1.00 84.82 1032 GLN G CA 1
ATOM 2750 C C . GLN A 1 381 ? -48.691 16.010 28.259 1.00 86.74 1032 GLN G C 1
ATOM 2751 O O . GLN A 1 381 ? -48.735 14.931 28.855 1.00 86.65 1032 GLN G O 1
ATOM 2757 N N . ARG A 1 382 ? -49.715 16.867 28.253 1.00 89.94 1033 ARG G N 1
ATOM 2758 C CA . ARG A 1 382 ? -50.970 16.545 28.922 1.00 95.16 1033 ARG G CA 1
ATOM 2759 C C . ARG A 1 382 ? -51.671 15.360 28.272 1.00 93.33 1033 ARG G C 1
ATOM 2760 O O . ARG A 1 382 ? -52.347 14.584 28.959 1.00 96.33 1033 ARG G O 1
ATOM 2768 N N . THR A 1 383 ? -51.527 15.202 26.957 1.00 90.06 1034 THR G N 1
ATOM 2769 C CA . THR A 1 383 ? -52.169 14.122 26.220 1.00 87.51 1034 THR G CA 1
ATOM 2770 C C . THR A 1 383 ? -51.312 12.866 26.112 1.00 86.27 1034 THR G C 1
ATOM 2771 O O . THR A 1 383 ? -51.758 11.887 25.505 1.00 85.29 1034 THR G O 1
ATOM 2775 N N . THR A 1 384 ? -50.095 12.872 26.658 1.00 87.15 1035 THR G N 1
ATOM 2776 C CA . THR A 1 384 ? -49.216 11.704 26.640 1.00 87.57 1035 THR G CA 1
ATOM 2777 C C . THR A 1 384 ? -49.302 10.999 27.991 1.00 89.86 1035 THR G C 1
ATOM 2778 O O . THR A 1 384 ? -48.769 11.491 28.991 1.00 95.36 1035 THR G O 1
ATOM 2782 N N . SER A 1 385 ? -49.966 9.846 28.017 1.00 80.99 1036 SER G N 1
ATOM 2783 C CA . SER A 1 385 ? -50.581 9.294 26.816 1.00 73.37 1036 SER G CA 1
ATOM 2784 C C . SER A 1 385 ? -52.037 8.907 27.062 1.00 65.86 1036 SER G C 1
ATOM 2785 O O . SER A 1 385 ? -52.328 7.863 27.647 1.00 65.67 1036 SER G O 1
ATOM 2788 N N . THR A 1 386 ? -52.946 9.772 26.615 1.00 57.37 1037 THR G N 1
ATOM 2789 C CA . THR A 1 386 ? -54.381 9.527 26.670 1.00 50.36 1037 THR G CA 1
ATOM 2790 C C . THR A 1 386 ? -54.928 9.017 25.341 1.00 44.77 1037 THR G C 1
ATOM 2791 O O . THR A 1 386 ? -56.146 9.040 25.129 1.00 44.55 1037 THR G O 1
ATOM 2795 N N . ALA A 1 387 ? -54.048 8.573 24.439 1.00 39.20 1038 ALA G N 1
ATOM 2796 C CA . ALA A 1 387 ? -54.464 8.242 23.079 1.00 31.21 1038 ALA G CA 1
ATOM 2797 C C . ALA A 1 387 ? -55.460 7.089 23.041 1.00 30.24 1038 ALA G C 1
ATOM 2798 O O . ALA A 1 387 ? -56.298 7.028 22.135 1.00 30.05 1038 ALA G O 1
ATOM 2800 N N . GLY A 1 388 ? -55.395 6.174 24.007 1.00 29.78 1039 GLY G N 1
ATOM 2801 C CA . GLY A 1 388 ? -56.286 5.028 23.987 1.00 32.14 1039 GLY G CA 1
ATOM 2802 C C . GLY A 1 388 ? -57.667 5.263 24.556 1.00 33.57 1039 GLY G C 1
ATOM 2803 O O . GLY A 1 388 ? -58.522 4.378 24.452 1.00 26.09 1039 GLY G O 1
ATOM 2804 N N . ARG A 1 389 ? -57.906 6.423 25.161 1.00 33.49 1040 ARG G N 1
ATOM 2805 C CA . ARG A 1 389 ? -59.199 6.694 25.775 1.00 34.27 1040 ARG G CA 1
ATOM 2806 C C . ARG A 1 389 ? -60.275 6.940 24.724 1.00 36.03 1040 ARG G C 1
ATOM 2807 O O . ARG A 1 389 ? -60.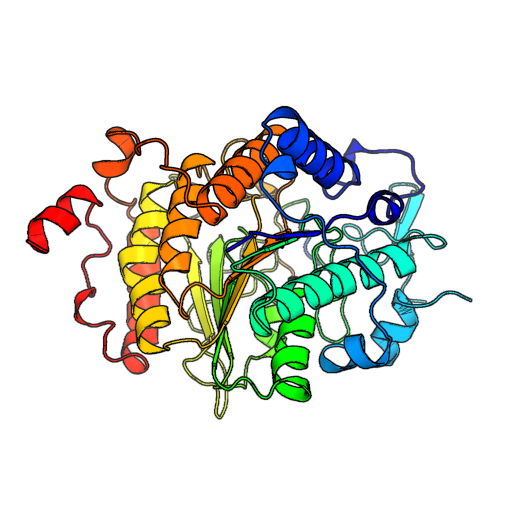018 7.520 23.666 1.00 36.23 1040 ARG G O 1
ATOM 2815 N N . SER A 1 390 ? -61.490 6.494 25.030 1.00 39.80 1041 SER G N 1
ATOM 2816 C CA . SER A 1 390 ? -62.660 6.881 24.258 1.00 40.99 1041 SER G CA 1
ATOM 2817 C C . SER A 1 390 ? -63.043 8.319 24.591 1.00 45.06 1041 SER G C 1
ATOM 2818 O O . SER A 1 390 ? -62.660 8.867 25.628 1.00 48.21 1041 SER G O 1
ATOM 2821 N N . LEU A 1 391 ? -63.792 8.942 23.678 1.00 46.82 1042 LEU G N 1
ATOM 2822 C CA . LEU A 1 391 ? -64.140 10.348 23.854 1.00 49.07 1042 LEU G CA 1
ATOM 2823 C C . LEU A 1 391 ? -64.935 10.583 25.134 1.00 50.24 1042 LEU G C 1
ATOM 2824 O O . LEU A 1 391 ? -64.797 11.639 25.761 1.00 52.09 1042 LEU G O 1
ATOM 2829 N N . ILE A 1 392 ? -65.762 9.618 25.543 1.00 49.24 1043 ILE G N 1
ATOM 2830 C CA . ILE A 1 392 ? -66.472 9.749 26.813 1.00 49.90 1043 ILE G CA 1
ATOM 2831 C C . ILE A 1 392 ? -65.507 9.610 27.984 1.00 50.69 1043 ILE G C 1
ATOM 2832 O O . ILE A 1 392 ? -65.618 10.327 28.987 1.00 51.63 1043 ILE G O 1
ATOM 2837 N N . GLU A 1 393 ? -64.539 8.696 27.876 1.00 49.32 1044 GLU G N 1
ATOM 2838 C CA . GLU A 1 393 ? -63.553 8.535 28.939 1.00 50.43 1044 GLU G CA 1
ATOM 2839 C C . GLU A 1 393 ? -62.659 9.761 29.075 1.00 54.30 1044 GLU G C 1
ATOM 2840 O O . GLU A 1 393 ? -62.222 10.087 30.185 1.00 55.72 1044 GLU G O 1
ATOM 2846 N N . ALA A 1 394 ? -62.369 10.444 27.966 1.00 57.19 1045 ALA G N 1
ATOM 2847 C CA . ALA A 1 394 ? -61.566 11.659 28.043 1.00 60.26 1045 ALA G CA 1
ATOM 2848 C C . ALA A 1 394 ? -62.362 12.811 28.643 1.00 66.47 1045 ALA G C 1
ATOM 2849 O O . ALA A 1 394 ? -61.812 13.632 29.385 1.00 67.89 1045 ALA G O 1
ATOM 2851 N N . GLN A 1 395 ? -63.657 12.895 28.326 1.00 72.01 1046 GLN G N 1
ATOM 2852 C CA . GLN A 1 395 ? -64.508 13.902 28.953 1.00 78.70 1046 GLN G CA 1
ATOM 2853 C C . GLN A 1 395 ? -64.694 13.622 30.438 1.00 84.74 1046 GLN G C 1
ATOM 2854 O O . GLN A 1 395 ? -64.976 14.544 31.213 1.00 84.82 1046 GLN G O 1
ATOM 2860 N N . THR A 1 396 ? -64.551 12.360 30.847 1.00 90.69 1047 THR G N 1
ATOM 2861 C CA . THR A 1 396 ? -64.645 12.027 32.263 1.00 95.00 1047 THR G CA 1
ATOM 2862 C C . THR A 1 396 ? -63.437 12.549 33.031 1.00 97.72 1047 THR G C 1
ATOM 2863 O O . THR A 1 396 ? -63.585 13.206 34.068 1.00 98.64 1047 THR G O 1
ATOM 2867 N N . CYS A 1 397 ? -62.229 12.262 32.537 1.00 98.98 1048 CYS G N 1
ATOM 2868 C CA . CYS A 1 397 ? -61.020 12.655 33.256 1.00 101.35 1048 CYS G CA 1
ATOM 2869 C C . CYS A 1 397 ? -60.778 14.160 33.217 1.00 102.52 1048 CYS G C 1
ATOM 2870 O O . CYS A 1 397 ? -60.126 14.699 34.118 1.00 102.70 1048 CYS G O 1
ATOM 2873 N N . GLU A 1 398 ? -61.274 14.856 32.191 1.00 104.07 1049 GLU G N 1
ATOM 2874 C CA . GLU A 1 398 ? -61.053 16.296 32.106 1.00 105.40 1049 GLU G CA 1
ATOM 2875 C C . GLU A 1 398 ? -61.955 17.089 33.044 1.00 105.39 1049 GLU G C 1
ATOM 2876 O O . GLU A 1 398 ? -61.711 18.283 33.247 1.00 104.29 1049 GLU G O 1
ATOM 2882 N N . ASN A 1 399 ? -62.980 16.462 33.614 1.00 105.81 1050 ASN G N 1
ATOM 2883 C CA . ASN A 1 399 ? -63.835 17.121 34.594 1.00 105.09 1050 ASN G CA 1
ATOM 2884 C C . ASN A 1 399 ? -63.275 16.942 36.002 1.00 104.36 1050 ASN G C 1
ATOM 2885 O O . ASN A 1 399 ? -63.617 17.690 36.918 1.00 103.46 1050 ASN G O 1
ATOM 2890 N N . GLU B 2 1 ? -42.451 2.745 -9.595 1.00 79.94 7 GLU A N 1
ATOM 2891 C CA . GLU B 2 1 ? -43.696 3.235 -10.176 1.00 80.59 7 GLU A CA 1
ATOM 2892 C C . GLU B 2 1 ? -44.897 2.690 -9.406 1.00 78.03 7 GLU A C 1
ATOM 2893 O O . GLU B 2 1 ? -45.209 1.501 -9.485 1.00 79.86 7 GLU A O 1
ATOM 2899 N N . GLY B 2 2 ? -45.560 3.565 -8.653 1.00 72.80 8 GLY A N 1
ATOM 2900 C CA . GLY B 2 2 ? -46.768 3.198 -7.938 1.00 68.30 8 GLY A CA 1
ATOM 2901 C C . GLY B 2 2 ? -47.969 4.000 -8.395 1.00 63.22 8 GLY A C 1
ATOM 2902 O O . GLY B 2 2 ? -47.813 5.048 -9.027 1.00 63.74 8 GLY A O 1
ATOM 2903 N N . SER B 2 3 ? -49.174 3.540 -8.068 1.00 57.67 9 SER A N 1
ATOM 2904 C CA . SER B 2 3 ? -50.390 4.163 -8.569 1.00 52.01 9 SER A CA 1
ATOM 2905 C C . SER B 2 3 ? -51.324 4.519 -7.422 1.00 46.10 9 SER A C 1
ATOM 2906 O O . SER B 2 3 ? -51.423 3.782 -6.436 1.00 44.72 9 SER A O 1
ATOM 2909 N N . ILE B 2 4 ? -51.987 5.669 -7.549 1.00 41.19 10 ILE A N 1
ATOM 2910 C CA . ILE B 2 4 ? -53.037 6.023 -6.601 1.00 37.02 10 ILE A CA 1
ATOM 2911 C C . ILE B 2 4 ? -54.300 5.193 -6.835 1.00 37.41 10 ILE A C 1
ATOM 2912 O O . ILE B 2 4 ? -55.071 4.956 -5.898 1.00 36.72 10 ILE A O 1
ATOM 2917 N N . THR B 2 5 ? -54.533 4.736 -8.071 1.00 36.60 11 THR A N 1
ATOM 2918 C CA . THR B 2 5 ? -55.700 3.903 -8.348 1.00 34.44 11 THR A CA 1
ATOM 2919 C C . THR B 2 5 ? -55.624 2.566 -7.620 1.00 32.86 11 THR A C 1
ATOM 2920 O O . THR B 2 5 ? -56.652 2.044 -7.171 1.00 31.17 11 THR A O 1
ATOM 2924 N N . GLN B 2 6 ? -54.423 2.009 -7.475 1.00 36.95 12 GLN A N 1
ATOM 2925 C CA . GLN B 2 6 ? -54.236 0.719 -6.826 1.00 42.09 12 GLN A CA 1
ATOM 2926 C C . GLN B 2 6 ? -53.808 0.827 -5.369 1.00 43.91 12 GLN A C 1
ATOM 2927 O O . GLN B 2 6 ? -53.747 -0.198 -4.683 1.00 42.37 12 GLN A O 1
ATOM 2933 N N . GLY B 2 7 ? -53.506 2.028 -4.884 1.00 45.50 13 GLY A N 1
ATOM 2934 C CA . GLY B 2 7 ? -52.943 2.168 -3.559 1.00 47.71 13 GLY A CA 1
ATOM 2935 C C . GLY B 2 7 ? -51.477 1.820 -3.465 1.00 48.92 13 GLY A C 1
ATOM 2936 O O . GLY B 2 7 ? -50.958 1.679 -2.352 1.00 46.66 13 GLY A O 1
ATOM 2937 N N . THR B 2 8 ? -50.793 1.675 -4.599 1.00 53.44 14 THR A N 1
ATOM 2938 C CA . THR B 2 8 ? -49.405 1.236 -4.615 1.00 55.84 14 THR A CA 1
ATOM 2939 C C . THR B 2 8 ? -48.478 2.430 -4.432 1.00 56.53 14 THR A C 1
ATOM 2940 O O . THR B 2 8 ? -48.557 3.387 -5.214 1.00 59.60 14 THR A O 1
ATOM 2944 N N . PRO B 2 9 ? -47.611 2.427 -3.422 1.00 54.29 15 PRO A N 1
ATOM 2945 C CA . PRO B 2 9 ? -46.699 3.557 -3.219 1.00 54.83 15 PRO A CA 1
ATOM 2946 C C . PRO B 2 9 ? -45.703 3.715 -4.356 1.00 56.21 15 PRO A C 1
ATOM 2947 O O . PRO B 2 9 ? -45.293 2.744 -4.997 1.00 56.74 15 PRO A O 1
ATOM 2951 N N . LEU B 2 10 ? -45.318 4.965 -4.603 1.00 57.41 16 LEU A N 1
ATOM 2952 C CA . LEU B 2 10 ? -44.184 5.228 -5.478 1.00 60.88 16 LEU A CA 1
ATOM 2953 C C . LEU B 2 10 ? -42.910 4.682 -4.849 1.00 69.43 16 LEU A C 1
ATOM 2954 O O . LEU B 2 10 ? -42.706 4.780 -3.635 1.00 68.71 16 LEU A O 1
ATOM 2959 N N . LYS B 2 11 ? -42.045 4.107 -5.679 1.00 81.28 17 LYS A N 1
ATOM 2960 C CA . LYS B 2 11 ? -40.767 3.603 -5.197 1.00 93.24 17 LYS A CA 1
ATOM 2961 C C . LYS B 2 11 ? -39.792 3.541 -6.362 1.00 102.75 17 LYS A C 1
ATOM 2962 O O . LYS B 2 11 ? -40.190 3.473 -7.528 1.00 102.00 17 LYS A O 1
ATOM 2968 N N . TYR B 2 12 ? -38.507 3.563 -6.025 1.00 112.79 18 TYR A N 1
ATOM 2969 C CA . TYR B 2 12 ? -37.450 3.622 -7.026 1.00 121.92 18 TYR A CA 1
ATOM 2970 C C . TYR B 2 12 ? -36.477 2.457 -6.872 1.00 123.71 18 TYR A C 1
ATOM 2971 O O . TYR B 2 12 ? -36.519 1.494 -7.638 1.00 125.59 18 TYR A O 1
#

B-factor: mean 36.12, std 18.61, range [11.51, 134.49]

Radius of gyration: 19.44 Å; Cα contacts (8 Å, |Δi|>4): 950; chains: 2; bounding box: 47×45×63 Å

Nearest PDB structures (foldseek):
  5zop-assembly1_G  TM=1.003E+00  e=7.857E-86  Homo sapiens
  5zoo-assembly1_G  TM=9.989E-01  e=9.958E-80  Homo sapiens
  2vqw-assembly1_G  TM=9.920E-01  e=5.594E-75  Homo sapiens
  4cby-assembly2_B  TM=9.967E-01  e=1.779E-72  Homo sapiens
  2vqq-assembly1_A  TM=9.668E-01  e=2.043E-68  Homo sapiens

Organism: Homo sapiens (NCBI:txid9606)

InterPro domains:
  IPR001005 SANT/Myb domain [PF00249] (431-471)
  IPR001005 SANT/Myb domain [PF00249] (614-657)
  IPR001005 SANT/Myb domain [PS50090] (613-657)
  IPR001005 SANT/Myb domain [SM00717] (428-476)
  IPR001005 SANT/Myb domain [SM00717] (611-659)
  IPR001005 SANT/Myb domain [cd00167] (614-657)
  IPR009057 Homedomain-like superfamily [SSF46689] (415-479)
  IPR009057 Homedomain-like superfamily [SSF46689] (612-662)
  IPR017884 SANT domain [PS51293] (427-478)
  IPR017884 SANT domain [PS51293] (610-661)
  IPR017930 Myb domain [PS51294] (614-661)
  IPR031557 N-CoR, GPS2-interacting domain [PF15784] (142-229)
  IPR051571 Nuclear receptor corepressor [PTHR13992] (5-818)

Solvent-accessible surface area: 14942 Å² total; per-residue (Å²): 159,53,1,0,0,0,33,34,80,98,0,37,102,6,107,12,87,39,71,43,92,108,58,21,27,10,57,13,16,0,0,100,32,0,28,50,46,0,98,124,57,38,17,70,71,142,10,89,71,10,211,24,72,105,0,65,50,129,4,0,63,34,20,4,36,108,75,5,0,83,64,7,5,55,73,187,140,79,53,75,174,11,133,45,35,0,23,0,26,44,66,10,2,13,7,19,100,109,73,1,4,16,1,3,38,5,1,1,0,0,1,2,46,0,1,36,55,3,24,80,38,99,7,78,0,0,0,0,0,3,1,5,3,2,3,2,0,41,94,71,61,16,12,1,10,0,1,4,0,4,2,0,0,0,0,41,5,0,40,118,115,70,94,27,71,70,0,0,0,0,0,0,0,0,0,0,0,10,2,0,18,89,23,7,60,61,32,50,30,0,0,1,2,0,1,0,34,28,19,104,17,107,6,3,9,24,34,0,15,7,91,47,19,10,69,49,101,1,53,1,53,4,0,0,2,3,0,39,39,18,51,113,73,43,0,12,13,8,7,0,3,1,0,0,52,0,0,0,37,20,0,0,64,72,4,63,7,55,5,0,3,1,0,0,0,0,0,0,4,85,62,15,75,77,56,12,0,8,2,68,0,24,15,100,0,0,0,46,0,0,110,64,0,33,68,14,16,81,11,105,0,2,0,2,2,2,1,0,20,48,67,90,7,0,7,54,0,0,55,19,0,0,24,2,0,38,48,63,171,28,90,107,19,60,101,144,21,38,103,72,161,11,19,60,21,0,27,156,5,0,69,104,0,2,132,36,0,40,162,81,14,203,46,0,103,210,18,60,69,20,0,33,89,3,32,66,59,11,86,92,82,133,160,150,3,12,0,58,126,6,41,18,53,126,255